Protein AF-A0A5B8VPX1-F1 (afdb_monomer_lite)

Foldseek 3Di:
DDDDDDDDDPVVVVVVVVVVVVVVVVVVVVVVVPPPPPPVPDLLQQDLLDQAPVSLLVLLVVLLCCLFFPCQQHCLVVLLPPACDLWWDFPDPDPSNCCRNVVHPPDPVRPSVVVLVCSLVVSLQSLLSSLVSLVRHDPDDPLSSLLSNLQSLLSNLVSLLVCCVRPNFAFDDSHHPPPDDDPPTDTDHNQVSLVSSLVSLVSSLVRFALAAVVNQLQTAGNLSSLVSNLVSLVVVLVVVDDDPNHRSPVVSVVSVCCCVVCVVVSLADDDPACLLQLDPVCLSPRSNDNHHSFQFDPPDPVRVVPTPGGRCVCLQADAQLVVCCQFRVDHQCGDPPSHRSPNPTIYTHPVNLVVADPVPGSVNVNVDDDTDGPPPPDDPPVDDPPDDDDDDPDDDDDDDD

Secondary structure (DSSP, 8-state):
------PPPHHHHHHHHHHHHHHHHHHHHHHTTS--------TTS--TT---HHHHHHHHHHHHHHIIIIITTSHHHHHHHHTTSSSEE-----HHHHHHHS-SS--TT-HHHHHHHHHHHHHHHHHHHHHHHGGG--SS-HHHHHHHHHHHHHHHHHHHHHHHHHHSS-----PPTTSPP-SS--PPPHHHHHHHHHHHHHHHHHHS-SS-GGG-TTS--HHHHHHHHHHHHHHHHHTT-EETTEEHHHHHHHHHHHHHHTTGGGT----SSHHHHS-GGGTTT-SS-S-----PPTT-HHHHTT------HHHHHSPPGGG-TTT--S-GGG-TTT--------EE-HHHHHTS-TTT-HHHHHH----PPP---S--TTS-S-S--------------

InterPro domains:
  IPR011990 Tetratricopeptide-like helical domain superfamily [SSF48452] (35-372)
  IPR033985 SusD-like, N-terminal [PF14322] (93-233)

Sequence (401 aa):
MSKFNHKKPKQFQIKRLFSRALFALCFLLVLFCYSCNLDEYNPSAGDATKSSFHTWSGLLVQCYTPLYDQLFSASDFLYVSEAGTDLWLSHNDNDNTKELYYYESLTTSTNATNKLFKQAYSVITTCNSVISGAANVTDGYTATVNEMVGEAKCLRGYYYLLLATYYGPVTLNLNPVGQTPDLTPKRNTIAEIYTQIIKDLSEASKALGVTPYDGNPSRVTKKSALGLLARAYAQGAGEGLTENGVSYWQRAKEVSEDLITNASSYNAMLYPDVADVWSDNNNRNNKEALFIASGPVSGESDSWNYASKSNKLFSYTYCDPNALPELVITKNKQNYFYGRVNNNNFAPSKYLINCYDASWDKRWENIFTTAFANFSMVQPGWMAYLEHVASFQIYPYLSKR

Radius of gyration: 30.17 Å; chains: 1; bounding box: 65×63×119 Å

pLDDT: mean 80.07, std 19.8, range [26.34, 98.88]

Structure (mmCIF, N/CA/C/O backbone):
data_AF-A0A5B8VPX1-F1
#
_entry.id   AF-A0A5B8VPX1-F1
#
loop_
_atom_site.group_PDB
_atom_site.id
_atom_site.type_symbol
_atom_site.label_atom_id
_atom_site.label_alt_id
_atom_site.label_comp_id
_atom_site.label_asym_id
_atom_site.label_entity_id
_atom_site.label_seq_id
_atom_site.pdbx_PDB_ins_code
_atom_site.Cartn_x
_atom_site.Cartn_y
_atom_site.Cartn_z
_atom_site.occupancy
_atom_site.B_iso_or_equiv
_atom_site.auth_seq_id
_atom_site.auth_comp_id
_atom_site.auth_asym_id
_atom_site.auth_atom_id
_atom_site.pdbx_PDB_model_num
ATOM 1 N N . MET A 1 1 ? 41.418 27.627 89.413 1.00 41.69 1 MET A N 1
ATOM 2 C CA . MET A 1 1 ? 40.767 26.839 88.340 1.00 41.69 1 MET A CA 1
ATOM 3 C C . MET A 1 1 ? 40.062 27.808 87.390 1.00 41.69 1 MET A C 1
ATOM 5 O O . MET A 1 1 ? 38.930 28.199 87.635 1.00 41.69 1 MET A O 1
ATOM 9 N N . SER A 1 2 ? 40.780 28.299 86.376 1.00 36.28 2 SER A N 1
ATOM 10 C CA . SER A 1 2 ? 40.292 29.297 85.410 1.00 36.28 2 SER A CA 1
ATOM 11 C C . SER A 1 2 ? 39.707 28.583 84.187 1.00 36.28 2 SER A C 1
ATOM 13 O O . SER A 1 2 ? 40.419 27.838 83.517 1.00 36.28 2 SER A O 1
ATOM 15 N N . LYS A 1 3 ? 38.407 28.765 83.918 1.00 41.09 3 LYS A N 1
ATOM 16 C CA . LYS A 1 3 ? 37.739 28.263 82.706 1.00 41.09 3 LYS A CA 1
ATOM 17 C C . LYS A 1 3 ? 37.917 29.285 81.580 1.00 41.09 3 LYS A C 1
ATOM 19 O O . LYS A 1 3 ? 37.253 30.318 81.565 1.00 41.09 3 LYS A O 1
ATOM 24 N N . PHE A 1 4 ? 38.796 28.979 80.627 1.00 40.44 4 PHE A N 1
ATOM 25 C CA . PHE A 1 4 ? 38.920 29.722 79.374 1.00 40.44 4 PHE A CA 1
ATOM 26 C C . PHE A 1 4 ? 37.692 29.477 78.487 1.00 40.44 4 PHE A C 1
ATOM 28 O O . PHE A 1 4 ? 37.405 28.355 78.074 1.00 40.44 4 PHE A O 1
ATOM 35 N N . ASN A 1 5 ? 36.964 30.552 78.194 1.00 41.34 5 ASN A N 1
ATOM 36 C CA . ASN A 1 5 ? 35.776 30.559 77.351 1.00 41.34 5 ASN A CA 1
ATOM 37 C C . ASN A 1 5 ? 36.210 30.798 75.889 1.00 41.34 5 ASN A C 1
ATOM 39 O O . ASN A 1 5 ? 36.502 31.928 75.493 1.00 41.34 5 ASN A O 1
ATOM 43 N N . HIS A 1 6 ? 36.322 29.738 75.082 1.00 50.91 6 HIS A N 1
ATOM 44 C CA . HIS A 1 6 ? 36.695 29.845 73.667 1.00 50.91 6 HIS A CA 1
ATOM 45 C C . HIS A 1 6 ? 35.523 30.388 72.828 1.00 50.91 6 HIS A C 1
ATOM 47 O O . HIS A 1 6 ? 34.635 29.651 72.395 1.00 50.91 6 HIS A O 1
ATOM 53 N N . LYS A 1 7 ? 35.530 31.699 72.554 1.00 51.59 7 LYS A N 1
ATOM 54 C CA . LYS A 1 7 ? 34.704 32.300 71.495 1.00 51.59 7 LYS A CA 1
ATOM 55 C C . LYS A 1 7 ? 35.143 31.725 70.142 1.00 51.59 7 LYS A C 1
ATOM 57 O O . LYS A 1 7 ? 36.273 31.948 69.716 1.00 51.59 7 LYS A O 1
ATOM 62 N N . LYS A 1 8 ? 34.251 31.001 69.454 1.00 52.88 8 LYS A N 1
ATOM 63 C CA . LYS A 1 8 ? 34.491 30.520 68.080 1.00 52.88 8 LYS A CA 1
ATOM 64 C C . LYS A 1 8 ? 34.803 31.719 67.158 1.00 52.88 8 LYS A C 1
ATOM 66 O O . LYS A 1 8 ? 34.096 32.726 67.238 1.00 52.88 8 LYS A O 1
ATOM 71 N N . PRO A 1 9 ? 35.830 31.645 66.294 1.00 53.00 9 PRO A N 1
ATOM 72 C CA . PRO A 1 9 ? 36.292 32.789 65.509 1.00 53.00 9 PRO A CA 1
ATOM 73 C C . PRO A 1 9 ? 35.212 33.281 64.531 1.00 53.00 9 PRO A C 1
ATOM 75 O O . PRO A 1 9 ? 34.591 32.480 63.828 1.00 53.00 9 PRO A O 1
ATOM 78 N N . LYS A 1 10 ? 35.008 34.609 64.458 1.00 54.12 10 LYS A N 1
ATOM 79 C CA . LYS A 1 10 ? 33.994 35.285 63.611 1.00 54.12 10 LYS A CA 1
ATOM 80 C C . LYS A 1 10 ? 34.000 34.813 62.145 1.00 54.12 10 LYS A C 1
ATOM 82 O O . LYS A 1 10 ? 32.939 34.718 61.534 1.00 54.12 10 LYS A O 1
ATOM 87 N N . GLN A 1 11 ? 35.160 34.436 61.601 1.00 52.28 11 GLN A N 1
ATOM 88 C CA . GLN A 1 11 ? 35.285 33.920 60.230 1.00 52.28 11 GLN A CA 1
ATOM 89 C C . GLN A 1 11 ? 34.498 32.620 59.978 1.00 52.28 11 GLN A C 1
ATOM 91 O O . GLN A 1 11 ? 34.000 32.404 58.875 1.00 52.28 11 GLN A O 1
ATOM 96 N N . PHE A 1 12 ? 34.333 31.763 60.992 1.00 50.28 12 PHE A N 1
ATOM 97 C CA . PHE A 1 12 ? 33.622 30.488 60.849 1.00 50.28 12 PHE A CA 1
ATOM 98 C C . PHE A 1 12 ? 32.097 30.673 60.777 1.00 50.28 12 PHE A C 1
ATOM 100 O O . PHE A 1 12 ? 31.401 29.896 60.125 1.00 50.28 12 PHE A O 1
ATOM 107 N N . GLN A 1 13 ? 31.569 31.722 61.420 1.00 54.72 13 GLN A N 1
ATOM 108 C CA . GLN A 1 13 ? 30.144 32.059 61.350 1.00 54.72 13 GLN A CA 1
ATOM 109 C C . GLN A 1 13 ? 29.774 32.701 60.008 1.00 54.72 13 GLN A C 1
ATOM 111 O O . GLN A 1 13 ? 28.736 32.362 59.445 1.00 54.72 13 GLN A O 1
ATOM 116 N N . ILE A 1 14 ? 30.657 33.537 59.448 1.00 62.75 14 ILE A N 1
ATOM 117 C CA . ILE A 1 14 ? 30.455 34.183 58.141 1.00 62.75 14 ILE A CA 1
ATOM 118 C C . ILE A 1 14 ? 30.411 33.140 57.013 1.00 62.75 14 ILE A C 1
ATOM 120 O O . ILE A 1 14 ? 29.496 33.171 56.195 1.00 62.75 14 ILE A O 1
ATOM 124 N N . LYS A 1 15 ? 31.311 32.144 57.009 1.00 55.28 15 LYS A N 1
ATOM 125 C CA . LYS A 1 15 ? 31.293 31.058 56.004 1.00 55.28 15 LYS A CA 1
ATOM 126 C C . LYS A 1 15 ? 30.013 30.209 56.056 1.00 55.28 15 LYS A C 1
ATOM 128 O O . LYS A 1 15 ? 29.490 29.824 55.013 1.00 55.28 15 LYS A O 1
ATOM 133 N N . ARG A 1 16 ? 29.468 29.950 57.253 1.00 59.28 16 ARG A N 1
ATOM 134 C CA . ARG A 1 16 ? 28.183 29.240 57.417 1.00 59.28 16 ARG A CA 1
ATOM 135 C C . ARG A 1 16 ? 26.982 30.070 56.961 1.00 59.28 16 ARG A C 1
ATOM 137 O O . ARG A 1 16 ? 26.050 29.499 56.405 1.00 59.28 16 ARG A O 1
ATOM 144 N N . LEU A 1 17 ? 27.003 31.385 57.179 1.00 65.19 17 LEU A N 1
ATOM 145 C CA . LEU A 1 17 ? 25.972 32.305 56.686 1.00 65.19 17 LEU A CA 1
ATOM 146 C C . LEU A 1 17 ? 25.983 32.391 55.155 1.00 65.19 17 LEU A C 1
ATOM 148 O O . LEU A 1 17 ? 24.929 32.250 54.546 1.00 65.19 17 LEU A O 1
ATOM 152 N N . PHE A 1 18 ? 27.162 32.497 54.535 1.00 68.75 18 PHE A N 1
ATOM 153 C CA . PHE A 1 18 ? 27.301 32.465 53.075 1.00 68.75 18 PHE A CA 1
ATOM 154 C C . PHE A 1 18 ? 26.849 31.133 52.466 1.00 68.75 18 PHE A C 1
ATOM 156 O O . PHE A 1 18 ? 26.113 31.132 51.488 1.00 68.75 18 PHE A O 1
ATOM 163 N N . SER A 1 19 ? 27.219 29.996 53.063 1.00 63.56 19 SER A N 1
ATOM 164 C CA . SER A 1 19 ? 26.789 28.675 52.578 1.00 63.56 19 SER A CA 1
ATOM 165 C C . SER A 1 19 ? 25.272 28.467 52.694 1.00 63.56 19 SER A C 1
ATOM 167 O O . SER A 1 19 ? 24.667 27.907 51.785 1.00 63.56 19 SER A O 1
ATOM 169 N N . ARG A 1 20 ? 24.639 28.970 53.765 1.00 72.62 20 ARG A N 1
ATOM 170 C CA . ARG A 1 20 ? 23.175 28.935 53.929 1.00 72.62 20 ARG A CA 1
ATOM 171 C C . ARG A 1 20 ? 22.453 29.867 52.955 1.00 72.62 20 ARG A C 1
ATOM 173 O O . ARG A 1 20 ? 21.418 29.479 52.425 1.00 72.62 20 ARG A O 1
ATOM 180 N N . ALA A 1 21 ? 23.007 31.050 52.693 1.00 71.00 21 ALA A N 1
ATOM 181 C CA . ALA A 1 21 ? 22.473 31.979 51.699 1.00 71.00 21 ALA A CA 1
ATOM 182 C C . ALA A 1 21 ? 22.588 31.414 50.272 1.00 71.00 21 ALA A C 1
ATOM 184 O O . ALA A 1 21 ? 21.643 31.524 49.499 1.00 71.00 21 ALA A O 1
ATOM 185 N N . LEU A 1 22 ? 23.697 30.737 49.953 1.00 70.94 22 LEU A N 1
ATOM 186 C CA . LEU A 1 22 ? 23.895 30.071 48.665 1.00 70.94 22 LEU A CA 1
ATOM 187 C C . LEU A 1 22 ? 22.908 28.908 48.472 1.00 70.94 22 LEU A C 1
ATOM 189 O O . LEU A 1 22 ? 22.302 28.791 47.414 1.00 70.94 22 LEU A O 1
ATOM 193 N N . PHE A 1 23 ? 22.678 28.098 49.512 1.00 70.75 23 PHE A N 1
ATOM 194 C CA . PHE A 1 23 ? 21.683 27.020 49.465 1.00 70.75 23 PHE A CA 1
ATOM 195 C C . PHE A 1 23 ? 20.253 27.551 49.308 1.00 70.75 23 PHE A C 1
ATOM 197 O O . PHE A 1 23 ? 19.480 26.988 48.539 1.00 70.75 23 PHE A O 1
ATOM 204 N N . ALA A 1 24 ? 19.906 28.648 49.989 1.00 73.75 24 ALA A N 1
ATOM 205 C CA . ALA A 1 24 ? 18.599 29.288 49.850 1.00 73.75 24 ALA A CA 1
ATOM 206 C C . ALA A 1 24 ? 18.395 29.896 48.451 1.00 73.75 24 ALA A C 1
ATOM 208 O O . ALA A 1 24 ? 17.308 29.780 47.893 1.00 73.75 24 ALA A O 1
ATOM 209 N N . LEU A 1 25 ? 19.445 30.477 47.857 1.00 72.38 25 LEU A N 1
ATOM 210 C CA . LEU A 1 25 ? 19.417 31.007 46.491 1.00 72.38 25 LEU A CA 1
ATOM 211 C C . LEU A 1 25 ? 19.265 29.886 45.449 1.00 72.38 25 LEU A C 1
ATOM 213 O O . LEU A 1 25 ? 18.463 30.016 44.529 1.00 72.38 25 LEU A O 1
ATOM 217 N N . CYS A 1 26 ? 19.968 28.760 45.621 1.00 68.00 26 CYS A N 1
ATOM 218 C CA . CYS A 1 26 ? 19.800 27.578 44.771 1.00 68.00 26 CYS A CA 1
ATOM 219 C C . CYS A 1 26 ? 18.397 26.964 44.903 1.00 68.00 26 CYS A C 1
ATOM 221 O O . CYS A 1 26 ? 17.825 26.552 43.901 1.00 68.00 26 CYS A O 1
ATOM 223 N N . PHE A 1 27 ? 17.813 26.947 46.106 1.00 68.12 27 PHE A N 1
ATOM 224 C CA . PHE A 1 27 ? 16.450 26.446 46.316 1.00 68.12 27 PHE A CA 1
ATOM 225 C C . PHE A 1 27 ? 15.387 27.373 45.696 1.00 68.12 27 PHE A C 1
ATOM 227 O O . PHE A 1 27 ? 14.405 26.891 45.137 1.00 68.12 27 PHE A O 1
ATOM 234 N N . LEU A 1 28 ? 15.611 28.695 45.715 1.00 67.31 28 LEU A N 1
ATOM 235 C CA . LEU A 1 28 ? 14.757 29.669 45.022 1.00 67.31 28 LEU A CA 1
ATOM 236 C C . LEU A 1 28 ? 14.865 29.567 43.492 1.00 67.31 28 LEU A C 1
ATOM 238 O O . LEU A 1 28 ? 13.857 29.696 42.806 1.00 67.31 28 LEU A O 1
ATOM 242 N N . LEU A 1 29 ? 16.060 29.301 42.954 1.00 62.47 29 LEU A N 1
ATOM 243 C CA . LEU A 1 29 ? 16.277 29.098 41.514 1.00 62.47 29 LEU A CA 1
ATOM 244 C C . LEU A 1 29 ? 15.582 27.832 40.989 1.00 62.47 29 LEU A C 1
ATOM 246 O O . LEU A 1 29 ? 15.041 27.858 39.889 1.00 62.47 29 LEU A O 1
ATOM 250 N N . VAL A 1 30 ? 15.521 26.759 41.786 1.00 63.09 30 VAL A N 1
ATOM 251 C CA . VAL A 1 30 ? 14.795 25.524 41.424 1.00 63.09 30 VAL A CA 1
ATOM 252 C C . VAL A 1 30 ? 13.273 25.737 41.410 1.00 63.09 30 VAL A C 1
ATOM 254 O O . VAL A 1 30 ? 12.582 25.141 40.586 1.00 63.09 30 VAL A O 1
ATOM 257 N N . LEU A 1 31 ? 12.743 26.634 42.251 1.00 58.06 31 LEU A N 1
ATOM 258 C CA . LEU A 1 31 ? 11.316 26.994 42.258 1.00 58.06 31 LEU A CA 1
ATOM 259 C C . LEU A 1 31 ? 10.896 27.837 41.037 1.00 58.06 31 LEU A C 1
ATOM 261 O O . LEU A 1 31 ? 9.736 27.777 40.637 1.00 58.06 31 LEU A O 1
ATOM 265 N N . PHE A 1 32 ? 11.824 28.561 40.400 1.00 53.47 32 PHE A N 1
ATOM 266 C CA . PHE A 1 32 ? 11.565 29.308 39.158 1.00 53.47 32 PHE A CA 1
ATOM 267 C C . PHE A 1 32 ? 11.587 28.439 37.887 1.00 53.47 32 PHE A C 1
ATOM 269 O O . PHE A 1 32 ? 11.167 28.902 36.830 1.00 53.47 32 PHE A O 1
ATOM 276 N N . CYS A 1 33 ? 12.019 27.176 37.966 1.00 46.25 33 CYS A N 1
ATOM 277 C CA . CYS A 1 33 ? 12.009 26.251 36.826 1.00 46.25 33 CYS A CA 1
ATOM 278 C C . CYS A 1 33 ? 10.684 25.478 36.657 1.00 46.25 33 CYS A C 1
ATOM 280 O O . CYS A 1 33 ? 10.595 24.630 35.774 1.00 46.25 33 CYS A O 1
ATOM 282 N N . TYR A 1 34 ? 9.655 25.759 37.467 1.00 50.88 34 TYR A N 1
ATOM 283 C CA . TYR A 1 34 ? 8.394 24.999 37.491 1.00 50.88 34 TYR A CA 1
ATOM 284 C C . TYR A 1 34 ? 7.204 25.668 36.774 1.00 50.88 34 TYR A C 1
ATOM 286 O O . TYR A 1 34 ? 6.059 25.317 37.044 1.00 50.88 34 TYR A O 1
ATOM 294 N N . SER A 1 35 ? 7.430 26.616 35.853 1.00 44.66 35 SER A N 1
ATOM 295 C CA . SER A 1 35 ? 6.330 27.306 35.147 1.00 44.66 35 SER A CA 1
ATOM 296 C C . SER A 1 35 ? 6.437 27.336 33.620 1.00 44.66 35 SER A C 1
ATOM 298 O O . SER A 1 35 ? 6.020 28.305 32.989 1.00 44.66 35 SER A O 1
ATOM 300 N N . CYS A 1 36 ? 6.941 26.269 33.003 1.00 39.09 36 CYS A N 1
ATOM 301 C CA . CYS A 1 36 ? 6.625 25.993 31.602 1.00 39.09 36 CYS A CA 1
ATOM 302 C C . CYS A 1 36 ? 5.562 24.893 31.553 1.00 39.09 36 CYS A C 1
ATOM 304 O O . CYS A 1 36 ? 5.873 23.738 31.284 1.00 39.09 36 CYS A O 1
ATOM 306 N N . ASN A 1 37 ? 4.299 25.256 31.801 1.00 40.78 37 ASN A N 1
ATOM 307 C CA . ASN A 1 37 ? 3.232 24.591 31.060 1.00 40.78 37 ASN A CA 1
ATOM 308 C C . ASN A 1 37 ? 3.365 25.125 29.636 1.00 40.78 37 ASN A C 1
ATOM 310 O O . ASN A 1 37 ? 2.920 26.231 29.336 1.00 40.78 37 ASN A O 1
ATOM 314 N N . LEU A 1 38 ? 4.086 24.386 28.794 1.00 34.44 38 LEU A N 1
ATOM 315 C CA . LEU A 1 38 ? 3.935 24.535 27.358 1.00 34.44 38 LEU A CA 1
ATOM 316 C C . LEU A 1 38 ? 2.501 24.102 27.053 1.00 34.44 38 LEU A C 1
ATOM 318 O O . LEU A 1 38 ? 2.229 22.911 26.941 1.00 34.44 38 LEU A O 1
ATOM 322 N N . ASP A 1 39 ? 1.588 25.066 26.945 1.00 42.66 39 ASP A N 1
ATOM 323 C CA . ASP A 1 39 ? 0.454 24.883 26.050 1.00 42.66 39 ASP A CA 1
ATOM 324 C C . ASP A 1 39 ? 1.069 24.735 24.661 1.00 42.66 39 ASP A C 1
ATOM 326 O O . ASP A 1 39 ? 1.462 25.706 24.008 1.00 42.66 39 ASP A O 1
ATOM 330 N N . GLU A 1 40 ? 1.267 23.483 24.260 1.00 43.12 40 GLU A N 1
ATOM 331 C CA . GLU A 1 40 ? 1.737 23.107 22.940 1.00 43.12 40 GLU A CA 1
ATOM 332 C C . GLU A 1 40 ? 0.605 23.410 21.952 1.00 43.12 40 GLU A C 1
ATOM 334 O O . GLU A 1 40 ? -0.147 22.538 21.519 1.00 43.12 40 GLU A O 1
ATOM 339 N N . TYR A 1 41 ? 0.433 24.696 21.633 1.00 42.25 41 TYR A N 1
ATOM 340 C CA . TYR A 1 41 ? -0.432 25.135 20.553 1.00 42.25 41 TYR A CA 1
ATOM 341 C C . TYR A 1 41 ? 0.190 24.652 19.247 1.00 42.25 41 TYR A C 1
ATOM 343 O O . TYR A 1 41 ? 1.045 25.308 18.650 1.00 42.25 41 TYR A O 1
ATOM 351 N N . ASN A 1 42 ? -0.220 23.460 18.826 1.00 47.47 42 ASN A N 1
ATOM 352 C CA . ASN A 1 42 ? 0.131 22.903 17.540 1.00 47.47 42 ASN A CA 1
ATOM 353 C C . ASN A 1 42 ? -0.995 23.237 16.543 1.00 47.47 42 ASN A C 1
ATOM 355 O O . ASN A 1 42 ? -2.002 22.530 16.500 1.00 47.47 42 ASN A O 1
ATOM 359 N N . PRO A 1 43 ? -0.863 24.281 15.704 1.00 45.69 43 PRO A N 1
ATOM 360 C CA . PRO A 1 43 ? -1.896 24.652 14.736 1.00 45.69 43 PRO A CA 1
ATOM 361 C C . PRO A 1 43 ? -2.174 23.558 13.688 1.00 45.69 43 PRO A C 1
ATOM 363 O O . PRO A 1 43 ? -3.198 23.636 13.006 1.00 45.69 43 PRO A O 1
ATOM 366 N N . SER A 1 44 ? -1.309 22.536 13.589 1.00 49.22 44 SER A N 1
ATOM 367 C CA . SER A 1 44 ? -1.509 21.340 12.761 1.00 49.22 44 SER A CA 1
ATOM 368 C C . SER A 1 44 ? -2.260 20.199 13.463 1.00 49.22 44 SER A C 1
ATOM 370 O O . SER A 1 44 ? -2.578 19.211 12.820 1.00 49.22 44 SER A O 1
ATOM 372 N N . ALA A 1 45 ? -2.588 20.305 14.755 1.00 53.41 45 ALA A N 1
ATOM 373 C CA . ALA A 1 45 ? -3.234 19.225 15.510 1.00 53.41 45 ALA A CA 1
ATOM 374 C C . ALA A 1 45 ? -4.714 18.979 15.150 1.00 53.41 45 ALA A C 1
ATOM 376 O O . ALA A 1 45 ? -5.259 17.930 15.493 1.00 53.41 45 ALA A O 1
ATOM 377 N N . GLY A 1 46 ? -5.367 19.904 14.441 1.00 55.69 46 GLY A N 1
ATOM 378 C CA . GLY A 1 46 ? -6.823 19.895 14.302 1.00 55.69 46 GLY A CA 1
ATOM 379 C C . GLY A 1 46 ? -7.466 20.233 15.643 1.00 55.69 46 GLY A C 1
ATOM 380 O O . GLY A 1 46 ? -7.526 19.413 16.549 1.00 55.69 46 GLY A O 1
ATOM 381 N N . ASP A 1 47 ? -7.919 21.470 15.790 1.00 63.34 47 ASP A N 1
ATOM 382 C CA . ASP A 1 47 ? -8.639 21.895 16.986 1.00 63.34 47 ASP A CA 1
ATOM 383 C C . ASP A 1 47 ? -10.136 21.660 16.754 1.00 63.34 47 ASP A C 1
ATOM 385 O O . ASP A 1 47 ? -10.696 22.146 15.771 1.00 63.34 47 ASP A O 1
ATOM 389 N N . ALA A 1 48 ? -10.780 20.908 17.649 1.00 59.75 48 ALA A N 1
ATOM 390 C CA . ALA A 1 48 ? -12.204 20.593 17.578 1.00 59.75 48 ALA A CA 1
ATOM 391 C C . ALA A 1 48 ? -13.106 21.843 17.607 1.00 59.75 48 ALA A C 1
ATOM 393 O O . ALA A 1 48 ? -14.253 21.760 17.178 1.00 59.75 48 ALA A O 1
ATOM 394 N N . THR A 1 49 ? -12.611 23.003 18.054 1.00 65.19 49 THR A N 1
ATOM 395 C CA . THR A 1 49 ? -13.349 24.277 17.978 1.00 65.19 49 THR A CA 1
ATOM 396 C C . THR A 1 49 ? -13.454 24.834 16.555 1.00 65.19 49 THR A C 1
ATOM 398 O O . THR A 1 49 ? -14.261 25.729 16.297 1.00 65.19 49 THR A O 1
ATOM 401 N N . LYS A 1 50 ? -12.665 24.312 15.607 1.00 76.12 50 LYS A N 1
ATOM 402 C CA . LYS A 1 50 ? -12.667 24.771 14.217 1.00 76.12 50 LYS A CA 1
ATOM 403 C C . LYS A 1 50 ? -13.836 24.157 13.455 1.00 76.12 50 LYS A C 1
ATOM 405 O O . LYS A 1 50 ? -13.917 22.942 13.289 1.00 76.12 50 LYS A O 1
ATOM 410 N N . SER A 1 51 ? -14.700 25.018 12.925 1.00 82.94 51 SER A N 1
ATOM 411 C CA . SER A 1 51 ? -15.883 24.620 12.157 1.00 82.94 51 SER A CA 1
ATOM 412 C C . SER A 1 51 ? -15.738 24.765 10.643 1.00 82.94 51 SER A C 1
ATOM 414 O O . SER A 1 51 ? -16.675 24.462 9.908 1.00 82.94 51 SER A O 1
ATOM 416 N N . SER A 1 52 ? -14.582 25.225 10.156 1.00 89.06 52 SER A N 1
ATOM 417 C CA . SER A 1 52 ? -14.383 25.428 8.722 1.00 89.06 52 SER A CA 1
ATOM 418 C C . SER A 1 52 ? -13.880 24.171 8.018 1.00 89.06 52 SER A C 1
ATOM 420 O O . SER A 1 52 ? -12.848 23.603 8.390 1.00 89.06 52 SER A O 1
ATOM 422 N N . PHE A 1 53 ? -14.558 23.796 6.937 1.00 88.31 53 PHE A N 1
ATOM 423 C CA . PHE A 1 53 ? -14.193 22.730 6.015 1.00 88.31 53 PHE A CA 1
ATOM 424 C C . PHE A 1 53 ? -12.759 22.892 5.513 1.00 88.31 53 PHE A C 1
ATOM 426 O O . PHE A 1 53 ? -11.995 21.932 5.525 1.00 88.31 53 PHE A O 1
ATOM 433 N N . HIS A 1 54 ? -12.360 24.111 5.136 1.00 86.31 54 HIS A N 1
ATOM 434 C CA . HIS A 1 54 ? -11.020 24.368 4.606 1.00 86.31 54 HIS A CA 1
ATOM 435 C C . HIS A 1 54 ? -9.920 23.975 5.602 1.00 86.31 54 HIS A C 1
ATOM 437 O O . HIS A 1 54 ? -8.898 23.417 5.211 1.00 86.31 54 HIS A O 1
ATOM 443 N N . THR A 1 55 ? -10.148 24.192 6.902 1.00 86.69 55 THR A N 1
ATOM 444 C CA . THR A 1 55 ? -9.180 23.797 7.934 1.00 86.69 55 THR A CA 1
ATOM 445 C C . THR A 1 55 ? -9.017 22.279 7.977 1.00 86.69 55 THR A C 1
ATOM 447 O O . THR A 1 55 ? -7.894 21.775 7.948 1.00 86.69 55 THR A O 1
ATOM 450 N N . TRP A 1 56 ? -10.126 21.541 8.035 1.00 88.12 56 TRP A N 1
ATOM 451 C CA . TRP A 1 56 ? -10.085 20.081 8.104 1.00 88.12 56 TRP A CA 1
ATOM 452 C C . TRP A 1 56 ? -9.573 19.456 6.805 1.00 88.12 56 TRP A C 1
ATOM 454 O O . TRP A 1 56 ? -8.803 18.499 6.856 1.00 88.12 56 TRP A O 1
ATOM 464 N N . SER A 1 57 ? -9.898 20.048 5.654 1.00 86.12 57 SER A N 1
ATOM 465 C CA . SER A 1 57 ? -9.345 19.648 4.359 1.00 86.12 57 SER A CA 1
ATOM 466 C C . SER A 1 57 ? -7.837 19.904 4.285 1.00 86.12 57 SER A C 1
ATOM 468 O O . SER A 1 57 ? -7.106 19.074 3.753 1.00 86.12 57 SER A O 1
ATOM 470 N N . GLY A 1 58 ? -7.341 21.010 4.846 1.00 84.75 58 GLY A N 1
ATOM 471 C CA . GLY A 1 58 ? -5.903 21.269 4.955 1.00 84.75 58 GLY A CA 1
ATOM 472 C C . GLY A 1 58 ? -5.190 20.249 5.849 1.00 84.75 58 GLY A C 1
ATOM 473 O O . GLY A 1 58 ? -4.079 19.820 5.541 1.00 84.75 58 GLY A O 1
ATOM 474 N N . LEU A 1 59 ? -5.848 19.800 6.923 1.00 86.44 59 LEU A N 1
ATOM 475 C CA . LEU A 1 59 ? -5.323 18.734 7.775 1.00 86.44 59 LEU A CA 1
ATOM 476 C C . LEU A 1 59 ? -5.330 17.368 7.075 1.00 86.44 59 LEU A C 1
ATOM 478 O O . LEU A 1 59 ? -4.371 16.615 7.216 1.00 86.44 59 LEU A O 1
ATOM 482 N N . LEU A 1 60 ? -6.360 17.065 6.277 1.00 90.06 60 LEU A N 1
ATOM 483 C CA . LEU A 1 60 ? -6.420 15.843 5.470 1.00 90.06 60 LEU A CA 1
ATOM 484 C C . LEU A 1 60 ? -5.211 15.711 4.533 1.00 90.06 60 LEU A C 1
ATOM 486 O O . LEU A 1 60 ? -4.697 14.608 4.366 1.00 90.06 60 LEU A O 1
ATOM 490 N N . VAL A 1 61 ? -4.715 16.812 3.958 1.00 86.31 61 VAL A N 1
ATOM 491 C CA . VAL A 1 61 ? -3.510 16.783 3.106 1.00 86.31 61 VAL A CA 1
ATOM 492 C C . VAL A 1 61 ? -2.311 16.198 3.859 1.00 86.31 61 VAL A C 1
ATOM 494 O O . VAL A 1 61 ? -1.555 15.415 3.288 1.00 86.31 61 VAL A O 1
ATOM 497 N N . GLN A 1 62 ? -2.178 16.475 5.161 1.00 86.25 62 GLN A N 1
ATOM 498 C CA . GLN A 1 62 ? -1.092 15.923 5.980 1.00 86.25 62 GLN A CA 1
ATOM 499 C C . GLN A 1 62 ? -1.167 14.398 6.128 1.00 86.25 62 GLN A C 1
ATOM 501 O O . GLN A 1 62 ? -0.148 13.745 6.356 1.00 86.25 62 GLN A O 1
ATOM 506 N N . CYS A 1 63 ? -2.347 13.802 5.940 1.00 90.62 63 CYS A N 1
ATOM 507 C CA . CYS A 1 63 ? -2.499 12.352 5.961 1.00 90.62 63 CYS A CA 1
ATOM 508 C C . CYS A 1 63 ? -1.835 11.662 4.755 1.00 90.62 63 CYS A C 1
ATOM 510 O O . CYS A 1 63 ? -1.506 10.474 4.813 1.00 90.62 63 CYS A O 1
ATOM 512 N N . TYR A 1 64 ? -1.607 12.395 3.664 1.00 89.56 64 TYR A N 1
ATOM 513 C CA . TYR A 1 64 ? -0.912 11.890 2.481 1.00 89.56 64 TYR A CA 1
ATOM 514 C C . TYR A 1 64 ? 0.612 12.019 2.580 1.00 89.56 64 TYR A C 1
ATOM 516 O O . TYR A 1 64 ? 1.325 11.310 1.869 1.00 89.56 64 TYR A O 1
ATOM 524 N N . THR A 1 65 ? 1.123 12.872 3.475 1.00 84.06 65 THR A N 1
ATOM 525 C CA . THR A 1 65 ? 2.541 13.254 3.544 1.00 84.06 65 THR A CA 1
ATOM 526 C C . THR A 1 65 ? 3.523 12.075 3.560 1.00 84.06 65 THR A C 1
ATOM 528 O O . THR A 1 65 ? 4.446 12.069 2.741 1.00 84.06 65 THR A O 1
ATOM 531 N N . PRO A 1 66 ? 3.353 11.024 4.393 1.00 86.94 66 PRO A N 1
ATOM 532 C CA . PRO A 1 66 ? 4.307 9.916 4.435 1.00 86.94 66 PRO A CA 1
ATOM 533 C C . PRO A 1 66 ? 4.484 9.188 3.106 1.00 86.94 66 PRO A C 1
ATOM 535 O O . PRO A 1 66 ? 5.570 8.665 2.859 1.00 86.94 66 PRO A O 1
ATOM 538 N N . LEU A 1 67 ? 3.447 9.156 2.259 1.00 87.25 67 LEU A N 1
ATOM 539 C CA . LEU A 1 67 ? 3.479 8.456 0.978 1.00 87.25 67 LEU A CA 1
ATOM 540 C C . LEU A 1 67 ? 4.604 9.010 0.100 1.00 87.25 67 LEU A C 1
ATOM 542 O O . LEU A 1 67 ? 5.464 8.254 -0.351 1.00 87.25 67 LEU A O 1
ATOM 546 N N . TYR A 1 68 ? 4.648 10.327 -0.091 1.00 79.69 68 TYR A N 1
ATOM 547 C CA . TYR A 1 68 ? 5.641 10.959 -0.956 1.00 79.69 68 TYR A CA 1
ATOM 548 C C . TYR A 1 68 ? 6.901 11.417 -0.213 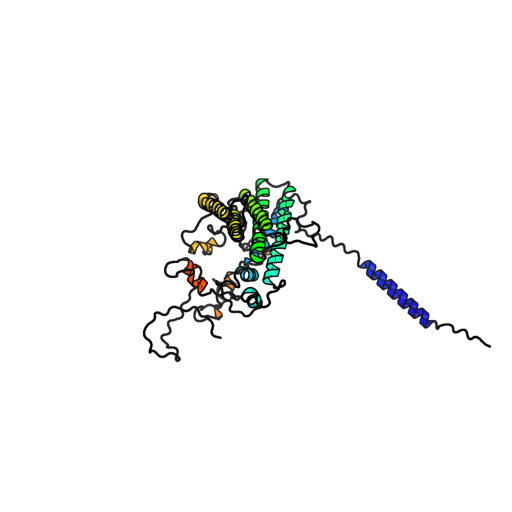1.00 79.69 68 TYR A C 1
ATOM 550 O O . TYR A 1 68 ? 7.963 11.470 -0.827 1.00 79.69 68 TYR A O 1
ATOM 558 N N . ASP A 1 69 ? 6.861 11.701 1.091 1.00 78.81 69 ASP A N 1
ATOM 559 C CA . ASP A 1 69 ? 8.048 12.200 1.802 1.00 78.81 69 ASP A CA 1
ATOM 560 C C . ASP A 1 69 ? 9.030 11.111 2.221 1.00 78.81 69 ASP A C 1
ATOM 562 O O . ASP A 1 69 ? 10.214 11.411 2.458 1.00 78.81 69 ASP A O 1
ATOM 566 N N . GLN A 1 70 ? 8.542 9.878 2.388 1.00 83.44 70 GLN A N 1
ATOM 567 C CA . GLN A 1 70 ? 9.334 8.791 2.955 1.00 83.44 70 GLN A CA 1
ATOM 568 C C . GLN A 1 70 ? 9.028 7.429 2.331 1.00 83.44 70 GLN A C 1
ATOM 570 O O . GLN A 1 70 ? 9.949 6.832 1.782 1.00 83.44 70 GLN A O 1
ATOM 575 N N . LEU A 1 71 ? 7.778 6.951 2.355 1.00 88.75 71 LEU A N 1
ATOM 576 C CA . LEU A 1 71 ? 7.438 5.589 1.915 1.00 88.75 71 LEU A CA 1
ATOM 577 C C . LEU A 1 71 ? 7.886 5.314 0.473 1.00 88.75 71 LEU A C 1
ATOM 579 O O . LEU A 1 71 ? 8.484 4.278 0.210 1.00 88.75 71 LEU A O 1
ATOM 583 N N . PHE A 1 72 ? 7.660 6.254 -0.448 1.00 87.31 72 PHE A N 1
ATOM 584 C CA . PHE A 1 72 ? 8.009 6.074 -1.862 1.00 87.31 72 PHE A CA 1
ATOM 585 C C . PHE A 1 72 ? 9.153 6.979 -2.355 1.00 87.31 72 PHE A C 1
ATOM 587 O O . PHE A 1 72 ? 9.510 6.952 -3.533 1.00 87.31 72 PHE A O 1
ATOM 594 N N . SER A 1 73 ? 9.777 7.775 -1.481 1.00 84.12 73 SER A N 1
ATOM 595 C CA . SER A 1 73 ? 10.920 8.640 -1.840 1.00 84.12 73 SER A CA 1
ATOM 596 C C . SER A 1 73 ? 12.210 8.352 -1.076 1.00 84.12 73 SER A C 1
ATOM 598 O O . SER A 1 73 ? 13.246 8.947 -1.386 1.00 84.12 73 SER A O 1
ATOM 600 N N . ALA A 1 74 ? 12.174 7.428 -0.118 1.00 86.69 74 ALA A N 1
ATOM 601 C CA . ALA A 1 74 ? 13.339 6.893 0.567 1.00 86.69 74 ALA A CA 1
ATOM 602 C C . ALA A 1 74 ? 13.380 5.365 0.429 1.00 86.69 74 ALA A C 1
ATOM 604 O O . ALA A 1 74 ? 12.370 4.720 0.162 1.00 86.69 74 ALA A O 1
ATOM 605 N N . SER A 1 75 ? 14.556 4.778 0.637 1.00 87.81 75 SER A N 1
ATOM 606 C CA . SER A 1 75 ? 14.730 3.324 0.579 1.00 87.81 75 SER A CA 1
ATOM 607 C C . SER A 1 75 ? 14.187 2.590 1.799 1.00 87.81 75 SER A C 1
ATOM 609 O O . SER A 1 75 ? 14.053 1.379 1.738 1.00 87.81 75 SER A O 1
ATOM 611 N N . ASP A 1 76 ? 13.930 3.276 2.916 1.00 89.94 76 ASP A N 1
ATOM 612 C CA . ASP A 1 76 ? 13.609 2.624 4.194 1.00 89.94 76 ASP A CA 1
ATOM 613 C C . ASP A 1 76 ? 12.397 1.696 4.080 1.00 89.94 76 ASP A C 1
ATOM 615 O O . ASP A 1 76 ? 12.469 0.540 4.483 1.00 89.94 76 ASP A O 1
ATOM 619 N N . PHE A 1 77 ? 11.304 2.174 3.479 1.00 91.44 77 PHE A N 1
ATOM 620 C CA . PHE A 1 77 ? 10.126 1.335 3.280 1.00 91.44 77 PHE A CA 1
ATOM 621 C C . PHE A 1 77 ? 10.385 0.219 2.269 1.00 91.44 77 PHE A C 1
ATOM 623 O O . PHE A 1 77 ? 9.976 -0.901 2.534 1.00 91.44 77 PHE A O 1
ATOM 630 N N . LEU A 1 78 ? 11.126 0.493 1.187 1.00 91.00 78 LEU A N 1
ATOM 631 C CA . LEU A 1 78 ? 11.528 -0.532 0.218 1.00 91.00 78 LEU A CA 1
ATOM 632 C C . LEU A 1 78 ? 12.318 -1.667 0.890 1.00 91.00 78 LEU A C 1
ATOM 634 O O . LEU A 1 78 ? 12.079 -2.831 0.603 1.00 91.00 78 LEU A O 1
ATOM 638 N N . TYR A 1 79 ? 13.219 -1.352 1.826 1.00 92.12 79 TYR A N 1
ATOM 639 C CA . TYR A 1 79 ? 13.894 -2.371 2.630 1.00 92.12 79 TYR A CA 1
ATOM 640 C C . TYR A 1 79 ? 12.908 -3.142 3.512 1.00 92.12 79 TYR A C 1
ATOM 642 O O . TYR A 1 79 ? 12.968 -4.361 3.543 1.00 92.12 79 TYR A O 1
ATOM 650 N N . VAL A 1 80 ? 11.980 -2.474 4.201 1.00 93.38 80 VAL A N 1
ATOM 651 C CA . VAL A 1 80 ? 10.994 -3.180 5.038 1.00 93.38 80 VAL A CA 1
ATOM 652 C C . VAL A 1 80 ? 10.053 -4.064 4.208 1.00 93.38 80 VAL A C 1
ATOM 654 O O . VAL A 1 80 ? 9.651 -5.123 4.682 1.00 93.38 80 VAL A O 1
ATOM 657 N N . SER A 1 81 ? 9.689 -3.643 2.995 1.00 92.62 81 SER A N 1
ATOM 658 C CA . SER A 1 81 ? 8.707 -4.341 2.165 1.00 92.62 81 SER A CA 1
ATOM 659 C C . SER A 1 81 ? 9.297 -5.437 1.283 1.00 92.62 81 SER A C 1
ATOM 661 O O . SER A 1 81 ? 8.599 -6.409 1.016 1.00 92.62 81 SER A O 1
ATOM 663 N N . GLU A 1 82 ? 10.546 -5.287 0.835 1.00 91.75 82 GLU A N 1
ATOM 664 C CA . GLU A 1 82 ? 11.146 -6.158 -0.184 1.00 91.75 82 GLU A CA 1
ATOM 665 C C . GLU A 1 82 ? 12.403 -6.907 0.283 1.00 91.75 82 GLU A C 1
ATOM 667 O O . GLU A 1 82 ? 12.751 -7.933 -0.308 1.00 91.75 82 GLU A O 1
ATOM 672 N N . ALA A 1 83 ? 13.129 -6.413 1.294 1.00 91.00 83 ALA A N 1
ATOM 673 C CA . ALA A 1 83 ? 14.357 -7.071 1.739 1.00 91.00 83 ALA A CA 1
ATOM 674 C C . ALA A 1 83 ? 14.061 -8.414 2.420 1.00 91.00 83 ALA A C 1
ATOM 676 O O . ALA A 1 83 ? 13.020 -8.602 3.048 1.00 91.00 83 ALA A O 1
ATOM 677 N N . GLY A 1 84 ? 14.989 -9.360 2.267 1.00 88.25 84 GLY A N 1
ATOM 678 C CA . GLY A 1 84 ? 14.842 -10.717 2.802 1.00 88.25 84 GLY A CA 1
ATOM 679 C C . GLY A 1 84 ? 13.900 -11.610 1.986 1.00 88.25 84 GLY A C 1
ATOM 680 O O . GLY A 1 84 ? 13.736 -12.783 2.318 1.00 88.25 84 GLY A O 1
ATOM 681 N N . THR A 1 85 ? 13.312 -11.089 0.902 1.00 92.19 85 THR A N 1
ATOM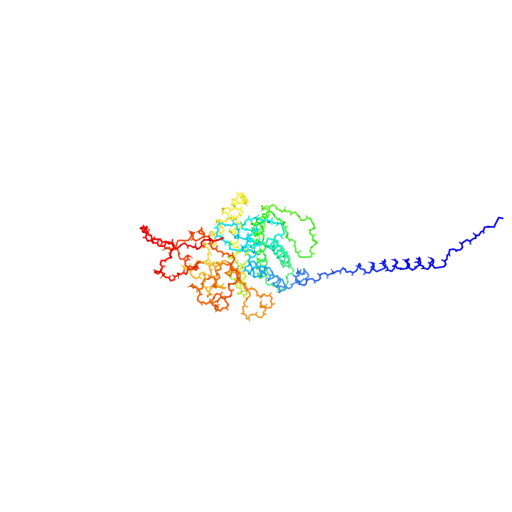 682 C CA . THR A 1 85 ? 12.586 -11.887 -0.096 1.00 92.19 85 THR A CA 1
ATOM 683 C C . THR A 1 85 ? 13.541 -12.489 -1.130 1.00 92.19 85 THR A C 1
ATOM 685 O O . THR A 1 85 ? 14.701 -12.094 -1.250 1.00 92.19 85 THR A O 1
ATOM 688 N N . ASP A 1 86 ? 13.042 -13.433 -1.923 1.00 91.94 86 ASP A N 1
ATOM 689 C CA . ASP A 1 86 ? 13.756 -14.024 -3.054 1.00 91.94 86 ASP A CA 1
ATOM 690 C C . ASP A 1 86 ? 13.760 -13.134 -4.307 1.00 91.94 86 ASP A C 1
ATOM 692 O O . ASP A 1 86 ? 14.360 -13.510 -5.315 1.00 91.94 86 ASP A O 1
ATOM 696 N N . LEU A 1 87 ? 13.128 -11.956 -4.275 1.00 91.69 87 LEU A N 1
ATOM 697 C CA . LEU A 1 87 ? 12.990 -11.079 -5.440 1.00 91.69 87 LEU A CA 1
ATOM 698 C C . LEU A 1 87 ? 14.230 -10.217 -5.692 1.00 91.69 87 LEU A C 1
ATOM 700 O O . LEU A 1 87 ? 14.574 -9.931 -6.841 1.00 91.69 87 LEU A O 1
ATOM 704 N 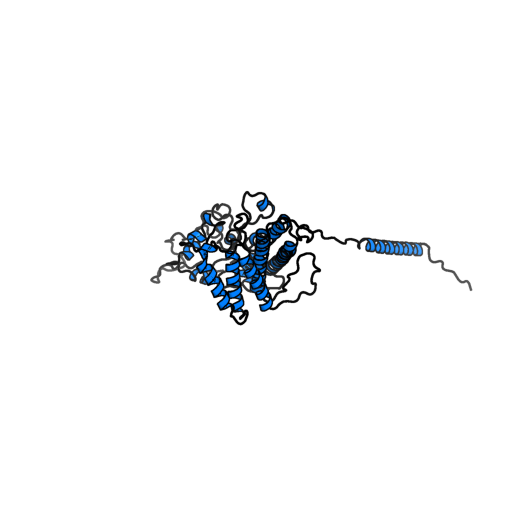N . TRP A 1 88 ? 14.924 -9.818 -4.631 1.00 90.94 88 TRP A N 1
ATOM 705 C CA . TRP A 1 88 ? 15.979 -8.815 -4.708 1.00 90.94 88 TRP A CA 1
ATOM 706 C C . TRP A 1 88 ? 17.291 -9.313 -4.117 1.00 90.94 88 TRP A C 1
ATOM 708 O O . TRP A 1 88 ? 17.338 -10.174 -3.245 1.00 90.94 88 TRP A O 1
ATOM 718 N N . LEU A 1 89 ? 18.377 -8.737 -4.608 1.00 86.75 89 LEU A N 1
ATOM 719 C CA . LEU A 1 89 ? 19.730 -8.876 -4.098 1.00 86.75 89 LEU A CA 1
ATOM 720 C C . LEU A 1 89 ? 20.232 -7.487 -3.702 1.00 86.75 89 LEU A C 1
ATOM 722 O O . LEU A 1 89 ? 19.895 -6.492 -4.346 1.00 86.75 89 LEU A O 1
ATOM 726 N N . SER A 1 90 ? 21.086 -7.423 -2.685 1.00 84.69 90 SER A N 1
ATOM 727 C CA . SER A 1 90 ? 21.796 -6.200 -2.307 1.00 84.69 90 SER A CA 1
ATOM 728 C C . SER A 1 90 ? 23.290 -6.369 -2.564 1.00 84.69 90 SER A C 1
ATOM 730 O O . SER A 1 90 ? 23.858 -7.424 -2.291 1.00 84.69 90 SER A O 1
ATOM 732 N N . HIS A 1 91 ? 23.928 -5.330 -3.103 1.00 71.12 91 HIS A N 1
ATOM 733 C CA . HIS A 1 91 ? 25.381 -5.289 -3.315 1.00 71.12 91 HIS A CA 1
ATOM 734 C C . HIS A 1 91 ? 26.129 -4.605 -2.157 1.00 71.12 91 HIS A C 1
ATOM 736 O O . HIS A 1 91 ? 27.339 -4.765 -2.023 1.00 71.12 91 HIS A O 1
ATOM 742 N N . ASN A 1 92 ? 25.423 -3.833 -1.325 1.00 70.38 92 ASN A N 1
ATOM 743 C CA . ASN A 1 92 ? 26.038 -2.977 -0.316 1.00 70.38 92 ASN A CA 1
ATOM 744 C C . ASN A 1 92 ? 25.970 -3.622 1.072 1.00 70.38 92 ASN A C 1
ATOM 746 O O . ASN A 1 92 ? 24.872 -3.828 1.591 1.00 70.38 92 ASN A O 1
ATOM 750 N N . ASP A 1 93 ? 27.119 -3.799 1.730 1.00 70.75 93 ASP A N 1
ATOM 751 C CA . ASP A 1 93 ? 27.233 -4.250 3.132 1.00 70.75 93 ASP A CA 1
ATOM 752 C C . ASP A 1 93 ? 26.897 -3.136 4.148 1.00 70.75 93 ASP A C 1
ATOM 754 O O . ASP A 1 93 ? 27.618 -2.906 5.126 1.00 70.75 93 ASP A O 1
ATOM 758 N N . ASN A 1 94 ? 25.809 -2.402 3.905 1.00 80.75 94 ASN A N 1
ATOM 759 C CA . ASN A 1 94 ? 25.299 -1.376 4.814 1.00 80.75 94 ASN A CA 1
ATOM 760 C C . ASN A 1 94 ? 24.401 -1.978 5.914 1.00 80.75 94 ASN A C 1
ATOM 762 O O . ASN A 1 94 ? 24.028 -3.152 5.854 1.00 80.75 94 ASN A O 1
ATOM 766 N N . ASP A 1 95 ? 24.056 -1.162 6.914 1.00 83.69 95 ASP A N 1
ATOM 767 C CA . ASP A 1 95 ? 23.266 -1.602 8.072 1.00 83.69 95 ASP A CA 1
ATOM 768 C C . ASP A 1 95 ? 21.896 -2.156 7.657 1.00 83.69 95 ASP A C 1
ATOM 770 O O . ASP A 1 95 ? 21.570 -3.283 8.012 1.00 83.69 95 ASP A O 1
ATOM 774 N N . ASN A 1 96 ? 21.150 -1.441 6.803 1.00 84.19 96 ASN A N 1
ATOM 775 C CA . ASN A 1 96 ? 19.843 -1.902 6.321 1.00 84.19 96 ASN A CA 1
ATOM 776 C C . ASN A 1 96 ? 19.931 -3.262 5.605 1.00 84.19 96 ASN A C 1
ATOM 778 O O . ASN A 1 96 ? 19.037 -4.088 5.759 1.00 84.19 96 ASN A O 1
ATOM 782 N N . THR A 1 97 ? 20.989 -3.517 4.827 1.00 84.94 97 THR A N 1
ATOM 783 C CA . THR A 1 97 ? 21.202 -4.824 4.194 1.00 84.94 97 THR A CA 1
ATOM 784 C C . THR A 1 97 ? 21.395 -5.908 5.252 1.00 84.94 97 THR A C 1
ATOM 786 O O . THR A 1 97 ? 20.684 -6.907 5.236 1.00 84.94 97 THR A O 1
ATOM 789 N N . LYS A 1 98 ? 22.306 -5.714 6.207 1.00 87.81 98 LYS A N 1
ATOM 790 C CA . LYS A 1 98 ? 22.551 -6.700 7.271 1.00 87.81 98 LYS A CA 1
ATOM 791 C C . LYS A 1 98 ? 21.287 -6.974 8.082 1.00 87.81 98 LYS A C 1
ATOM 793 O O . LYS A 1 98 ? 20.894 -8.126 8.236 1.00 87.81 98 LYS A O 1
ATOM 798 N N . GLU A 1 99 ? 20.609 -5.916 8.509 1.00 91.31 99 GLU A N 1
ATOM 799 C CA . GLU A 1 99 ? 19.443 -5.995 9.386 1.00 91.31 99 GLU A CA 1
ATOM 800 C C . GLU A 1 99 ? 18.190 -6.547 8.690 1.00 91.31 99 GLU A C 1
ATOM 802 O O . GLU A 1 99 ? 17.413 -7.245 9.335 1.00 91.31 99 GLU A O 1
ATOM 807 N N . LEU A 1 100 ? 17.960 -6.248 7.403 1.00 91.25 100 LEU A N 1
ATOM 808 C CA . LEU A 1 100 ? 16.685 -6.559 6.731 1.00 91.25 100 LEU A CA 1
ATOM 809 C C . LEU A 1 100 ? 16.786 -7.573 5.584 1.00 91.25 100 LEU A C 1
ATOM 811 O O . LEU A 1 100 ? 15.776 -8.193 5.271 1.00 91.25 100 LEU A O 1
ATOM 815 N N . TYR A 1 101 ? 17.962 -7.792 4.982 1.00 90.56 101 TYR A N 1
ATOM 816 C CA . TYR A 1 101 ? 18.168 -8.932 4.072 1.00 90.56 101 TYR A CA 1
ATOM 817 C C . TYR A 1 101 ? 18.611 -10.186 4.814 1.00 90.56 101 TYR A C 1
ATOM 819 O O . TYR A 1 101 ? 18.118 -11.275 4.531 1.00 90.56 101 TYR A O 1
ATOM 827 N N . TYR A 1 102 ? 19.562 -10.033 5.735 1.00 89.12 102 TYR A N 1
ATOM 828 C CA . TYR A 1 102 ? 20.201 -11.163 6.412 1.00 89.12 102 TYR A CA 1
ATOM 829 C C . TYR A 1 102 ? 19.722 -11.352 7.854 1.00 89.12 102 TYR A C 1
ATOM 831 O O . TYR A 1 102 ? 20.090 -12.333 8.497 1.00 89.12 102 TYR A O 1
ATOM 839 N N . TYR A 1 103 ? 18.881 -10.440 8.354 1.00 89.81 103 TYR A N 1
ATOM 840 C CA . TYR A 1 103 ? 18.377 -10.434 9.731 1.00 89.81 103 TYR A CA 1
ATOM 841 C C . TYR A 1 103 ? 19.490 -10.449 10.791 1.00 89.81 103 TYR A C 1
ATOM 843 O O . TYR A 1 103 ? 19.305 -10.898 11.924 1.00 89.81 103 TYR A O 1
ATOM 851 N N . GLU A 1 104 ? 20.655 -9.912 10.436 1.00 90.81 104 GLU A N 1
ATOM 852 C CA . GLU A 1 104 ? 21.801 -9.759 11.316 1.00 90.81 104 GLU A CA 1
ATOM 853 C C . GLU A 1 104 ? 21.660 -8.472 12.124 1.00 90.81 104 GLU A C 1
ATOM 855 O O . GLU A 1 104 ? 21.542 -7.383 11.571 1.00 90.81 104 GLU A O 1
ATOM 860 N N . SER A 1 105 ? 21.723 -8.576 13.451 1.00 88.94 105 SER A N 1
ATOM 861 C CA . SER A 1 105 ? 21.611 -7.419 14.355 1.00 88.94 105 SER A CA 1
ATOM 862 C C . SER A 1 105 ? 20.301 -6.627 14.227 1.00 88.94 105 SER A C 1
ATOM 864 O O . SER A 1 105 ? 20.241 -5.484 14.675 1.00 88.94 105 SER A O 1
ATOM 866 N N . LEU A 1 106 ? 19.236 -7.225 13.678 1.00 90.50 106 LEU A N 1
ATOM 867 C CA . LEU A 1 106 ? 17.913 -6.606 13.654 1.00 90.50 106 LEU A CA 1
ATOM 868 C C . LEU A 1 106 ? 17.413 -6.394 15.090 1.00 90.50 106 LEU A C 1
ATOM 870 O O . LEU A 1 106 ? 17.302 -7.335 15.878 1.00 90.50 106 LEU A O 1
ATOM 874 N N . THR A 1 107 ? 17.083 -5.149 15.430 1.00 90.75 107 THR A N 1
ATOM 875 C CA . THR A 1 107 ? 16.573 -4.781 16.757 1.00 90.75 107 THR A CA 1
ATOM 876 C C . THR A 1 107 ? 15.272 -3.995 16.653 1.00 90.75 107 THR A C 1
ATOM 878 O O . THR A 1 107 ? 14.896 -3.485 15.600 1.00 90.75 107 THR A O 1
ATOM 881 N N . THR A 1 108 ? 14.596 -3.801 17.786 1.00 85.62 108 THR A N 1
ATOM 882 C CA . THR A 1 108 ? 13.410 -2.933 17.876 1.00 85.62 108 THR A CA 1
ATOM 883 C C . THR A 1 108 ? 13.705 -1.462 17.558 1.00 85.62 108 THR A C 1
ATOM 885 O O . THR A 1 108 ? 12.781 -0.672 17.382 1.00 85.62 108 THR A O 1
ATOM 888 N N . SER A 1 109 ? 14.981 -1.069 17.529 1.00 85.69 109 SER A N 1
ATOM 889 C CA . SER A 1 109 ? 15.442 0.288 17.226 1.00 85.69 109 SER A CA 1
ATOM 890 C C . SER A 1 109 ? 16.001 0.457 15.814 1.00 85.69 109 SER A C 1
ATOM 892 O O . SER A 1 109 ? 16.375 1.582 15.479 1.00 85.69 109 SER A O 1
ATOM 894 N N . THR A 1 110 ? 16.037 -0.604 15.000 1.00 91.38 110 THR A N 1
ATOM 895 C CA . THR A 1 110 ? 16.499 -0.544 13.608 1.00 91.38 110 THR A CA 1
ATOM 896 C C . THR A 1 110 ? 15.780 0.576 12.855 1.00 91.38 110 THR A C 1
ATOM 898 O O . THR A 1 110 ? 14.565 0.754 12.965 1.00 91.38 110 THR A O 1
ATOM 901 N N . ASN A 1 111 ? 16.553 1.393 12.140 1.00 90.81 111 ASN A N 1
ATOM 902 C CA . ASN A 1 111 ? 16.099 2.700 11.670 1.00 90.81 111 ASN A CA 1
ATOM 903 C C . ASN A 1 111 ? 14.893 2.590 10.727 1.00 90.81 111 ASN A C 1
ATOM 905 O O . ASN A 1 111 ? 13.862 3.213 10.978 1.00 90.81 111 ASN A O 1
ATOM 909 N N . ALA A 1 112 ? 14.996 1.762 9.686 1.00 91.00 112 ALA A N 1
ATOM 910 C CA . ALA A 1 112 ? 13.960 1.648 8.663 1.00 91.00 112 ALA A CA 1
ATOM 911 C C . ALA A 1 112 ? 12.607 1.177 9.234 1.00 91.00 112 ALA A C 1
ATOM 913 O O . ALA A 1 112 ? 11.570 1.778 8.938 1.00 91.00 112 ALA A O 1
ATOM 914 N N . THR A 1 113 ? 12.613 0.175 10.123 1.00 92.56 113 THR A N 1
ATOM 915 C CA . THR A 1 113 ? 11.398 -0.324 10.792 1.00 92.56 113 THR A CA 1
ATOM 916 C C . THR A 1 113 ? 10.836 0.722 11.763 1.00 92.56 113 THR A C 1
ATOM 918 O O . THR A 1 113 ? 9.681 1.132 11.659 1.00 92.56 113 THR A O 1
ATOM 921 N N . ASN A 1 114 ? 11.659 1.276 12.656 1.00 92.62 114 ASN A N 1
ATOM 922 C CA . ASN A 1 114 ? 11.229 2.302 13.613 1.00 92.62 114 ASN A CA 1
ATOM 923 C C . ASN A 1 114 ? 10.618 3.529 12.909 1.00 92.62 114 ASN A C 1
ATOM 925 O O . ASN A 1 114 ? 9.610 4.091 13.342 1.00 92.62 114 ASN A O 1
ATOM 929 N N . LYS A 1 115 ? 11.201 3.922 11.777 1.00 91.56 115 LYS A N 1
ATOM 930 C CA . LYS A 1 115 ? 10.740 5.042 10.965 1.00 91.56 115 LYS A CA 1
ATOM 931 C C . LYS A 1 115 ? 9.381 4.777 10.316 1.00 91.56 115 LYS A C 1
ATOM 933 O O . LYS A 1 115 ? 8.510 5.639 10.435 1.00 91.56 115 LYS A O 1
ATOM 938 N N . LEU A 1 116 ? 9.170 3.605 9.708 1.00 93.06 116 LEU A N 1
ATOM 939 C CA . LEU A 1 116 ? 7.857 3.204 9.182 1.00 93.06 116 LEU A CA 1
ATOM 940 C C . LEU A 1 116 ? 6.797 3.208 10.292 1.00 93.06 116 LEU A C 1
ATOM 942 O O . LEU A 1 116 ? 5.731 3.803 10.130 1.00 93.06 116 LEU A O 1
ATOM 946 N N . PHE A 1 117 ? 7.112 2.597 11.437 1.00 94.31 117 PHE A N 1
ATOM 947 C CA . PHE A 1 117 ? 6.206 2.523 12.582 1.00 94.31 117 PHE A CA 1
ATOM 948 C C . PHE A 1 117 ? 5.781 3.919 13.061 1.00 94.31 117 PHE A C 1
ATOM 950 O O . PHE A 1 117 ? 4.589 4.211 13.175 1.00 94.31 117 PHE A O 1
ATOM 957 N N . LYS A 1 118 ? 6.748 4.820 13.281 1.00 92.12 118 LYS A N 1
ATOM 958 C CA . LYS A 1 118 ? 6.484 6.203 13.711 1.00 92.12 118 LYS A CA 1
ATOM 959 C C . LYS A 1 118 ? 5.655 6.985 12.699 1.00 92.12 118 LYS A C 1
ATOM 961 O O . LYS A 1 118 ? 4.749 7.709 13.097 1.00 92.12 118 LYS A O 1
ATOM 966 N N . GLN A 1 119 ? 5.946 6.844 11.408 1.00 90.94 119 GLN A N 1
ATOM 967 C CA . GLN A 1 119 ? 5.215 7.547 10.351 1.00 90.94 119 GLN A CA 1
ATOM 968 C C . GLN A 1 119 ? 3.753 7.115 10.280 1.00 90.94 119 GLN A C 1
ATOM 970 O O . GLN A 1 119 ? 2.873 7.973 10.230 1.00 90.94 119 GLN A O 1
ATOM 975 N N . ALA A 1 120 ? 3.495 5.806 10.338 1.00 94.12 120 ALA A N 1
ATOM 976 C CA . ALA A 1 120 ? 2.139 5.276 10.337 1.00 94.12 120 ALA A CA 1
ATOM 977 C C . ALA A 1 120 ? 1.336 5.808 11.535 1.00 94.12 120 ALA A C 1
ATOM 979 O O . ALA A 1 120 ? 0.271 6.389 11.344 1.00 94.12 120 ALA A O 1
ATOM 980 N N . TYR A 1 121 ? 1.860 5.703 12.764 1.00 92.44 121 TYR A N 1
ATOM 981 C CA . TYR A 1 121 ? 1.151 6.191 13.958 1.00 92.44 121 TYR A CA 1
ATOM 982 C C . TYR A 1 121 ? 0.979 7.709 14.006 1.00 92.44 121 TYR A C 1
ATOM 984 O O . TYR A 1 121 ? -0.063 8.193 14.459 1.00 92.44 121 TYR A O 1
ATOM 992 N N . SER A 1 122 ? 1.975 8.457 13.523 1.00 87.62 122 SER A N 1
ATOM 993 C CA . SER A 1 122 ? 1.881 9.914 13.429 1.00 87.62 122 SER A CA 1
ATOM 994 C C . SER A 1 122 ? 0.674 10.318 12.587 1.00 87.62 122 SER A C 1
ATOM 996 O O . SER A 1 122 ? -0.108 11.164 13.009 1.00 87.62 122 SER A O 1
ATOM 998 N N . VAL A 1 123 ? 0.484 9.681 11.430 1.00 91.00 123 VAL A N 1
ATOM 999 C CA . VAL A 1 123 ? -0.609 10.033 10.519 1.00 91.00 123 VAL A CA 1
ATOM 1000 C C . VAL A 1 123 ? -1.941 9.399 10.888 1.00 91.00 123 VAL A C 1
ATOM 1002 O O . VAL A 1 123 ? -2.975 10.026 10.680 1.00 91.00 123 VAL A O 1
ATOM 1005 N N . ILE A 1 124 ? -1.959 8.215 11.499 1.00 95.75 124 ILE A N 1
ATOM 1006 C CA . ILE A 1 124 ? -3.199 7.634 12.035 1.00 95.75 124 ILE A CA 1
ATOM 1007 C C . ILE A 1 124 ? -3.889 8.624 12.980 1.00 95.75 124 ILE A C 1
ATOM 1009 O O . ILE A 1 124 ? -5.098 8.828 12.878 1.00 95.75 124 ILE A O 1
ATOM 1013 N N . THR A 1 125 ? -3.123 9.291 13.846 1.00 91.81 125 THR A N 1
ATOM 1014 C CA . THR A 1 125 ? -3.671 10.284 14.781 1.00 91.81 125 THR A CA 1
ATOM 1015 C C . THR A 1 125 ? -4.231 11.505 14.039 1.00 91.81 125 THR A C 1
ATOM 1017 O O . THR A 1 125 ? -5.308 11.994 14.378 1.00 91.81 125 THR A O 1
ATOM 1020 N N . THR A 1 126 ? -3.567 11.955 12.972 1.00 92.12 126 THR A N 1
ATOM 1021 C CA . THR A 1 126 ? -4.075 13.015 12.086 1.00 92.12 126 THR A CA 1
ATOM 1022 C C . THR A 1 126 ? -5.373 12.604 11.384 1.00 92.12 126 THR A C 1
ATOM 1024 O O . THR A 1 126 ? -6.338 13.370 11.387 1.00 92.12 126 THR A O 1
ATOM 1027 N N . CYS A 1 127 ? -5.450 11.379 10.851 1.00 96.69 127 CYS A N 1
ATOM 1028 C CA . CYS A 1 127 ? -6.681 10.835 10.277 1.00 96.69 127 CYS A CA 1
ATOM 1029 C C . CYS A 1 127 ? -7.806 10.805 11.317 1.00 96.69 127 CYS A C 1
ATOM 1031 O O . CYS A 1 127 ? -8.931 11.188 11.003 1.00 96.69 127 CYS A O 1
ATOM 1033 N N . ASN A 1 128 ? -7.513 10.390 12.555 1.00 95.75 128 ASN A N 1
ATOM 1034 C CA . ASN A 1 128 ? -8.489 10.382 13.644 1.00 95.75 128 ASN A CA 1
ATOM 1035 C C . ASN A 1 128 ? -9.044 11.787 13.901 1.00 95.75 128 ASN A C 1
ATOM 1037 O O . ASN A 1 128 ? -10.263 11.934 13.970 1.00 95.75 128 ASN A O 1
ATOM 1041 N N . SER A 1 129 ? -8.180 12.809 13.961 1.00 93.19 129 SER A N 1
ATOM 1042 C CA . SER A 1 129 ? -8.598 14.210 14.107 1.00 93.19 129 SER A CA 1
ATOM 1043 C C . SER A 1 129 ? -9.528 14.660 12.982 1.00 93.19 129 SER A C 1
ATOM 1045 O O . SER A 1 129 ? -10.574 15.236 13.269 1.00 93.19 129 SER A O 1
ATOM 1047 N N . VAL A 1 130 ? -9.204 14.367 11.717 1.00 94.31 130 VAL A N 1
ATOM 1048 C CA . VAL A 1 130 ? -10.062 14.716 10.564 1.00 94.31 130 VAL A CA 1
ATOM 1049 C C . VAL A 1 130 ? -11.421 14.018 10.656 1.00 94.31 130 VAL A C 1
ATOM 1051 O O . VAL A 1 130 ? -12.458 14.654 10.474 1.00 94.31 130 VAL A O 1
ATOM 1054 N N . ILE A 1 131 ? -11.432 12.722 10.986 1.00 96.50 131 ILE A N 1
ATOM 1055 C CA . ILE A 1 131 ? -12.659 11.923 11.102 1.00 96.50 131 ILE A CA 1
ATOM 1056 C C . ILE A 1 131 ? -13.551 12.444 12.235 1.00 96.50 131 ILE A C 1
ATOM 1058 O O . ILE A 1 131 ? -14.757 12.571 12.039 1.00 96.50 131 ILE A O 1
ATOM 1062 N N . SER A 1 132 ? -12.985 12.753 13.406 1.00 93.62 132 SER A N 1
ATOM 1063 C CA . SER A 1 132 ? -13.759 13.286 14.533 1.00 93.62 132 SER A CA 1
ATOM 1064 C C . SER A 1 132 ? -14.195 14.734 14.310 1.00 93.62 132 SER A C 1
ATOM 1066 O O . SER A 1 132 ? -15.314 15.104 14.652 1.00 93.62 132 SER A O 1
ATOM 1068 N N . GLY A 1 133 ? -13.315 15.551 13.727 1.00 90.88 133 GLY A N 1
ATOM 1069 C CA . GLY A 1 133 ? -13.523 16.981 13.516 1.00 90.88 133 GLY A CA 1
ATOM 1070 C C . GLY A 1 133 ? -14.574 17.298 12.458 1.00 90.88 133 GLY A C 1
ATOM 1071 O O . GLY A 1 133 ? -15.218 18.341 12.528 1.00 90.88 133 GLY A O 1
ATOM 1072 N N . ALA A 1 134 ? -14.818 16.373 11.525 1.00 89.62 134 ALA A N 1
ATOM 1073 C CA . ALA A 1 134 ? -15.836 16.522 10.489 1.00 89.62 134 ALA A CA 1
ATOM 1074 C C . ALA A 1 134 ? -17.250 16.782 11.042 1.00 89.62 134 ALA A C 1
ATOM 1076 O O . ALA A 1 134 ? -18.039 17.456 10.385 1.00 89.62 134 ALA A O 1
ATOM 1077 N N . ALA A 1 135 ? -17.563 16.311 12.257 1.00 89.75 135 ALA A N 1
ATOM 1078 C CA . ALA A 1 135 ? -18.844 16.580 12.915 1.00 89.75 135 ALA A CA 1
ATOM 1079 C C . ALA A 1 135 ? -19.055 18.066 13.264 1.00 89.75 135 ALA A C 1
ATOM 1081 O O . ALA A 1 135 ? -20.194 18.498 13.431 1.00 89.75 135 ALA A O 1
ATOM 1082 N N . ASN A 1 136 ? -17.973 18.843 13.354 1.00 88.00 136 ASN A N 1
ATOM 1083 C CA . ASN A 1 136 ? -18.006 20.257 13.722 1.00 88.00 136 ASN A CA 1
ATOM 1084 C C . ASN A 1 136 ? -18.024 21.186 12.500 1.00 88.00 136 ASN A C 1
ATOM 1086 O O . ASN A 1 136 ? -18.101 22.401 12.669 1.00 88.00 136 ASN A O 1
ATOM 1090 N N . VAL A 1 137 ? -17.943 20.646 11.278 1.00 90.81 137 VAL A N 1
ATOM 1091 C CA . VAL A 1 137 ? -17.928 21.443 10.044 1.00 90.81 137 VAL A CA 1
ATOM 1092 C C . VAL A 1 137 ? -19.305 22.054 9.775 1.00 90.81 137 VAL A C 1
ATOM 1094 O O . VAL A 1 137 ? -20.296 21.329 9.705 1.00 90.81 137 VAL A O 1
ATOM 1097 N N . THR A 1 138 ? -19.373 23.375 9.573 1.00 89.31 138 THR A N 1
ATOM 1098 C CA . THR A 1 138 ? -20.643 24.101 9.354 1.00 89.31 138 THR A CA 1
ATOM 1099 C C . THR A 1 138 ? -20.757 24.801 7.997 1.00 89.31 138 THR A C 1
ATOM 1101 O O . THR A 1 138 ? -21.843 25.257 7.650 1.00 89.31 138 THR A O 1
ATOM 1104 N N . ASP A 1 139 ? -19.671 24.909 7.229 1.00 86.50 139 ASP A N 1
ATOM 1105 C CA . ASP A 1 139 ? -19.566 25.708 5.993 1.00 86.50 139 ASP A CA 1
ATOM 1106 C C . ASP A 1 139 ? -19.343 24.873 4.709 1.00 86.50 139 ASP A C 1
ATOM 1108 O O . ASP A 1 139 ? -19.145 25.442 3.636 1.00 86.50 139 ASP A O 1
ATOM 1112 N N . GLY A 1 140 ? -19.395 23.536 4.787 1.00 80.69 140 GLY A N 1
ATOM 1113 C CA . GLY A 1 140 ? -19.174 22.618 3.660 1.00 80.69 140 GLY A CA 1
ATOM 1114 C C . GLY A 1 140 ? -20.417 21.824 3.240 1.00 80.69 140 GLY A C 1
ATOM 1115 O O . GLY A 1 140 ? -21.269 21.490 4.063 1.00 80.69 140 GLY A O 1
ATOM 1116 N N . TYR A 1 141 ? -20.510 21.461 1.955 1.00 89.50 141 TYR A N 1
ATOM 1117 C CA . TYR A 1 141 ? -21.545 20.537 1.478 1.00 89.50 141 TYR A CA 1
ATOM 1118 C C . TYR A 1 141 ? -21.358 19.151 2.101 1.00 89.50 141 TYR A C 1
ATOM 1120 O O . TYR A 1 141 ? -20.250 18.617 2.125 1.00 89.50 141 TYR A O 1
ATOM 1128 N N . THR A 1 142 ? -22.452 18.518 2.529 1.00 92.25 142 THR A N 1
ATOM 1129 C CA . THR A 1 142 ? -22.415 17.205 3.193 1.00 92.25 142 THR A CA 1
ATOM 1130 C C . THR A 1 142 ? -21.671 16.145 2.379 1.00 92.25 142 THR A C 1
ATOM 1132 O O . THR A 1 142 ? -20.905 15.373 2.944 1.00 92.25 142 THR A O 1
ATOM 1135 N N . ALA A 1 143 ? -21.848 16.121 1.053 1.00 92.88 143 ALA A N 1
ATOM 1136 C CA . ALA A 1 143 ? -21.143 15.182 0.178 1.00 92.88 143 ALA A CA 1
ATOM 1137 C C . ALA A 1 143 ? -19.618 15.377 0.230 1.00 92.88 143 ALA A C 1
ATOM 1139 O O . ALA A 1 143 ? -18.879 14.413 0.393 1.00 92.88 143 ALA A O 1
ATOM 1140 N N . THR A 1 144 ? -19.160 16.625 0.182 1.00 93.00 144 THR A N 1
ATOM 1141 C CA . THR A 1 144 ? -17.744 17.004 0.232 1.00 93.00 144 THR A CA 1
ATOM 1142 C C . THR A 1 144 ? -17.113 16.712 1.598 1.00 93.00 144 THR A C 1
ATOM 1144 O O . THR A 1 144 ? -15.990 16.217 1.676 1.00 93.00 144 THR A O 1
ATOM 1147 N N . VAL A 1 145 ? -17.850 16.941 2.690 1.00 95.25 145 VAL A N 1
ATOM 1148 C CA . VAL A 1 145 ? -17.415 16.555 4.044 1.00 95.25 145 VAL A CA 1
ATOM 1149 C C . VAL A 1 145 ? -17.313 15.031 4.168 1.00 95.25 145 VAL A C 1
ATOM 1151 O O . VAL A 1 145 ? -16.332 14.521 4.708 1.00 95.25 145 VAL A O 1
ATOM 1154 N N . ASN A 1 146 ? -18.288 14.292 3.632 1.00 96.50 146 ASN A N 1
ATOM 1155 C CA . ASN A 1 146 ? -18.262 12.829 3.628 1.00 96.50 146 ASN A CA 1
ATOM 1156 C C . ASN A 1 146 ? -17.088 12.279 2.813 1.00 96.50 146 ASN A C 1
ATOM 1158 O O . ASN A 1 146 ? -16.450 11.328 3.254 1.00 96.50 146 ASN A O 1
ATOM 1162 N N . GLU A 1 147 ? -16.778 12.882 1.666 1.00 96.12 147 GLU A N 1
ATOM 1163 C CA . GLU A 1 147 ? -15.626 12.510 0.845 1.00 96.12 147 GLU A CA 1
ATOM 1164 C C . GLU A 1 147 ? -14.306 12.752 1.595 1.00 96.12 147 GLU A C 1
ATOM 1166 O O . GLU A 1 147 ? -13.495 11.835 1.698 1.00 96.12 147 GLU A O 1
ATOM 1171 N N . MET A 1 148 ? -14.146 13.908 2.253 1.00 95.81 148 MET A N 1
ATOM 1172 C CA . MET A 1 148 ? -12.994 14.201 3.123 1.00 95.81 148 MET A CA 1
ATOM 1173 C C . MET A 1 148 ? -12.819 13.150 4.237 1.00 95.81 148 MET A C 1
ATOM 1175 O O . MET A 1 148 ? -11.709 12.672 4.485 1.00 95.81 148 MET A O 1
ATOM 1179 N N . VAL A 1 149 ? -13.911 12.748 4.897 1.00 98.00 149 VAL A N 1
ATOM 1180 C CA . VAL A 1 149 ? -13.895 11.668 5.902 1.00 98.00 149 VAL A CA 1
ATOM 1181 C C . VAL A 1 149 ? -13.555 10.319 5.264 1.00 98.00 149 VAL A C 1
ATOM 1183 O O . VAL A 1 149 ? -12.816 9.529 5.854 1.00 98.00 149 VAL A O 1
ATOM 1186 N N . GLY A 1 150 ? -14.079 10.046 4.068 1.00 98.56 150 GLY A N 1
ATOM 1187 C CA . GLY A 1 150 ? -13.786 8.846 3.291 1.00 98.56 150 GLY A CA 1
ATOM 1188 C C . GLY A 1 150 ? -12.299 8.715 2.976 1.00 98.56 150 GLY A C 1
ATOM 1189 O O . GLY A 1 150 ? -11.727 7.643 3.164 1.00 98.56 150 GLY A O 1
ATOM 1190 N N . GLU A 1 151 ? -11.641 9.806 2.589 1.00 98.06 151 GLU A N 1
ATOM 1191 C CA . GLU A 1 151 ? -10.198 9.814 2.333 1.00 98.06 151 GLU A CA 1
ATOM 1192 C C . GLU A 1 151 ? -9.390 9.547 3.602 1.00 98.06 151 GLU A C 1
ATOM 1194 O O . GLU A 1 151 ? -8.508 8.684 3.600 1.00 98.06 151 GLU A O 1
ATOM 1199 N N . ALA A 1 152 ? -9.730 10.213 4.711 1.00 98.19 152 ALA A N 1
ATOM 1200 C CA . ALA A 1 152 ? -9.069 9.988 5.996 1.00 98.19 152 ALA A CA 1
ATOM 1201 C C . ALA A 1 152 ? -9.197 8.526 6.460 1.00 98.19 152 ALA A C 1
ATOM 1203 O O . ALA A 1 152 ? -8.222 7.937 6.930 1.00 98.19 152 ALA A O 1
ATOM 1204 N N . LYS A 1 153 ? -10.377 7.914 6.285 1.00 98.81 153 LYS A N 1
ATOM 1205 C CA . LYS A 1 153 ? -10.602 6.490 6.575 1.00 98.81 153 LYS A CA 1
ATOM 1206 C C . LYS A 1 153 ? -9.805 5.587 5.643 1.00 98.81 153 LYS A C 1
ATOM 1208 O O . LYS A 1 153 ? -9.146 4.672 6.123 1.00 98.81 153 LYS A O 1
ATOM 1213 N N . CYS A 1 154 ? -9.798 5.864 4.340 1.00 98.75 154 CYS A N 1
ATOM 1214 C CA . CYS A 1 154 ? -9.027 5.083 3.375 1.00 98.75 154 CYS A CA 1
ATOM 1215 C C . CYS A 1 154 ? -7.537 5.047 3.743 1.00 98.75 154 CYS A C 1
ATOM 1217 O O . CYS A 1 154 ? -6.922 3.981 3.773 1.00 98.75 154 CYS A O 1
ATOM 1219 N N . LEU A 1 155 ? -6.973 6.209 4.080 1.00 98.00 155 LEU A N 1
ATOM 1220 C CA . LEU A 1 155 ? -5.582 6.335 4.505 1.00 98.00 155 LEU A CA 1
ATOM 1221 C C . LEU A 1 155 ? -5.334 5.663 5.857 1.00 98.00 155 LEU A C 1
ATOM 1223 O O . LEU A 1 155 ? -4.365 4.921 5.991 1.00 98.00 155 LEU A O 1
ATOM 1227 N N . ARG A 1 156 ? -6.214 5.853 6.851 1.00 98.62 156 ARG A N 1
ATOM 1228 C CA . ARG A 1 156 ? -6.090 5.178 8.154 1.00 98.62 156 ARG A CA 1
ATOM 1229 C C . ARG A 1 156 ? -6.114 3.655 8.005 1.00 98.62 156 ARG A C 1
ATOM 1231 O O . ARG A 1 156 ? -5.272 2.980 8.593 1.00 98.62 156 ARG A O 1
ATOM 1238 N N . GLY A 1 157 ? -7.017 3.131 7.177 1.00 98.62 157 GLY A N 1
ATOM 1239 C CA . GLY A 1 157 ? -7.082 1.713 6.827 1.00 98.62 157 GLY A CA 1
ATOM 1240 C C . GLY A 1 157 ? -5.796 1.223 6.159 1.00 98.62 157 GLY A C 1
ATOM 1241 O O . GLY A 1 157 ? -5.268 0.187 6.550 1.00 98.62 157 GLY A O 1
ATOM 1242 N N . TYR A 1 158 ? -5.235 1.992 5.220 1.00 98.06 158 TYR A N 1
ATOM 1243 C CA . TYR A 1 158 ? -3.951 1.674 4.587 1.00 98.06 158 TYR A CA 1
ATOM 1244 C C . TYR A 1 158 ? -2.785 1.633 5.587 1.00 98.06 158 TYR A C 1
ATOM 1246 O O . TYR A 1 158 ? -2.025 0.666 5.599 1.00 98.06 158 TYR A O 1
ATOM 1254 N N . TYR A 1 159 ? -2.647 2.633 6.462 1.00 98.12 159 TYR A N 1
ATOM 1255 C CA . TYR A 1 159 ? -1.560 2.658 7.447 1.00 98.12 159 TYR A CA 1
ATOM 1256 C C . TYR A 1 159 ? -1.689 1.541 8.486 1.00 98.12 159 TYR A C 1
ATOM 1258 O O . TYR A 1 159 ? -0.679 0.938 8.853 1.00 98.12 159 TYR A O 1
ATOM 1266 N N . TYR A 1 160 ? -2.908 1.201 8.918 1.00 98.62 160 TYR A N 1
ATOM 1267 C CA . TYR A 1 160 ? -3.109 0.018 9.754 1.00 98.62 160 TYR A CA 1
ATOM 1268 C C . TYR A 1 160 ? -2.813 -1.284 9.014 1.00 98.62 160 TYR A C 1
ATOM 1270 O O . TYR A 1 160 ? -2.252 -2.191 9.622 1.00 98.62 160 TYR A O 1
ATOM 1278 N N . LEU A 1 161 ? -3.115 -1.373 7.716 1.00 98.25 161 LEU A N 1
ATOM 1279 C CA . LEU A 1 161 ? -2.765 -2.536 6.902 1.00 98.25 161 LEU A CA 1
ATOM 1280 C C . LEU A 1 161 ? -1.246 -2.719 6.796 1.00 98.25 161 LEU A C 1
ATOM 1282 O O . LEU A 1 161 ? -0.759 -3.837 6.953 1.00 98.25 161 LEU A O 1
ATOM 1286 N N . LEU A 1 162 ? -0.488 -1.631 6.611 1.00 97.19 162 LEU A N 1
ATOM 1287 C CA . LEU A 1 162 ? 0.979 -1.666 6.664 1.00 97.19 162 LEU A CA 1
ATOM 1288 C C . LEU A 1 162 ? 1.475 -2.146 8.034 1.00 97.19 162 LEU A C 1
ATOM 1290 O O . LEU A 1 162 ? 2.328 -3.028 8.109 1.00 97.19 162 LEU A O 1
ATOM 1294 N N . LEU A 1 163 ? 0.929 -1.600 9.125 1.00 97.75 163 LEU A N 1
ATOM 1295 C CA . LEU A 1 163 ? 1.320 -2.006 10.475 1.00 97.75 163 LEU A CA 1
ATOM 1296 C C . LEU A 1 163 ? 1.016 -3.487 10.739 1.00 97.75 163 LEU A C 1
ATOM 1298 O O . LEU A 1 163 ? 1.882 -4.201 11.236 1.00 97.75 163 LEU A O 1
ATOM 1302 N N . ALA A 1 164 ? -0.171 -3.963 10.364 1.00 97.56 164 ALA A N 1
ATOM 1303 C CA . ALA A 1 164 ? -0.546 -5.365 10.507 1.00 97.56 164 ALA A CA 1
ATOM 1304 C C . ALA A 1 164 ? 0.363 -6.286 9.678 1.00 97.56 164 ALA A C 1
ATOM 1306 O O . ALA A 1 164 ? 0.818 -7.303 10.190 1.00 97.56 164 ALA A O 1
ATOM 1307 N N . THR A 1 165 ? 0.675 -5.900 8.434 1.00 96.12 165 THR A N 1
ATOM 1308 C CA . THR A 1 165 ? 1.512 -6.692 7.514 1.00 96.12 165 THR A CA 1
ATOM 1309 C C . THR A 1 165 ? 2.938 -6.868 8.041 1.00 96.12 165 THR A C 1
ATOM 1311 O O . THR A 1 165 ? 3.471 -7.971 7.994 1.00 96.12 165 THR A O 1
ATOM 1314 N N . TYR A 1 166 ? 3.563 -5.801 8.549 1.00 94.19 166 TYR A N 1
ATOM 1315 C CA . TYR A 1 166 ? 4.996 -5.821 8.882 1.00 94.19 166 TYR A CA 1
ATOM 1316 C C . TYR A 1 166 ? 5.305 -5.985 10.378 1.00 94.19 166 TYR A C 1
ATOM 1318 O O . TYR A 1 166 ? 6.429 -6.331 10.731 1.00 94.19 166 TYR A O 1
ATOM 1326 N N . TYR A 1 167 ? 4.339 -5.744 11.269 1.00 95.19 167 TYR A N 1
ATOM 1327 C CA . TYR A 1 167 ? 4.538 -5.802 12.729 1.00 95.19 167 TYR A CA 1
ATOM 1328 C C . TYR A 1 167 ? 3.582 -6.774 13.428 1.00 95.19 167 TYR A C 1
ATOM 1330 O O . TYR A 1 167 ? 3.720 -7.034 14.631 1.00 95.19 167 TYR A O 1
ATOM 1338 N N . GLY A 1 168 ? 2.602 -7.307 12.698 1.00 95.38 168 GLY A N 1
ATOM 1339 C CA . GLY A 1 168 ? 1.555 -8.142 13.254 1.00 95.38 168 GLY A CA 1
ATOM 1340 C C . GLY A 1 168 ? 0.678 -7.364 14.251 1.00 95.38 168 GLY A C 1
ATOM 1341 O O . GLY A 1 168 ? 0.235 -6.254 13.949 1.00 95.38 168 GLY A O 1
ATOM 1342 N N . PRO A 1 169 ? 0.394 -7.917 15.448 1.00 96.69 169 PRO A N 1
ATOM 1343 C CA . PRO A 1 169 ? -0.395 -7.227 16.468 1.00 96.69 169 PRO A CA 1
ATOM 1344 C C . PRO A 1 169 ? 0.218 -5.868 16.846 1.00 96.69 169 PRO A C 1
ATOM 1346 O O . PRO A 1 169 ? 1.390 -5.788 17.215 1.00 96.69 169 PRO A O 1
ATOM 1349 N N . VAL A 1 170 ? -0.564 -4.796 16.835 1.00 96.62 170 VAL A N 1
ATOM 1350 C CA . VAL A 1 170 ? -0.148 -3.445 17.243 1.00 96.62 170 VAL A CA 1
ATOM 1351 C C . VAL A 1 170 ? -1.272 -2.759 18.026 1.00 96.62 170 VAL A C 1
ATOM 1353 O O . VAL A 1 170 ? -2.369 -3.298 18.131 1.00 96.62 170 VAL A O 1
ATOM 1356 N N . THR A 1 171 ? -1.021 -1.594 18.618 1.00 96.12 171 THR A N 1
ATOM 1357 C CA . THR A 1 171 ? -2.047 -0.838 19.351 1.00 96.12 171 THR A CA 1
ATOM 1358 C C . THR A 1 171 ? -3.031 -0.165 18.394 1.00 96.12 171 THR A C 1
ATOM 1360 O O . THR A 1 171 ? -2.657 0.651 17.551 1.00 96.12 171 THR A O 1
ATOM 1363 N N . LEU A 1 172 ? -4.319 -0.446 18.554 1.00 96.31 172 LEU A N 1
ATOM 1364 C CA . LEU A 1 172 ? -5.368 0.268 17.843 1.00 96.31 172 LEU A CA 1
ATOM 1365 C C . LEU A 1 172 ? -5.679 1.577 18.581 1.00 96.31 172 LEU A C 1
ATOM 1367 O O . LEU A 1 172 ? -6.222 1.579 19.681 1.00 96.31 172 LEU A O 1
ATOM 1371 N N . ASN A 1 173 ? -5.329 2.701 17.965 1.00 94.00 173 ASN A N 1
ATOM 1372 C CA . ASN A 1 173 ? -5.567 4.045 18.465 1.00 94.00 173 ASN A CA 1
ATOM 1373 C C . ASN A 1 173 ? -6.517 4.782 17.516 1.00 94.00 173 ASN A C 1
ATOM 1375 O O . ASN A 1 173 ? -6.143 5.168 16.409 1.00 94.00 173 ASN A O 1
ATOM 1379 N N . LEU A 1 174 ? -7.740 5.011 17.983 1.00 94.19 174 LEU A N 1
ATOM 1380 C CA . LEU A 1 174 ? -8.774 5.750 17.255 1.00 94.19 174 LEU A CA 1
ATOM 1381 C C . LEU A 1 174 ? -9.010 7.150 17.831 1.00 94.19 174 LEU A C 1
ATOM 1383 O O . LEU A 1 174 ? -9.915 7.854 17.382 1.00 94.19 174 LEU A O 1
ATOM 1387 N N . ASN A 1 175 ? -8.195 7.560 18.805 1.00 90.44 175 ASN A N 1
ATOM 1388 C CA . ASN A 1 175 ? -8.317 8.856 19.448 1.00 90.44 175 ASN A CA 1
ATOM 1389 C C . ASN A 1 175 ? -7.705 9.956 18.565 1.00 90.44 175 ASN A C 1
ATOM 1391 O O . ASN A 1 175 ? -6.631 9.747 17.985 1.00 90.44 175 ASN A O 1
ATOM 1395 N N . PRO A 1 176 ? -8.364 11.122 18.451 1.00 87.00 176 PRO A N 1
ATOM 1396 C CA . PRO A 1 176 ? -7.793 12.289 17.789 1.00 87.00 176 PRO A CA 1
ATOM 1397 C C . PRO A 1 176 ? -6.664 12.915 18.620 1.00 87.00 176 PRO A C 1
ATOM 1399 O O . PRO A 1 176 ? -6.462 12.576 19.790 1.00 87.00 176 PRO A O 1
ATOM 1402 N N . VAL A 1 177 ? -5.938 13.858 18.016 1.00 80.12 177 VAL A N 1
ATOM 1403 C CA . VAL A 1 177 ? -4.925 14.662 18.718 1.00 80.12 177 VAL A CA 1
ATOM 1404 C C . VAL A 1 177 ? -5.571 15.441 19.875 1.00 80.12 177 VAL A C 1
ATOM 1406 O O . VAL A 1 177 ? -6.739 15.820 19.816 1.00 80.12 177 VAL A O 1
ATOM 1409 N N . GLY A 1 178 ? -4.807 15.676 20.945 1.00 72.81 178 GLY A N 1
ATOM 1410 C CA . GLY A 1 178 ? -5.247 16.454 22.109 1.00 72.81 178 GLY A CA 1
ATOM 1411 C C . GLY A 1 178 ? -5.982 15.638 23.175 1.00 72.81 178 GLY A C 1
ATOM 1412 O O . GLY A 1 178 ? -6.224 16.141 24.269 1.00 72.81 178 GLY A O 1
ATOM 1413 N N . GLN A 1 179 ? -6.288 14.367 22.902 1.00 76.12 179 GLN A N 1
ATOM 1414 C CA . GLN A 1 179 ? -6.678 13.418 23.945 1.00 76.12 179 GLN A CA 1
ATOM 1415 C C . GLN A 1 179 ? -5.468 13.050 24.808 1.00 76.12 179 GLN A C 1
ATOM 1417 O O . GLN A 1 179 ? -4.332 13.036 24.327 1.00 76.12 179 GLN A O 1
ATOM 1422 N N . THR A 1 180 ? -5.707 12.738 26.085 1.00 77.38 180 THR A N 1
ATOM 1423 C CA . THR A 1 180 ? -4.642 12.309 26.999 1.00 77.38 180 THR A CA 1
ATOM 1424 C C . THR A 1 180 ? -3.900 11.109 26.403 1.00 77.38 180 THR A C 1
ATOM 1426 O O . THR A 1 180 ? -4.545 10.098 26.109 1.00 77.38 180 THR A O 1
ATOM 1429 N N . PRO A 1 181 ? -2.570 11.195 26.211 1.00 75.06 181 PRO A N 1
ATOM 1430 C CA . PRO A 1 181 ? -1.799 10.084 25.678 1.00 75.06 181 PRO A CA 1
ATOM 1431 C C . PRO A 1 181 ? -1.949 8.843 26.559 1.00 75.06 181 PRO A C 1
ATOM 1433 O O . PRO A 1 181 ? -1.783 8.918 27.778 1.00 75.06 181 PRO A O 1
ATOM 1436 N N . ASP A 1 182 ? -2.230 7.695 25.943 1.00 81.12 182 ASP A N 1
ATOM 1437 C CA . ASP A 1 182 ? -2.153 6.415 26.641 1.00 81.12 182 ASP A CA 1
ATOM 1438 C C . ASP A 1 182 ? -0.678 6.079 26.885 1.00 81.12 182 ASP A C 1
ATOM 1440 O O . ASP A 1 182 ? 0.071 5.760 25.960 1.00 81.12 182 ASP A O 1
ATOM 1444 N N . LEU A 1 183 ? -0.255 6.183 28.145 1.00 87.19 183 LEU A N 1
ATOM 1445 C CA . LEU A 1 183 ? 1.109 5.869 28.577 1.00 87.19 183 LEU A CA 1
ATOM 1446 C C . LEU A 1 183 ? 1.333 4.360 28.766 1.00 87.19 183 LEU A C 1
ATOM 1448 O O . LEU A 1 183 ? 2.450 3.930 29.047 1.00 87.19 183 LEU A O 1
ATOM 1452 N N . THR A 1 184 ? 0.282 3.552 28.620 1.00 90.56 184 THR A N 1
ATOM 1453 C CA . THR A 1 184 ? 0.291 2.097 28.807 1.00 90.56 184 THR A CA 1
ATOM 1454 C C . THR A 1 184 ? -0.402 1.364 27.650 1.00 90.56 184 THR A C 1
ATOM 1456 O O . THR A 1 184 ? -1.283 0.530 27.891 1.00 90.56 184 THR A O 1
ATOM 1459 N N . PRO A 1 185 ? -0.006 1.629 26.388 1.00 90.38 185 PRO A N 1
ATOM 1460 C CA . PRO A 1 185 ? -0.704 1.094 25.232 1.00 90.38 185 PRO A CA 1
ATOM 1461 C C . PRO A 1 185 ? -0.626 -0.433 25.194 1.00 90.38 185 PRO A C 1
ATOM 1463 O O . PRO A 1 185 ? 0.437 -1.033 25.377 1.00 90.38 185 PRO A O 1
ATOM 1466 N N . LYS A 1 186 ? -1.765 -1.071 24.916 1.00 94.12 186 LYS A N 1
ATOM 1467 C CA . LYS A 1 186 ? -1.870 -2.526 24.751 1.00 94.12 186 LYS A CA 1
ATOM 1468 C C . LYS A 1 186 ? -1.997 -2.884 23.277 1.00 94.12 186 LYS A C 1
ATOM 1470 O O . LYS A 1 186 ? -2.717 -2.227 22.535 1.00 94.12 186 LYS A O 1
ATOM 1475 N N . ARG A 1 187 ? -1.319 -3.959 22.868 1.00 96.25 187 ARG A N 1
ATOM 1476 C CA . ARG A 1 187 ? -1.451 -4.506 21.513 1.00 96.25 187 ARG A CA 1
ATOM 1477 C C . ARG A 1 187 ? -2.841 -5.116 21.352 1.00 96.25 187 ARG A C 1
ATOM 1479 O O . ARG A 1 187 ? -3.260 -5.912 22.191 1.00 96.25 187 ARG A O 1
ATOM 1486 N N . ASN A 1 188 ? -3.511 -4.766 20.265 1.00 98.12 188 ASN A N 1
ATOM 1487 C CA . ASN A 1 188 ? -4.736 -5.406 19.819 1.00 98.12 188 ASN A CA 1
ATOM 1488 C C . ASN A 1 188 ? -4.422 -6.673 19.032 1.00 98.12 188 ASN A C 1
ATOM 1490 O O . ASN A 1 188 ? -3.333 -6.831 18.477 1.00 98.12 188 ASN A O 1
ATOM 1494 N N . THR A 1 189 ? -5.388 -7.580 18.982 1.00 98.00 189 THR A N 1
ATOM 1495 C CA . THR A 1 189 ? -5.292 -8.785 18.159 1.00 98.00 189 THR A CA 1
ATOM 1496 C C . THR A 1 189 ? -5.304 -8.429 16.671 1.00 98.00 189 THR A C 1
ATOM 1498 O O . THR A 1 189 ? -5.852 -7.404 16.264 1.00 98.00 189 THR A O 1
ATOM 1501 N N . ILE A 1 190 ? -4.748 -9.313 15.837 1.00 97.69 190 ILE A N 1
ATOM 1502 C CA . ILE A 1 190 ? -4.834 -9.192 14.374 1.00 97.69 190 ILE A CA 1
ATOM 1503 C C . ILE A 1 190 ? -6.294 -9.040 13.926 1.00 97.69 190 ILE A C 1
ATOM 1505 O O . ILE A 1 190 ? -6.604 -8.141 13.151 1.00 97.69 190 ILE A O 1
ATOM 1509 N N . ALA A 1 191 ? -7.210 -9.843 14.472 1.00 98.12 191 ALA A N 1
ATOM 1510 C CA . ALA A 1 191 ? -8.629 -9.784 14.127 1.00 98.12 191 ALA A CA 1
ATOM 1511 C C . ALA A 1 191 ? -9.265 -8.408 14.415 1.00 98.12 191 ALA A C 1
ATOM 1513 O O . ALA A 1 191 ? -10.006 -7.889 13.580 1.00 98.12 191 ALA A O 1
ATOM 1514 N N . GLU A 1 192 ? -8.953 -7.784 15.556 1.00 98.38 192 GLU A N 1
ATOM 1515 C CA . GLU A 1 192 ? -9.442 -6.438 15.898 1.00 98.38 192 GLU A CA 1
ATOM 1516 C C . GLU A 1 192 ? -8.910 -5.374 14.929 1.00 98.38 192 GLU A C 1
ATOM 1518 O O . GLU A 1 192 ? -9.665 -4.518 14.466 1.00 98.38 192 GLU A O 1
ATOM 1523 N N . ILE A 1 193 ? -7.623 -5.453 14.577 1.00 98.44 193 ILE A N 1
ATOM 1524 C CA . ILE A 1 193 ? -6.991 -4.515 13.642 1.00 98.44 193 ILE A CA 1
ATOM 1525 C C . ILE A 1 193 ? -7.622 -4.648 12.254 1.00 98.44 193 ILE A C 1
ATOM 1527 O O . ILE A 1 193 ? -8.034 -3.648 11.667 1.00 98.44 193 ILE A O 1
ATOM 1531 N N . TYR A 1 194 ? -7.777 -5.875 11.749 1.00 98.62 194 TYR A N 1
ATOM 1532 C CA . TYR A 1 194 ? -8.432 -6.117 10.464 1.00 98.62 194 TYR A CA 1
ATOM 1533 C C . TYR A 1 194 ? -9.901 -5.698 10.469 1.00 98.62 194 TYR A C 1
ATOM 1535 O O . TYR A 1 194 ? -10.356 -5.122 9.488 1.00 98.62 194 TYR A O 1
ATOM 1543 N N . THR A 1 195 ? -10.637 -5.902 11.565 1.00 98.56 195 THR A N 1
ATOM 1544 C CA . THR A 1 195 ? -12.020 -5.406 11.688 1.00 98.56 195 THR A CA 1
ATOM 1545 C C . THR A 1 195 ? -12.080 -3.893 11.463 1.00 98.56 195 THR A C 1
ATOM 1547 O O . THR A 1 195 ? -12.923 -3.405 10.709 1.00 98.56 195 THR A O 1
ATOM 1550 N N . GLN A 1 196 ? -11.146 -3.142 12.053 1.00 98.75 196 GLN A N 1
ATOM 1551 C CA . GLN A 1 196 ? -11.073 -1.696 11.865 1.00 98.75 196 GLN A CA 1
ATOM 1552 C C . GLN A 1 196 ? -10.626 -1.300 10.447 1.00 98.75 196 GLN A C 1
ATOM 1554 O O . GLN A 1 196 ? -11.215 -0.388 9.867 1.00 98.75 196 GLN A O 1
ATOM 1559 N N . ILE A 1 197 ? -9.641 -1.997 9.864 1.00 98.81 197 ILE A N 1
ATOM 1560 C CA . ILE A 1 197 ? -9.193 -1.777 8.476 1.00 98.81 197 ILE A CA 1
ATOM 1561 C C . ILE A 1 197 ? -10.360 -1.959 7.497 1.00 98.81 197 ILE A C 1
ATOM 1563 O O . ILE A 1 197 ? -10.619 -1.085 6.670 1.00 98.81 197 ILE A O 1
ATOM 1567 N N . ILE A 1 198 ? -11.085 -3.074 7.605 1.00 98.81 198 ILE A N 1
ATOM 1568 C CA . ILE A 1 198 ? -12.214 -3.403 6.728 1.00 98.81 198 ILE A CA 1
ATOM 1569 C C . ILE A 1 198 ? -13.340 -2.381 6.885 1.00 98.81 198 ILE A C 1
ATOM 1571 O O . ILE A 1 198 ? -13.875 -1.901 5.883 1.00 98.81 198 ILE A O 1
ATOM 1575 N N . LYS A 1 199 ? -13.662 -1.985 8.123 1.00 98.81 199 LYS A N 1
ATOM 1576 C CA . LYS A 1 199 ? -14.651 -0.937 8.397 1.00 98.81 199 LYS A CA 1
ATOM 1577 C C . LYS A 1 199 ? -14.284 0.374 7.704 1.00 98.81 199 LYS A C 1
ATOM 1579 O O . LYS A 1 199 ? -15.114 0.938 6.994 1.00 98.81 199 LYS A O 1
ATOM 1584 N N . ASP A 1 200 ? -13.051 0.842 7.877 1.00 98.88 200 ASP A N 1
ATOM 1585 C CA . ASP A 1 200 ? -12.602 2.105 7.294 1.00 98.88 200 ASP A CA 1
ATOM 1586 C C . ASP A 1 200 ? -12.602 2.072 5.763 1.00 98.88 200 ASP A C 1
ATOM 1588 O O . ASP A 1 200 ? -13.122 2.992 5.135 1.00 98.88 200 ASP A O 1
ATOM 1592 N N . LEU A 1 201 ? -12.080 1.005 5.153 1.00 98.88 201 LEU A N 1
ATOM 1593 C CA . LEU A 1 201 ? -12.017 0.872 3.695 1.00 98.88 201 LEU A CA 1
ATOM 1594 C C . LEU A 1 201 ? -13.409 0.685 3.060 1.00 98.88 201 LEU A C 1
ATOM 1596 O O . LEU A 1 201 ? -13.669 1.232 1.988 1.00 98.88 201 LEU A O 1
ATOM 1600 N N . SER A 1 202 ? -14.328 -0.022 3.728 1.00 98.75 202 SER A N 1
ATOM 1601 C CA . SER A 1 202 ? -15.725 -0.192 3.288 1.00 98.75 202 SER A CA 1
ATOM 1602 C C . SER A 1 202 ? -16.545 1.096 3.412 1.00 98.75 202 SER A C 1
ATOM 1604 O O . SER A 1 202 ? -17.369 1.410 2.554 1.00 98.75 202 SER A O 1
ATOM 1606 N N . GLU A 1 203 ? -16.338 1.874 4.475 1.00 98.75 203 GLU A N 1
ATOM 1607 C CA . GLU A 1 203 ? -16.966 3.190 4.618 1.00 98.75 203 GLU A CA 1
ATOM 1608 C C . GLU A 1 203 ? -16.376 4.197 3.619 1.00 98.75 203 GLU A C 1
ATOM 1610 O O . GLU A 1 203 ? -17.124 4.967 3.015 1.00 98.75 203 GLU A O 1
ATOM 1615 N N . ALA A 1 204 ? -15.061 4.154 3.387 1.00 98.81 204 ALA A N 1
ATOM 1616 C CA . ALA A 1 204 ? -14.390 4.984 2.394 1.00 98.81 204 ALA A CA 1
ATOM 1617 C C . ALA A 1 204 ? -14.891 4.702 0.972 1.00 98.81 204 ALA A C 1
ATOM 1619 O O . ALA A 1 204 ? -15.247 5.636 0.258 1.00 98.81 204 ALA A O 1
ATOM 1620 N N . SER A 1 205 ? -15.003 3.435 0.562 1.00 98.50 205 SER A N 1
ATOM 1621 C CA . SER A 1 205 ? -15.468 3.088 -0.790 1.00 98.50 205 SER A CA 1
ATOM 1622 C C . SER A 1 205 ? -16.892 3.575 -1.085 1.00 98.50 205 SER A C 1
ATOM 1624 O O . SER A 1 205 ? -17.231 3.833 -2.239 1.00 98.50 205 SER A O 1
ATOM 1626 N N . LYS A 1 206 ? -17.729 3.754 -0.056 1.00 98.31 206 LYS A N 1
ATOM 1627 C CA . LYS A 1 206 ? -19.083 4.314 -0.191 1.00 98.31 206 LYS A CA 1
ATOM 1628 C C . LYS A 1 206 ? -19.082 5.838 -0.293 1.00 98.31 206 LYS A C 1
ATOM 1630 O O . LYS A 1 206 ? -19.930 6.384 -0.993 1.00 98.31 206 LYS A O 1
ATOM 1635 N N . ALA A 1 207 ? -18.159 6.503 0.400 1.00 98.06 207 ALA A N 1
ATOM 1636 C CA . ALA A 1 207 ? -18.101 7.959 0.495 1.00 98.06 207 ALA A CA 1
ATOM 1637 C C . ALA A 1 207 ? -17.309 8.627 -0.641 1.00 98.06 207 ALA A C 1
ATOM 1639 O O . ALA A 1 207 ? -17.628 9.751 -1.015 1.00 98.06 207 ALA A O 1
ATOM 1640 N N . LEU A 1 208 ? -16.290 7.953 -1.179 1.00 98.25 208 LEU A N 1
ATOM 1641 C CA . LEU A 1 208 ? -15.390 8.519 -2.185 1.00 98.25 208 LEU A CA 1
ATOM 1642 C C . LEU A 1 208 ? -16.025 8.598 -3.579 1.00 98.25 208 LEU A C 1
ATOM 1644 O O . LEU A 1 208 ? -16.710 7.669 -4.030 1.00 98.25 208 LEU A O 1
ATOM 1648 N N . GLY A 1 209 ? -15.708 9.677 -4.297 1.00 96.88 209 GLY A N 1
ATOM 1649 C CA . GLY A 1 209 ? -15.981 9.828 -5.717 1.00 96.88 209 GLY A CA 1
ATOM 1650 C C . GLY A 1 209 ? -15.150 8.889 -6.598 1.00 96.88 209 GLY A C 1
ATOM 1651 O O . GLY A 1 209 ? -14.197 8.232 -6.168 1.00 96.88 209 GLY A O 1
ATOM 1652 N N . VAL A 1 210 ? -15.533 8.807 -7.873 1.00 96.25 210 VAL A N 1
ATOM 1653 C CA . VAL A 1 210 ? -14.831 8.013 -8.907 1.00 96.25 210 VAL A CA 1
ATOM 1654 C C . VAL A 1 210 ? -13.732 8.813 -9.615 1.00 96.25 210 VAL A C 1
ATOM 1656 O O . VAL A 1 210 ? -12.899 8.258 -10.331 1.00 96.25 210 VAL A O 1
ATOM 1659 N N . THR A 1 211 ? -13.714 10.124 -9.393 1.00 93.25 211 THR A N 1
ATOM 1660 C CA . THR A 1 211 ? -12.657 11.044 -9.806 1.00 93.25 211 THR A CA 1
ATOM 1661 C C . THR A 1 211 ? -12.014 11.643 -8.563 1.00 93.25 211 THR A C 1
ATOM 1663 O O . THR A 1 211 ? -12.730 11.876 -7.590 1.00 93.25 211 THR A O 1
ATOM 1666 N N . PRO A 1 212 ? -10.703 11.923 -8.575 1.00 90.31 212 PRO A N 1
ATOM 1667 C CA . PRO A 1 212 ? -10.058 12.568 -7.442 1.00 90.31 212 PRO A CA 1
ATOM 1668 C C . PRO A 1 212 ? -10.667 13.943 -7.158 1.00 90.31 212 PRO A C 1
ATOM 1670 O O . PRO A 1 212 ? -10.922 14.717 -8.087 1.00 90.31 212 PRO A O 1
ATOM 1673 N N . TYR A 1 213 ? -10.873 14.255 -5.879 1.00 88.44 213 TYR A N 1
ATOM 1674 C CA . TYR A 1 213 ? -11.350 15.569 -5.455 1.00 88.44 213 TYR A CA 1
ATOM 1675 C C . TYR A 1 213 ? -10.387 16.676 -5.923 1.00 88.44 213 TYR A C 1
ATOM 1677 O O . TYR A 1 213 ? -9.164 16.504 -5.884 1.00 88.44 213 TYR A O 1
ATOM 1685 N N . ASP A 1 214 ? -10.938 17.800 -6.390 1.00 85.12 214 ASP A N 1
ATOM 1686 C CA . ASP A 1 214 ? -10.222 18.920 -7.031 1.00 85.12 214 ASP A CA 1
ATOM 1687 C C . ASP A 1 214 ? -9.325 18.524 -8.221 1.00 85.12 214 ASP A C 1
ATOM 1689 O O . ASP A 1 214 ? -8.442 19.277 -8.626 1.00 85.12 214 ASP A O 1
ATOM 1693 N N . GLY A 1 215 ? -9.516 17.331 -8.795 1.00 83.88 215 GLY A N 1
ATOM 1694 C CA . GLY A 1 215 ? -8.678 16.837 -9.886 1.00 83.88 215 GLY A CA 1
ATOM 1695 C C . GLY A 1 215 ? -7.236 16.523 -9.477 1.00 83.88 215 GLY A C 1
ATOM 1696 O O . GLY A 1 215 ? -6.407 16.303 -10.356 1.00 83.88 215 GLY A O 1
ATOM 1697 N N . ASN A 1 216 ? -6.917 16.470 -8.177 1.00 84.69 216 ASN A N 1
ATOM 1698 C CA . ASN A 1 216 ? -5.578 16.111 -7.712 1.00 84.69 216 ASN A CA 1
ATOM 1699 C C . ASN A 1 216 ? -5.364 14.591 -7.845 1.00 84.69 216 ASN A C 1
ATOM 1701 O O . ASN A 1 216 ? -5.919 13.834 -7.044 1.00 84.69 216 ASN A O 1
ATOM 1705 N N . PRO A 1 217 ? -4.520 14.116 -8.779 1.00 83.19 217 PRO A N 1
ATOM 1706 C CA . PRO A 1 217 ? -4.365 12.686 -9.055 1.00 83.19 217 PRO A CA 1
ATOM 1707 C C . PRO A 1 217 ? -3.768 11.876 -7.895 1.00 83.19 217 PRO A C 1
ATOM 1709 O O . PRO A 1 217 ? -3.792 10.648 -7.931 1.00 83.19 217 PRO A O 1
ATOM 1712 N N . SER A 1 218 ? -3.245 12.549 -6.865 1.00 83.50 218 SER A N 1
ATOM 1713 C CA . SER A 1 218 ? -2.663 11.916 -5.677 1.00 83.50 218 SER A CA 1
ATOM 1714 C C . SER A 1 218 ? -3.680 11.610 -4.583 1.00 83.50 218 SER A C 1
ATOM 1716 O O . SER A 1 218 ? -3.289 11.132 -3.518 1.00 83.50 218 SER A O 1
ATOM 1718 N N . ARG A 1 219 ? -4.964 11.923 -4.792 1.00 90.25 219 ARG A N 1
ATOM 1719 C CA . ARG A 1 219 ? -6.026 11.640 -3.821 1.00 90.25 219 ARG A CA 1
ATOM 1720 C C . ARG A 1 219 ? -6.656 10.282 -4.087 1.00 90.25 219 ARG A C 1
ATOM 1722 O O . ARG A 1 219 ? -6.842 9.872 -5.233 1.00 90.25 219 ARG A O 1
ATOM 1729 N N . VAL A 1 220 ? -6.975 9.574 -3.009 1.00 95.19 220 VAL A N 1
ATOM 1730 C CA . VAL A 1 220 ? -7.668 8.289 -3.095 1.00 95.19 220 VAL A CA 1
ATOM 1731 C C . VAL A 1 220 ? -9.079 8.490 -3.638 1.00 95.19 220 VAL A C 1
ATOM 1733 O O . VAL A 1 220 ? -9.747 9.482 -3.365 1.00 95.19 220 VAL A O 1
ATOM 1736 N N . THR A 1 221 ? -9.537 7.516 -4.410 1.00 96.56 221 THR A N 1
ATOM 1737 C CA . THR A 1 221 ? -10.880 7.471 -4.996 1.00 96.56 221 THR A CA 1
ATOM 1738 C C . THR A 1 221 ? -11.563 6.169 -4.603 1.00 96.56 221 THR A C 1
ATOM 1740 O O . THR A 1 221 ? -10.963 5.296 -3.966 1.00 96.56 221 THR A O 1
ATOM 1743 N N . LYS A 1 222 ? -12.815 5.985 -5.027 1.00 98.06 222 LYS A N 1
ATOM 1744 C CA . LYS A 1 222 ? -13.558 4.739 -4.819 1.00 98.06 222 LYS A CA 1
ATOM 1745 C C . LYS A 1 222 ? -12.765 3.497 -5.235 1.00 98.06 222 LYS A C 1
ATOM 1747 O O . LYS A 1 222 ? -12.685 2.544 -4.461 1.00 98.06 222 LYS A O 1
ATOM 1752 N N . LYS A 1 223 ? -12.119 3.520 -6.409 1.00 97.31 223 LYS A N 1
ATOM 1753 C CA . LYS A 1 223 ? -11.299 2.391 -6.884 1.00 97.31 223 LYS A CA 1
ATOM 1754 C C . LYS A 1 223 ? -10.063 2.144 -6.011 1.00 97.31 223 LYS A C 1
ATOM 1756 O O . LYS A 1 223 ? -9.687 0.991 -5.817 1.00 97.31 223 LYS A O 1
ATOM 1761 N N . SER A 1 224 ? -9.478 3.193 -5.425 1.00 97.62 224 SER A N 1
ATOM 1762 C CA . SER A 1 224 ? -8.375 3.071 -4.463 1.00 97.62 224 SER A CA 1
ATOM 1763 C C . SER A 1 224 ? -8.828 2.319 -3.209 1.00 97.62 224 SER A C 1
ATOM 1765 O O . SER A 1 224 ? -8.178 1.359 -2.798 1.00 97.62 224 SER A O 1
ATOM 1767 N N . ALA A 1 225 ? -9.972 2.714 -2.637 1.00 98.69 225 ALA A N 1
ATOM 1768 C CA . ALA A 1 225 ? -10.528 2.077 -1.445 1.00 98.69 225 ALA A CA 1
ATOM 1769 C C . ALA A 1 225 ? -10.946 0.621 -1.704 1.00 98.69 225 ALA A C 1
ATOM 1771 O O . ALA A 1 225 ? -10.642 -0.242 -0.887 1.00 98.69 225 ALA A O 1
ATOM 1772 N N . LEU A 1 226 ? -11.577 0.325 -2.847 1.00 98.69 226 LEU A N 1
ATOM 1773 C CA . LEU A 1 226 ? -11.948 -1.046 -3.227 1.00 98.69 226 LEU A CA 1
ATOM 1774 C C . LEU A 1 226 ? -10.722 -1.943 -3.441 1.00 98.69 226 LEU A C 1
ATOM 1776 O O . LEU A 1 226 ? -10.694 -3.064 -2.940 1.00 98.69 226 LEU A O 1
ATOM 1780 N N . GLY A 1 227 ? -9.684 -1.448 -4.122 1.00 98.38 227 GLY A N 1
ATOM 1781 C CA . GLY A 1 227 ? -8.440 -2.197 -4.314 1.00 98.38 227 GLY A CA 1
ATOM 1782 C C . GLY A 1 227 ? -7.728 -2.509 -2.996 1.00 98.38 227 GLY A C 1
ATOM 1783 O O . GLY A 1 227 ? -7.279 -3.634 -2.772 1.00 98.38 227 GLY A O 1
ATOM 1784 N N . LEU A 1 228 ? -7.665 -1.530 -2.089 1.00 98.69 228 LEU A N 1
ATOM 1785 C CA . LEU A 1 228 ? -7.124 -1.733 -0.745 1.00 98.69 228 LEU A CA 1
ATOM 1786 C C . LEU A 1 228 ? -7.991 -2.681 0.089 1.00 98.69 228 LEU A C 1
ATOM 1788 O O . LEU A 1 228 ? -7.445 -3.500 0.822 1.00 98.69 228 LEU A O 1
ATOM 1792 N N . LEU A 1 229 ? -9.319 -2.610 -0.039 1.00 98.88 229 LEU A N 1
ATOM 1793 C CA . LEU A 1 229 ? -10.248 -3.499 0.656 1.00 98.88 229 LEU A CA 1
ATOM 1794 C C . LEU A 1 229 ? -10.071 -4.952 0.199 1.00 98.88 229 LEU A C 1
ATOM 1796 O O . LEU A 1 229 ? -9.966 -5.846 1.036 1.00 98.88 229 LEU A O 1
ATOM 1800 N N . ALA A 1 230 ? -9.962 -5.183 -1.112 1.00 98.69 230 ALA A N 1
ATOM 1801 C CA . ALA A 1 230 ? -9.664 -6.499 -1.670 1.00 98.69 230 ALA A CA 1
ATOM 1802 C C . ALA A 1 230 ? -8.322 -7.042 -1.149 1.00 98.69 230 ALA A C 1
ATOM 1804 O O . ALA A 1 230 ? -8.252 -8.193 -0.713 1.00 98.69 230 ALA A O 1
ATOM 1805 N N . ARG A 1 231 ? -7.275 -6.201 -1.116 1.00 98.56 231 ARG A N 1
ATOM 1806 C CA . ARG A 1 231 ? -5.967 -6.560 -0.544 1.00 98.56 231 ARG A CA 1
ATOM 1807 C C . ARG A 1 231 ? -6.067 -6.914 0.940 1.00 98.56 231 ARG A C 1
ATOM 1809 O O . ARG A 1 231 ? -5.516 -7.931 1.347 1.00 98.56 231 ARG A O 1
ATOM 1816 N N . ALA A 1 232 ? -6.766 -6.104 1.733 1.00 98.69 232 ALA A N 1
ATOM 1817 C CA . ALA A 1 232 ? -6.934 -6.333 3.164 1.00 98.69 232 ALA A CA 1
ATOM 1818 C C . ALA A 1 232 ? -7.683 -7.641 3.442 1.00 98.69 232 ALA A C 1
ATOM 1820 O O . ALA A 1 232 ? -7.260 -8.421 4.292 1.00 98.69 232 ALA A O 1
ATOM 1821 N N . TYR A 1 233 ? -8.745 -7.936 2.691 1.00 98.81 233 TYR A N 1
ATOM 1822 C CA . TYR A 1 233 ? -9.402 -9.234 2.796 1.00 98.81 233 TYR A CA 1
ATOM 1823 C C . TYR A 1 233 ? -8.446 -10.376 2.418 1.00 98.81 233 TYR A C 1
ATOM 1825 O O . TYR A 1 233 ? -8.311 -11.315 3.191 1.00 98.81 233 TYR A O 1
ATOM 1833 N N . ALA A 1 234 ? -7.715 -10.292 1.303 1.00 98.62 234 ALA A N 1
ATOM 1834 C CA . ALA A 1 234 ? -6.787 -11.355 0.901 1.00 98.62 234 ALA A CA 1
ATOM 1835 C C . ALA A 1 234 ? -5.680 -11.609 1.944 1.00 98.62 234 ALA A C 1
ATOM 1837 O O . ALA A 1 234 ? -5.409 -12.757 2.291 1.00 98.62 234 ALA A O 1
ATOM 1838 N N . GLN A 1 235 ? -5.077 -10.551 2.496 1.00 98.12 235 GLN A N 1
ATOM 1839 C CA . GLN A 1 235 ? -4.051 -10.677 3.537 1.00 98.12 235 GLN A CA 1
ATOM 1840 C C . GLN A 1 235 ? -4.630 -11.243 4.841 1.00 98.12 235 GLN A C 1
ATOM 1842 O O . GLN A 1 235 ? -4.088 -12.200 5.386 1.00 98.12 235 GLN A O 1
ATOM 1847 N N . GLY A 1 236 ? -5.780 -10.736 5.298 1.00 98.31 236 GLY A N 1
ATOM 1848 C CA . GLY A 1 236 ? -6.443 -11.263 6.493 1.00 98.31 236 GLY A CA 1
ATOM 1849 C C . GLY A 1 236 ? -6.943 -12.703 6.319 1.00 98.31 236 GLY A C 1
ATOM 1850 O O . GLY A 1 236 ? -7.041 -13.448 7.289 1.00 98.31 236 GLY A O 1
ATOM 1851 N N . ALA A 1 237 ? -7.210 -13.139 5.089 1.00 98.06 237 ALA A N 1
ATOM 1852 C CA . ALA A 1 237 ? -7.530 -14.529 4.794 1.00 98.06 237 ALA A CA 1
ATOM 1853 C C . ALA A 1 237 ? -6.322 -15.464 4.958 1.00 98.06 237 ALA A C 1
ATOM 1855 O O . ALA A 1 237 ? -6.496 -16.603 5.395 1.00 98.06 237 ALA A O 1
ATOM 1856 N N . GLY A 1 238 ? -5.108 -14.978 4.671 1.00 96.69 238 GLY A N 1
ATOM 1857 C CA . GLY A 1 238 ? -3.854 -15.669 4.996 1.00 96.69 238 GLY A CA 1
ATOM 1858 C C . GLY A 1 238 ? -3.671 -15.894 6.502 1.00 96.69 238 GLY A C 1
ATOM 1859 O O . GLY A 1 238 ? -3.129 -16.917 6.906 1.00 96.69 238 GLY A O 1
ATOM 1860 N N . GLU A 1 239 ? -4.227 -15.001 7.324 1.00 96.00 239 GLU A N 1
ATOM 1861 C CA . GLU A 1 239 ? -4.295 -15.116 8.791 1.00 96.00 239 GLU A CA 1
ATOM 1862 C C . GLU A 1 239 ? -5.483 -15.976 9.282 1.00 96.00 239 GLU A C 1
ATOM 1864 O O . GLU A 1 239 ? -5.726 -16.097 10.483 1.00 96.00 239 GLU A O 1
ATOM 1869 N N . GLY A 1 240 ? -6.269 -16.562 8.369 1.00 97.56 240 GLY A N 1
ATOM 1870 C CA . GLY A 1 240 ? -7.430 -17.394 8.701 1.00 97.56 240 GLY A CA 1
ATOM 1871 C C . GLY A 1 240 ? -8.661 -16.621 9.191 1.00 97.56 240 GLY A C 1
ATOM 1872 O O . GLY A 1 240 ? -9.543 -17.213 9.816 1.00 97.56 240 GLY A O 1
ATOM 1873 N N . LEU A 1 241 ? -8.747 -15.311 8.932 1.00 98.38 241 LEU A N 1
ATOM 1874 C CA . LEU A 1 241 ? -9.850 -14.478 9.414 1.00 98.38 241 LEU A CA 1
ATOM 1875 C C . LEU A 1 241 ? -11.169 -14.716 8.661 1.00 98.38 241 LEU A C 1
ATOM 1877 O O . LEU A 1 241 ? -11.220 -15.095 7.484 1.00 98.38 241 LEU A O 1
ATOM 1881 N N . THR A 1 242 ? -12.264 -14.448 9.373 1.00 98.12 242 THR A N 1
ATOM 1882 C CA . THR A 1 242 ? -13.639 -14.538 8.870 1.00 98.12 242 THR A CA 1
ATOM 1883 C C . THR A 1 242 ? -14.460 -13.343 9.355 1.00 98.12 242 THR A C 1
ATOM 1885 O O . THR A 1 242 ? -14.180 -12.782 10.413 1.00 98.12 242 THR A O 1
ATOM 1888 N N . GLU A 1 243 ? -15.485 -12.951 8.598 1.00 94.75 243 GLU A N 1
ATOM 1889 C CA . GLU A 1 243 ? -16.467 -11.929 8.989 1.00 94.75 243 GLU A CA 1
ATOM 1890 C C . GLU A 1 243 ? -17.854 -12.548 8.870 1.00 94.75 243 GLU A C 1
ATOM 1892 O O . GLU A 1 243 ? -18.265 -12.979 7.791 1.00 94.75 243 GLU A O 1
ATOM 1897 N N . ASN A 1 244 ? -18.580 -12.605 9.990 1.00 94.69 244 ASN A N 1
ATOM 1898 C CA . ASN A 1 244 ? -19.907 -13.222 10.067 1.00 94.69 244 ASN A CA 1
ATOM 1899 C C . ASN A 1 244 ? -19.927 -14.676 9.550 1.00 94.69 244 ASN A C 1
ATOM 1901 O O . ASN A 1 244 ? -20.858 -15.089 8.863 1.00 94.69 244 ASN A O 1
ATOM 1905 N N . GLY A 1 245 ? -18.871 -15.443 9.844 1.00 95.88 245 GLY A N 1
ATOM 1906 C CA . GLY A 1 245 ? -18.722 -16.834 9.402 1.00 95.88 245 GLY A CA 1
ATOM 1907 C C . GLY A 1 245 ? -18.302 -17.008 7.937 1.00 95.88 245 GLY A C 1
ATOM 1908 O O . GLY A 1 245 ? -18.130 -18.139 7.493 1.00 95.88 245 GLY A O 1
ATOM 1909 N N . VAL A 1 246 ? -18.099 -15.920 7.189 1.00 98.12 246 VAL A N 1
ATOM 1910 C CA . VAL A 1 246 ? -17.621 -15.957 5.801 1.00 98.12 246 VAL A CA 1
ATOM 1911 C C . VAL A 1 246 ? -16.110 -15.753 5.776 1.00 98.12 246 VAL A C 1
ATOM 1913 O O . VAL A 1 246 ? -15.596 -14.812 6.380 1.00 98.12 246 VAL A O 1
ATOM 1916 N N . SER A 1 247 ? -15.390 -16.627 5.069 1.00 98.31 247 SER A N 1
ATOM 1917 C CA . SER A 1 247 ? -13.939 -16.500 4.902 1.00 98.31 247 SER A CA 1
ATOM 1918 C C . SER A 1 247 ? -13.572 -15.189 4.218 1.00 98.31 247 SER A C 1
ATOM 1920 O O . SER A 1 247 ? -14.200 -14.785 3.235 1.00 98.31 247 SER A O 1
ATOM 1922 N N . TYR A 1 248 ? -12.494 -14.561 4.678 1.00 98.62 248 TYR A N 1
ATOM 1923 C CA . TYR A 1 248 ? -11.957 -13.389 4.001 1.00 98.62 248 TYR A CA 1
ATOM 1924 C C . TYR A 1 248 ? -11.497 -13.688 2.562 1.00 98.62 248 TYR A C 1
ATOM 1926 O O . TYR A 1 248 ? -11.527 -12.781 1.740 1.00 98.62 248 TYR A O 1
ATOM 1934 N N . TRP A 1 249 ? -11.179 -14.941 2.196 1.00 98.62 249 TRP A N 1
ATOM 1935 C CA . TRP A 1 249 ? -10.920 -15.302 0.792 1.00 98.62 249 TRP A CA 1
ATOM 1936 C C . TRP A 1 249 ? -12.146 -15.062 -0.090 1.00 98.62 249 TRP A C 1
ATOM 1938 O O . TRP A 1 249 ? -12.035 -14.528 -1.193 1.00 98.62 249 TRP A O 1
ATOM 1948 N N . GLN A 1 250 ? -13.329 -15.413 0.418 1.00 98.69 250 GLN A N 1
ATOM 1949 C CA . GLN A 1 250 ? -14.579 -15.164 -0.285 1.00 98.69 250 GLN A CA 1
ATOM 1950 C C . GLN A 1 250 ? -14.872 -13.660 -0.362 1.00 98.69 250 GLN A C 1
ATOM 1952 O O . GLN A 1 250 ? -15.225 -13.172 -1.430 1.00 98.69 250 GLN A O 1
ATOM 1957 N N . ARG A 1 251 ? -14.646 -12.904 0.720 1.00 98.69 251 ARG A N 1
ATOM 1958 C CA . ARG A 1 251 ? -14.803 -11.439 0.708 1.00 98.69 251 ARG A CA 1
ATOM 1959 C C . ARG A 1 251 ? -13.850 -10.743 -0.265 1.00 98.69 251 ARG A C 1
ATOM 1961 O O . ARG A 1 251 ? -14.266 -9.847 -0.992 1.00 98.69 251 ARG A O 1
ATOM 1968 N N . ALA A 1 252 ? -12.592 -11.182 -0.323 1.00 98.75 252 ALA A N 1
ATOM 1969 C CA . ALA A 1 252 ? -11.603 -10.668 -1.266 1.00 98.75 252 ALA A CA 1
ATOM 1970 C C . ALA A 1 252 ? -12.064 -10.873 -2.713 1.00 98.75 252 ALA A C 1
ATOM 1972 O O . ALA A 1 252 ? -11.979 -9.950 -3.527 1.00 98.75 252 ALA A O 1
ATOM 1973 N N . LYS A 1 253 ? -12.601 -12.063 -3.014 1.00 98.69 253 LYS A N 1
ATOM 1974 C CA . LYS A 1 253 ? -13.199 -12.377 -4.312 1.00 98.69 253 LYS A CA 1
ATOM 1975 C C . LYS A 1 253 ? -14.391 -11.466 -4.615 1.00 98.69 253 LYS A C 1
ATOM 1977 O O . LYS A 1 253 ? -14.379 -10.830 -5.658 1.00 98.69 253 LYS A O 1
ATOM 1982 N N . GLU A 1 254 ? -15.363 -11.359 -3.708 1.00 98.62 254 GLU A N 1
ATOM 1983 C CA . GLU A 1 254 ? -16.575 -10.541 -3.891 1.00 98.62 254 GLU A CA 1
ATOM 1984 C C . GLU A 1 254 ? -16.238 -9.075 -4.215 1.00 98.62 254 GLU A C 1
ATOM 1986 O O . GLU A 1 254 ? -16.759 -8.511 -5.176 1.00 98.62 254 GLU A O 1
ATOM 1991 N N . VAL A 1 255 ? -15.316 -8.466 -3.459 1.00 98.56 255 VAL A N 1
ATOM 1992 C CA . VAL A 1 255 ? -14.882 -7.077 -3.696 1.00 98.56 255 VAL A CA 1
ATOM 1993 C C . VAL A 1 255 ? -14.131 -6.938 -5.022 1.00 98.56 255 VAL A C 1
ATOM 1995 O O . VAL A 1 255 ? -14.311 -5.950 -5.734 1.00 98.56 255 VAL A O 1
ATOM 1998 N N . SER A 1 256 ? -13.296 -7.919 -5.373 1.00 98.56 256 SER A N 1
ATOM 1999 C CA . SER A 1 256 ? -12.554 -7.904 -6.640 1.00 98.56 256 SER A CA 1
ATOM 2000 C C . SER A 1 256 ? -13.487 -8.065 -7.843 1.00 98.56 256 SER A C 1
ATOM 2002 O O . SER A 1 256 ? -13.333 -7.353 -8.831 1.00 98.56 256 SER A O 1
ATOM 2004 N N . GLU A 1 257 ? -14.475 -8.960 -7.760 1.00 98.56 257 GLU A N 1
ATOM 2005 C CA . GLU A 1 257 ? -15.484 -9.168 -8.805 1.00 98.56 257 GLU A CA 1
ATOM 2006 C C . GLU A 1 257 ? -16.352 -7.924 -9.008 1.00 98.56 257 GLU A C 1
ATOM 2008 O O . GLU A 1 257 ? -16.613 -7.567 -10.157 1.00 98.56 257 GLU A O 1
ATOM 2013 N N . ASP A 1 258 ? -16.741 -7.226 -7.934 1.00 98.38 258 ASP A N 1
ATOM 2014 C CA . ASP A 1 258 ? -17.443 -5.940 -8.040 1.00 98.38 258 ASP A CA 1
ATOM 2015 C C . ASP A 1 258 ? -16.594 -4.893 -8.773 1.00 98.38 258 ASP A C 1
ATOM 2017 O O . ASP A 1 258 ? -17.058 -4.290 -9.742 1.00 98.38 258 ASP A O 1
ATOM 2021 N N . LEU A 1 259 ? -15.332 -4.716 -8.364 1.00 97.88 259 LEU A N 1
ATOM 2022 C CA . LEU A 1 259 ? -14.422 -3.755 -8.991 1.00 97.88 259 LEU A CA 1
ATOM 2023 C C . LEU A 1 259 ? -14.198 -4.058 -10.479 1.00 97.88 259 LEU A C 1
ATOM 2025 O O . LEU A 1 259 ? -14.203 -3.136 -11.290 1.00 97.88 259 LEU A O 1
ATOM 2029 N N . ILE A 1 260 ? -14.015 -5.330 -10.843 1.00 97.88 260 ILE A N 1
ATOM 2030 C CA . ILE A 1 260 ? -13.776 -5.751 -12.231 1.00 97.88 260 ILE A CA 1
ATOM 2031 C C . ILE A 1 260 ? -15.046 -5.593 -13.075 1.00 97.88 260 ILE A C 1
ATOM 2033 O O . ILE A 1 260 ? -14.991 -5.030 -14.168 1.00 97.88 260 ILE A O 1
ATOM 2037 N N . THR A 1 261 ? -16.194 -6.049 -12.570 1.00 98.25 261 THR A N 1
ATOM 2038 C CA . THR A 1 261 ? -17.473 -5.991 -13.297 1.00 98.25 261 THR A CA 1
ATOM 2039 C C . THR A 1 261 ? -17.919 -4.549 -13.527 1.00 98.25 261 THR A C 1
ATOM 2041 O O . THR A 1 261 ? -18.427 -4.218 -14.596 1.00 98.25 261 THR A O 1
ATOM 2044 N N . ASN A 1 262 ? -17.680 -3.674 -12.547 1.00 97.69 262 ASN A N 1
ATOM 2045 C CA . ASN A 1 262 ? -18.079 -2.269 -12.577 1.00 97.69 262 ASN A CA 1
ATOM 2046 C C . ASN A 1 262 ? -16.907 -1.320 -12.887 1.00 97.69 262 ASN A C 1
ATOM 2048 O O . ASN A 1 262 ? -16.986 -0.124 -12.597 1.00 97.69 262 ASN A O 1
ATOM 2052 N N . ALA A 1 263 ? -15.826 -1.822 -13.497 1.00 96.56 263 ALA A N 1
ATOM 2053 C CA . ALA A 1 263 ? -14.579 -1.076 -13.681 1.00 96.56 263 ALA A CA 1
ATOM 2054 C C . ALA A 1 263 ? -14.797 0.295 -14.342 1.00 96.56 263 ALA A C 1
ATOM 2056 O O . ALA A 1 263 ? -14.358 1.316 -13.810 1.00 96.56 263 ALA A O 1
ATOM 2057 N N . SER A 1 264 ? -15.567 0.352 -15.436 1.00 95.62 264 SER A N 1
ATOM 2058 C CA . SER A 1 264 ? -15.875 1.613 -16.125 1.00 95.62 264 SER A CA 1
ATOM 2059 C C . SER A 1 264 ? -16.624 2.610 -15.235 1.00 95.62 264 SER A C 1
ATOM 2061 O O . SER A 1 264 ? -16.316 3.799 -15.255 1.00 95.62 264 SER A O 1
ATOM 2063 N N . SER A 1 265 ? -17.565 2.138 -14.413 1.00 96.50 265 SER A N 1
ATOM 2064 C CA . SER A 1 265 ? -18.322 2.971 -13.468 1.00 96.50 265 SER A CA 1
ATOM 2065 C C . SER A 1 265 ? -17.448 3.516 -12.339 1.00 96.50 265 SER A C 1
ATOM 2067 O O . SER A 1 265 ? -17.762 4.564 -11.782 1.00 96.50 265 SER A O 1
ATOM 2069 N N . TYR A 1 266 ? -16.348 2.835 -12.011 1.00 95.88 266 TYR A N 1
ATOM 2070 C CA . TYR A 1 266 ? -15.378 3.251 -10.998 1.00 95.88 266 TYR A CA 1
ATOM 2071 C C . TYR A 1 266 ? -14.141 3.948 -11.577 1.00 95.88 266 TYR A C 1
ATOM 2073 O O . TYR A 1 266 ? -13.199 4.225 -10.832 1.00 95.88 266 TYR A O 1
ATOM 2081 N N . ASN A 1 267 ? -14.134 4.242 -12.883 1.00 94.88 267 ASN A N 1
ATOM 2082 C CA . ASN A 1 267 ? -12.986 4.808 -13.597 1.00 94.88 267 ASN A CA 1
ATOM 2083 C C . ASN A 1 267 ? -11.700 3.963 -13.434 1.00 94.88 267 ASN A C 1
ATOM 2085 O O . ASN A 1 267 ? -10.583 4.480 -13.316 1.00 94.88 267 ASN A O 1
ATOM 2089 N N . ALA A 1 268 ? -11.878 2.644 -13.372 1.00 95.44 268 ALA A N 1
ATOM 2090 C CA . ALA A 1 268 ? -10.828 1.638 -13.395 1.00 95.44 268 ALA A CA 1
ATOM 2091 C C . ALA A 1 268 ? -10.777 0.981 -14.781 1.00 95.44 268 ALA A C 1
ATOM 2093 O O . ALA A 1 268 ? -11.794 0.843 -15.463 1.00 95.44 268 ALA A O 1
ATOM 2094 N N . MET A 1 269 ? -9.585 0.580 -15.204 1.00 94.94 269 MET A N 1
ATOM 2095 C CA . MET A 1 269 ? -9.375 -0.151 -16.451 1.00 94.94 269 MET A CA 1
ATOM 2096 C C . MET A 1 269 ? -8.059 -0.923 -16.395 1.00 94.94 269 MET A C 1
ATOM 2098 O O . MET A 1 269 ? -7.258 -0.702 -15.496 1.00 94.94 269 MET A O 1
ATOM 2102 N N . LEU A 1 270 ? -7.840 -1.789 -17.378 1.00 95.56 270 LEU A N 1
ATOM 2103 C CA . LEU A 1 270 ? -6.532 -2.351 -17.691 1.00 95.56 270 LEU A CA 1
ATOM 2104 C C . LEU A 1 270 ? -6.082 -1.748 -19.023 1.00 95.56 270 LEU A C 1
ATOM 2106 O O . LEU A 1 270 ? -6.896 -1.639 -19.948 1.00 95.56 270 LEU A O 1
ATOM 2110 N N . TYR A 1 271 ? -4.825 -1.334 -19.133 1.00 95.31 271 TYR A N 1
ATOM 2111 C CA . TYR A 1 271 ? -4.278 -0.966 -20.426 1.00 95.31 271 TYR A CA 1
ATOM 2112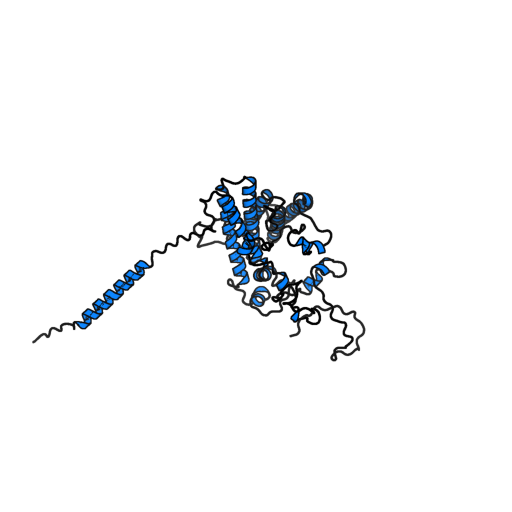 C C . TYR A 1 271 ? -4.159 -2.209 -21.320 1.00 95.31 271 TYR A C 1
ATOM 2114 O O . TYR A 1 271 ? -3.815 -3.291 -20.841 1.00 95.31 271 TYR A O 1
ATOM 2122 N N . PRO A 1 272 ? -4.426 -2.082 -22.632 1.00 94.38 272 PRO A N 1
ATOM 2123 C CA . PRO A 1 272 ? -4.166 -3.168 -23.573 1.00 94.38 272 PRO A CA 1
ATOM 2124 C C . PRO A 1 272 ? -2.677 -3.511 -23.687 1.00 94.38 272 PRO A C 1
ATOM 2126 O O . PRO A 1 272 ? -2.337 -4.656 -23.980 1.00 94.38 272 PRO A O 1
ATOM 2129 N N . ASP A 1 273 ? -1.803 -2.522 -23.481 1.00 93.69 273 ASP A N 1
ATOM 2130 C CA . ASP A 1 273 ? -0.355 -2.689 -23.496 1.00 93.69 273 ASP A CA 1
ATOM 2131 C C . ASP A 1 273 ? 0.250 -2.252 -22.159 1.00 93.69 273 ASP A C 1
ATOM 2133 O O . ASP A 1 273 ? -0.019 -1.162 -21.656 1.00 93.69 273 ASP A O 1
ATOM 2137 N N . VAL A 1 274 ? 1.106 -3.096 -21.586 1.00 92.62 274 VAL A N 1
ATOM 2138 C CA . VAL A 1 274 ? 1.777 -2.796 -20.318 1.00 92.62 274 VAL A CA 1
ATOM 2139 C C . VAL A 1 274 ? 2.753 -1.624 -20.436 1.00 92.62 274 VAL A C 1
ATOM 2141 O O . VAL A 1 274 ? 3.019 -0.956 -19.439 1.00 92.62 274 VAL A O 1
ATOM 2144 N N . ALA A 1 275 ? 3.236 -1.310 -21.642 1.00 91.88 275 ALA A N 1
ATOM 2145 C CA . ALA A 1 275 ? 4.033 -0.108 -21.876 1.00 91.88 275 ALA A CA 1
ATOM 2146 C C . ALA A 1 275 ? 3.281 1.178 -21.488 1.00 91.88 275 ALA A C 1
ATOM 2148 O O . ALA A 1 275 ? 3.890 2.136 -21.009 1.00 91.88 275 ALA A O 1
ATOM 2149 N N . ASP A 1 276 ? 1.949 1.194 -21.612 1.00 94.19 276 ASP A N 1
ATOM 2150 C CA . ASP A 1 276 ? 1.137 2.344 -21.214 1.00 94.19 276 ASP A CA 1
ATOM 2151 C C . ASP A 1 276 ? 1.088 2.521 -19.689 1.00 94.19 276 ASP A C 1
ATOM 2153 O O . ASP A 1 276 ? 0.964 3.651 -19.210 1.00 94.19 276 ASP A O 1
ATOM 2157 N N . VAL A 1 277 ? 1.240 1.444 -18.910 1.00 92.12 277 VAL A N 1
ATOM 2158 C CA . VAL A 1 277 ? 1.308 1.515 -17.440 1.00 92.12 277 VAL A CA 1
ATOM 2159 C C . VAL A 1 277 ? 2.537 2.314 -17.001 1.00 92.12 277 VAL A C 1
ATOM 2161 O O . VAL A 1 277 ? 2.464 3.121 -16.073 1.00 92.12 277 VAL A O 1
ATOM 2164 N N . TRP A 1 278 ? 3.659 2.118 -17.689 1.00 86.56 278 TRP A N 1
ATOM 2165 C CA . TRP A 1 278 ? 4.954 2.699 -17.327 1.00 86.56 278 TRP A CA 1
ATOM 2166 C C . TRP A 1 278 ? 5.334 3.920 -18.173 1.00 86.56 278 TRP A C 1
ATOM 2168 O O . TRP A 1 278 ? 6.422 4.464 -18.013 1.00 86.56 278 TRP A O 1
ATOM 2178 N N . SER A 1 279 ? 4.439 4.378 -19.052 1.00 88.69 279 SER A N 1
ATOM 2179 C CA . SER A 1 279 ? 4.659 5.558 -19.886 1.00 88.69 279 SER A CA 1
ATOM 2180 C C . SER A 1 279 ? 4.749 6.837 -19.048 1.00 88.69 279 SER A C 1
ATOM 2182 O O . SER A 1 279 ? 3.857 7.133 -18.248 1.00 88.69 279 SER A O 1
ATOM 2184 N N . ASP A 1 280 ? 5.766 7.663 -19.309 1.00 83.50 280 ASP A N 1
ATOM 2185 C CA . ASP A 1 280 ? 5.949 8.969 -18.658 1.00 83.50 280 ASP A CA 1
ATOM 2186 C C . ASP A 1 280 ? 4.715 9.873 -18.791 1.00 83.50 280 ASP A C 1
ATOM 2188 O O . ASP A 1 280 ? 4.329 10.559 -17.840 1.00 83.50 280 ASP A O 1
ATOM 2192 N N . ASN A 1 281 ? 4.041 9.816 -19.945 1.00 88.00 281 ASN A N 1
ATOM 2193 C CA . ASN A 1 281 ? 2.815 10.573 -20.211 1.00 88.00 281 ASN A CA 1
ATOM 2194 C C . ASN A 1 281 ? 1.665 10.182 -19.268 1.00 88.00 281 ASN A C 1
ATOM 2196 O O . ASN A 1 281 ? 0.766 10.987 -19.017 1.00 88.00 281 ASN A O 1
ATOM 2200 N N . ASN A 1 282 ? 1.706 8.965 -18.722 1.00 89.12 282 ASN A N 1
ATOM 2201 C CA . ASN A 1 282 ? 0.694 8.427 -17.827 1.00 89.12 282 ASN A CA 1
ATOM 2202 C C . ASN A 1 282 ? 1.098 8.512 -16.347 1.00 89.12 282 ASN A C 1
ATOM 2204 O O . ASN A 1 282 ? 0.254 8.255 -15.501 1.00 89.12 282 ASN A O 1
ATOM 2208 N N . ASN A 1 283 ? 2.309 8.945 -15.978 1.00 81.75 283 ASN A N 1
ATOM 2209 C CA . ASN A 1 283 ? 2.810 8.893 -14.590 1.00 81.75 283 ASN A CA 1
ATOM 2210 C C . ASN A 1 283 ? 1.847 9.492 -13.531 1.00 81.75 283 ASN A C 1
ATOM 2212 O O . ASN A 1 283 ? 1.684 8.946 -12.443 1.00 81.75 283 ASN A O 1
ATOM 2216 N N . ARG A 1 284 ? 1.148 10.591 -13.855 1.00 84.88 284 ARG A N 1
ATOM 2217 C CA . ARG A 1 284 ? 0.140 11.213 -12.966 1.00 84.88 284 ARG A CA 1
ATOM 2218 C C . ARG A 1 284 ? -1.310 10.910 -13.332 1.00 84.88 284 ARG A C 1
ATOM 2220 O O . ARG A 1 284 ? -2.195 11.245 -12.565 1.00 84.88 284 ARG A O 1
ATOM 2227 N N . ASN A 1 285 ? -1.566 10.297 -14.482 1.00 87.50 285 ASN A N 1
ATOM 2228 C CA . ASN A 1 285 ? -2.917 10.055 -14.999 1.00 87.50 285 ASN A CA 1
ATOM 2229 C C . ASN A 1 285 ? -3.125 8.585 -15.384 1.00 87.50 285 ASN A C 1
ATOM 2231 O O . ASN A 1 285 ? -3.974 8.274 -16.221 1.00 87.50 285 ASN A O 1
ATOM 2235 N N . ASN A 1 286 ? -2.328 7.689 -14.799 1.00 91.94 286 ASN A N 1
ATOM 2236 C CA . ASN A 1 286 ? -2.352 6.268 -15.088 1.00 91.94 286 ASN A CA 1
ATOM 2237 C C . ASN A 1 286 ? -3.737 5.726 -14.722 1.00 91.94 286 ASN A C 1
ATOM 2239 O O . ASN A 1 286 ? -4.160 5.765 -13.565 1.00 91.94 286 ASN A O 1
ATOM 2243 N N . LYS A 1 287 ? -4.468 5.261 -15.735 1.00 90.25 287 LYS A N 1
ATOM 2244 C CA . LYS A 1 287 ? -5.860 4.836 -15.573 1.00 90.25 287 LYS A CA 1
ATOM 2245 C C . LYS A 1 287 ? -5.983 3.433 -14.982 1.00 90.25 287 LYS A C 1
ATOM 2247 O O . LYS A 1 287 ? -7.001 3.140 -14.352 1.00 90.25 287 LYS A O 1
ATOM 2252 N N . GLU A 1 288 ? -4.948 2.614 -15.143 1.00 94.94 288 GLU A N 1
ATOM 2253 C CA . GLU A 1 288 ? -4.848 1.278 -14.554 1.00 94.94 288 GLU A CA 1
ATOM 2254 C C . GLU A 1 288 ? -4.476 1.318 -13.071 1.00 94.94 288 GLU A C 1
ATOM 2256 O O . GLU A 1 288 ? -4.988 0.533 -12.273 1.00 94.94 288 GLU A O 1
ATOM 2261 N N . ALA A 1 289 ? -3.671 2.297 -12.659 1.00 93.69 289 ALA A N 1
ATOM 2262 C CA . ALA A 1 289 ? -3.365 2.522 -11.260 1.00 93.69 289 ALA A CA 1
ATOM 2263 C C . ALA A 1 289 ? -4.654 2.803 -10.470 1.00 93.69 289 ALA A C 1
ATOM 2265 O O . ALA A 1 289 ? -5.405 3.753 -10.729 1.00 93.69 289 ALA A O 1
ATOM 2266 N N . LEU A 1 290 ? -4.907 1.970 -9.459 1.00 95.06 290 LEU A N 1
ATOM 2267 C CA . LEU A 1 290 ? -6.011 2.190 -8.524 1.00 95.06 290 LEU A CA 1
ATOM 2268 C C . LEU A 1 290 ? -5.718 3.365 -7.590 1.00 95.06 290 LEU A C 1
ATOM 2270 O O . LEU A 1 290 ? -6.645 4.024 -7.127 1.00 95.06 290 LEU A O 1
ATOM 2274 N N . PHE A 1 291 ? -4.441 3.640 -7.329 1.00 92.38 291 PHE A N 1
ATOM 2275 C CA . PHE A 1 291 ? -3.969 4.784 -6.564 1.00 92.38 291 PHE A CA 1
ATOM 2276 C C . PHE A 1 291 ? -2.578 5.200 -7.048 1.00 92.38 291 PHE A C 1
ATOM 2278 O O . PHE A 1 291 ? -1.731 4.341 -7.290 1.00 92.38 291 PHE A O 1
ATOM 2285 N N . ILE A 1 292 ? -2.339 6.507 -7.158 1.00 88.44 292 ILE A N 1
ATOM 2286 C CA . ILE A 1 292 ? -1.044 7.068 -7.538 1.00 88.44 292 ILE A CA 1
ATOM 2287 C C . ILE A 1 292 ? -0.520 7.878 -6.354 1.00 88.44 292 ILE A C 1
ATOM 2289 O O . ILE A 1 292 ? -1.005 8.967 -6.063 1.00 88.44 292 ILE A O 1
ATOM 2293 N N . ALA A 1 293 ? 0.516 7.375 -5.687 1.00 83.88 293 ALA A N 1
ATOM 2294 C CA . ALA A 1 293 ? 1.249 8.142 -4.684 1.00 83.88 293 ALA A CA 1
ATOM 2295 C C . ALA A 1 293 ? 2.223 9.109 -5.375 1.00 83.88 293 ALA A C 1
ATOM 2297 O O . ALA A 1 293 ? 3.440 8.906 -5.363 1.00 83.88 293 ALA A O 1
ATOM 2298 N N . SER A 1 294 ? 1.689 10.132 -6.047 1.00 74.75 294 SER A N 1
ATOM 2299 C CA . SER A 1 294 ? 2.530 11.117 -6.725 1.00 74.75 294 SER A CA 1
ATOM 2300 C C . SER A 1 294 ? 3.045 12.164 -5.736 1.00 74.75 294 SER A C 1
ATOM 2302 O O . SER A 1 294 ? 2.348 12.561 -4.805 1.00 74.75 294 SER A O 1
ATOM 2304 N N . GLY A 1 295 ? 4.298 12.588 -5.918 1.00 65.50 295 GLY A N 1
ATOM 2305 C CA . GLY A 1 295 ? 4.839 13.742 -5.201 1.00 65.50 295 GLY A CA 1
ATOM 2306 C C . GLY A 1 295 ? 4.189 15.056 -5.662 1.00 65.50 295 GLY A C 1
ATOM 2307 O O . GLY A 1 295 ? 3.386 15.053 -6.601 1.00 65.50 295 GLY A O 1
ATOM 2308 N N . PRO A 1 296 ? 4.564 16.199 -5.072 1.00 61.34 296 PRO A N 1
ATOM 2309 C CA . PRO A 1 296 ? 4.031 17.517 -5.435 1.00 61.34 296 PRO A CA 1
ATOM 2310 C C . PRO A 1 296 ? 4.157 17.801 -6.936 1.00 61.34 296 PRO A C 1
ATOM 2312 O O . PRO A 1 296 ? 5.089 17.328 -7.597 1.00 61.34 296 PRO A O 1
ATOM 2315 N N . VAL A 1 297 ? 3.212 18.560 -7.492 1.00 62.84 297 VAL A N 1
ATOM 2316 C CA . VAL A 1 297 ? 3.259 19.005 -8.893 1.00 62.84 297 VAL A CA 1
ATOM 2317 C C . VAL A 1 297 ? 4.321 20.101 -9.030 1.00 62.84 297 VAL A C 1
ATOM 2319 O O . VAL A 1 297 ? 4.358 21.053 -8.252 1.00 62.84 297 VAL A O 1
ATOM 2322 N N . SER A 1 298 ? 5.225 19.961 -10.003 1.00 53.53 298 SER A N 1
ATOM 2323 C CA . SER A 1 298 ? 6.255 20.973 -10.262 1.00 53.53 298 SER A CA 1
ATOM 2324 C C . SER A 1 298 ? 5.612 22.245 -10.819 1.00 53.53 298 SER A C 1
ATOM 2326 O O . SER A 1 298 ? 4.831 22.167 -11.762 1.00 53.53 298 SER A O 1
ATOM 2328 N N . GLY A 1 299 ? 5.941 23.405 -10.244 1.00 52.31 299 GLY A N 1
ATOM 2329 C CA . GLY A 1 299 ? 5.412 24.702 -10.683 1.00 52.31 299 GLY A CA 1
ATOM 2330 C C . GLY A 1 299 ? 4.132 25.162 -9.976 1.00 52.31 299 GLY A C 1
ATOM 2331 O O . GLY A 1 299 ? 3.748 26.314 -10.149 1.00 52.31 299 GLY A O 1
ATOM 2332 N N . GLU A 1 300 ? 3.516 24.329 -9.131 1.00 56.38 300 GLU A N 1
ATOM 2333 C CA . GLU A 1 300 ? 2.445 24.766 -8.229 1.00 56.38 300 GLU A CA 1
ATOM 2334 C C . GLU A 1 300 ? 3.045 25.247 -6.899 1.00 56.38 300 GLU A C 1
ATOM 2336 O O . GLU A 1 300 ? 3.632 24.468 -6.140 1.00 56.38 300 GLU A O 1
ATOM 2341 N N . SER A 1 301 ? 2.923 26.552 -6.626 1.00 47.31 301 SER A N 1
ATOM 2342 C CA . SER A 1 301 ? 3.571 27.236 -5.492 1.00 47.31 301 SER A CA 1
ATOM 2343 C C . SER A 1 301 ? 3.184 26.673 -4.125 1.00 47.31 301 SER A C 1
ATOM 2345 O O . SER A 1 301 ? 3.992 26.712 -3.197 1.00 47.31 301 SER A O 1
ATOM 2347 N N . ASP A 1 302 ? 1.982 26.115 -4.005 1.00 50.19 302 ASP A N 1
ATOM 2348 C CA . ASP A 1 302 ? 1.448 25.649 -2.724 1.00 50.19 302 ASP A CA 1
ATOM 2349 C C . ASP A 1 302 ? 1.894 24.216 -2.399 1.00 50.19 302 ASP A C 1
ATOM 2351 O O . ASP A 1 302 ? 2.060 23.868 -1.235 1.00 50.19 302 ASP A O 1
ATOM 2355 N N . SER A 1 303 ? 2.184 23.396 -3.416 1.00 45.41 303 SER A N 1
ATOM 2356 C CA . SER A 1 303 ? 2.702 22.028 -3.250 1.00 45.41 303 SER A CA 1
ATOM 2357 C C . SER A 1 303 ? 4.232 21.997 -3.123 1.00 45.41 303 SER A C 1
ATOM 2359 O O . SER A 1 303 ? 4.787 21.210 -2.354 1.00 45.41 303 SER A O 1
ATOM 2361 N N . TRP A 1 304 ? 4.927 22.889 -3.835 1.00 38.47 304 TRP A N 1
ATOM 2362 C CA . TRP A 1 304 ? 6.393 22.951 -3.867 1.00 38.47 304 TRP A CA 1
ATOM 2363 C C . TRP A 1 304 ? 7.024 23.462 -2.560 1.00 38.47 304 TRP A C 1
ATOM 2365 O O . TRP A 1 304 ? 8.155 23.103 -2.234 1.00 38.47 304 TRP A O 1
ATOM 2375 N N . ASN A 1 305 ? 6.301 24.281 -1.789 1.00 40.91 305 ASN A N 1
ATOM 2376 C CA . ASN A 1 305 ? 6.805 24.841 -0.529 1.00 40.91 305 ASN A CA 1
ATOM 2377 C C . ASN A 1 305 ? 6.737 23.864 0.659 1.00 40.91 305 ASN A C 1
ATOM 2379 O O . ASN A 1 305 ? 7.459 24.056 1.636 1.00 40.91 305 ASN A O 1
ATOM 2383 N N . TYR A 1 306 ? 5.917 22.810 0.576 1.00 42.50 306 TYR A N 1
ATOM 2384 C CA . TYR A 1 306 ? 5.711 21.852 1.673 1.00 42.50 306 TYR A CA 1
ATOM 2385 C C . TYR A 1 306 ? 6.210 20.437 1.370 1.00 42.50 306 TYR A C 1
ATOM 2387 O O . TYR A 1 306 ? 6.436 19.666 2.298 1.00 42.50 306 TYR A O 1
ATOM 2395 N N . ALA A 1 307 ? 6.444 20.104 0.100 1.00 50.22 307 ALA A N 1
ATOM 2396 C CA . ALA A 1 307 ? 6.985 18.821 -0.314 1.00 50.22 307 ALA A CA 1
ATOM 2397 C C . ALA A 1 307 ? 8.111 19.046 -1.333 1.00 50.22 307 ALA A C 1
ATOM 2399 O O . ALA A 1 307 ? 7.942 19.712 -2.349 1.00 50.22 307 ALA A O 1
ATOM 2400 N N . SER A 1 308 ? 9.294 18.500 -1.054 1.00 51.66 308 SER A N 1
ATOM 2401 C CA . SER A 1 308 ? 10.491 18.647 -1.908 1.00 51.66 308 SER A CA 1
ATOM 2402 C C . SER A 1 308 ? 10.968 17.320 -2.502 1.00 51.66 308 SER A C 1
ATOM 2404 O O . SER A 1 308 ? 12.012 17.255 -3.157 1.00 51.66 308 SER A O 1
ATOM 2406 N N . LYS A 1 309 ? 10.230 16.232 -2.252 1.00 64.56 309 LYS A N 1
ATOM 2407 C CA . LYS A 1 309 ? 10.657 14.872 -2.570 1.00 64.56 309 LYS A CA 1
ATOM 2408 C C . LYS A 1 309 ? 9.706 14.218 -3.563 1.00 64.56 309 LYS A C 1
ATOM 2410 O O . LYS A 1 309 ? 8.554 13.933 -3.259 1.00 64.56 309 LYS A O 1
ATOM 2415 N N . SER A 1 310 ? 10.221 13.960 -4.758 1.00 69.06 310 SER A N 1
ATOM 2416 C CA . SER A 1 310 ? 9.597 13.065 -5.732 1.00 69.06 310 SER A CA 1
ATOM 2417 C C . SER A 1 310 ? 9.809 11.605 -5.332 1.00 69.06 310 SER A C 1
ATOM 2419 O O . SER A 1 310 ? 10.699 11.310 -4.532 1.00 69.06 310 SER A O 1
ATOM 2421 N N . ASN A 1 311 ? 9.041 10.689 -5.926 1.00 78.38 311 ASN A N 1
ATOM 2422 C CA . ASN A 1 311 ? 9.316 9.256 -5.826 1.00 78.38 311 ASN A CA 1
ATOM 2423 C C . ASN A 1 311 ? 10.755 8.966 -6.297 1.00 78.38 311 ASN A C 1
ATOM 2425 O O . ASN A 1 311 ? 11.200 9.504 -7.313 1.00 78.38 311 ASN A O 1
ATOM 2429 N N . LYS A 1 312 ? 11.492 8.155 -5.530 1.00 79.44 312 LYS A N 1
ATOM 2430 C CA . LYS A 1 312 ? 12.896 7.801 -5.811 1.00 79.44 312 LYS A CA 1
ATOM 2431 C C . LYS A 1 312 ? 13.138 6.301 -5.878 1.00 79.44 312 LYS A C 1
ATOM 2433 O O . LYS A 1 312 ? 14.300 5.908 -5.983 1.00 79.44 312 LYS A O 1
ATOM 2438 N N . LEU A 1 313 ? 12.094 5.473 -5.830 1.00 84.88 313 LEU A N 1
ATOM 2439 C CA . LEU A 1 313 ? 12.243 4.017 -5.799 1.00 84.88 313 LEU A CA 1
ATOM 2440 C C . LEU A 1 313 ? 13.094 3.503 -6.962 1.00 84.88 313 LEU A C 1
ATOM 2442 O O . LEU A 1 313 ? 14.038 2.753 -6.730 1.00 84.88 313 LEU A O 1
ATOM 2446 N N . PHE A 1 314 ? 12.870 4.033 -8.168 1.00 83.38 314 PHE A N 1
ATOM 2447 C CA . PHE A 1 314 ? 13.676 3.721 -9.351 1.00 83.38 314 PHE A CA 1
ATOM 2448 C C . PHE A 1 314 ? 15.188 3.912 -9.129 1.00 83.38 314 PHE A C 1
ATOM 2450 O O . PHE A 1 314 ? 15.992 3.073 -9.516 1.00 83.38 314 PHE A O 1
ATOM 2457 N N . SER A 1 315 ? 15.608 4.978 -8.439 1.00 84.06 315 SER A N 1
ATOM 2458 C CA . SER A 1 315 ? 17.037 5.239 -8.195 1.00 84.06 315 SER A CA 1
ATOM 2459 C C . SER A 1 315 ? 17.715 4.206 -7.290 1.00 84.06 315 SER A C 1
ATOM 2461 O O . SER A 1 315 ? 18.945 4.130 -7.274 1.00 84.06 315 SER A O 1
ATOM 2463 N N . TYR A 1 316 ? 16.929 3.452 -6.516 1.00 87.06 316 TYR A N 1
ATOM 2464 C CA . TYR A 1 316 ? 17.413 2.383 -5.648 1.00 87.06 316 TYR A CA 1
ATOM 2465 C C . TYR A 1 316 ? 17.451 1.028 -6.356 1.00 87.06 316 TYR A C 1
ATOM 2467 O O . TYR A 1 316 ? 18.259 0.200 -5.953 1.00 87.06 316 TYR A O 1
ATOM 2475 N N . THR A 1 317 ? 16.625 0.813 -7.383 1.00 86.94 317 THR A N 1
ATOM 2476 C CA . THR A 1 317 ? 16.520 -0.455 -8.131 1.00 86.94 317 THR A CA 1
ATOM 2477 C C . THR A 1 317 ? 17.234 -0.435 -9.486 1.00 86.94 317 THR A C 1
ATOM 2479 O O . THR A 1 317 ? 17.391 -1.476 -10.119 1.00 86.94 317 THR A O 1
ATOM 2482 N N . TYR A 1 318 ? 17.682 0.735 -9.945 1.00 81.19 318 TYR A N 1
ATOM 2483 C CA . TYR A 1 318 ? 18.489 0.874 -11.155 1.00 81.19 318 TYR A CA 1
ATOM 2484 C C . TYR A 1 318 ? 19.974 0.594 -10.872 1.00 81.19 318 TYR A C 1
ATOM 2486 O O . TYR A 1 318 ? 20.461 0.849 -9.770 1.00 81.19 318 TYR A O 1
ATOM 2494 N N . CYS A 1 319 ? 20.724 0.110 -11.864 1.00 75.62 319 CYS A N 1
ATOM 2495 C CA . CYS A 1 319 ? 22.177 -0.102 -11.760 1.00 75.62 319 CYS A CA 1
ATOM 2496 C C . CYS A 1 319 ? 22.960 1.226 -11.829 1.00 75.62 319 CYS A C 1
ATOM 2498 O O . CYS A 1 319 ? 22.465 2.183 -12.414 1.00 75.62 319 CYS A O 1
ATOM 2500 N N . ASP A 1 320 ? 24.166 1.328 -11.249 1.00 76.56 320 ASP A N 1
ATOM 2501 C CA . ASP A 1 320 ? 24.986 2.550 -11.398 1.00 76.56 320 ASP A CA 1
ATOM 2502 C C . ASP A 1 320 ? 25.565 2.627 -12.827 1.00 76.56 320 ASP A C 1
ATOM 2504 O O . ASP A 1 320 ? 26.411 1.799 -13.180 1.00 76.56 320 ASP A O 1
ATOM 2508 N N . PRO A 1 321 ? 25.194 3.640 -13.641 1.00 72.75 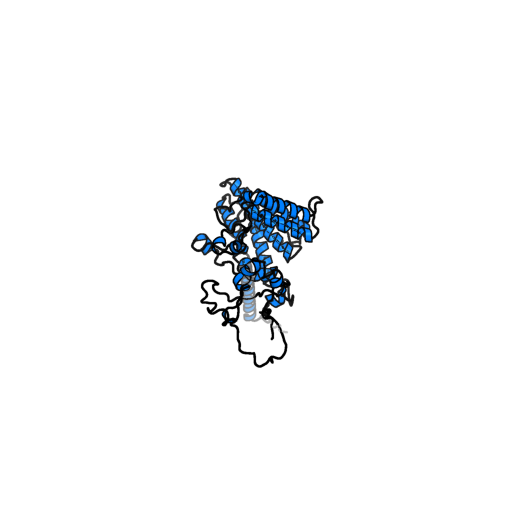321 PRO A N 1
ATOM 2509 C CA . PRO A 1 321 ? 25.769 3.865 -14.966 1.00 72.75 321 PRO A CA 1
ATOM 2510 C C . PRO A 1 321 ? 27.294 3.888 -14.997 1.00 72.75 321 PRO A C 1
ATOM 2512 O O . PRO A 1 321 ? 27.905 3.439 -15.961 1.00 72.75 321 PRO A O 1
ATOM 2515 N N . ASN A 1 322 ? 27.928 4.423 -13.949 1.00 74.44 322 ASN A N 1
ATOM 2516 C CA . ASN A 1 322 ? 29.381 4.559 -13.923 1.00 74.44 322 ASN A CA 1
ATOM 2517 C C . ASN A 1 322 ? 30.093 3.221 -13.690 1.00 74.44 322 ASN A C 1
ATOM 2519 O O . ASN A 1 322 ? 31.264 3.098 -14.042 1.00 74.44 322 ASN A O 1
ATOM 2523 N N . ALA A 1 323 ? 29.407 2.239 -13.098 1.00 74.19 323 ALA A N 1
ATOM 2524 C CA . ALA A 1 323 ? 29.926 0.886 -12.918 1.00 74.19 323 ALA A CA 1
ATOM 2525 C C . ALA A 1 323 ? 29.821 0.050 -14.204 1.00 74.19 323 ALA A C 1
ATOM 2527 O O . ALA A 1 323 ? 30.481 -0.979 -14.321 1.00 74.19 323 ALA A O 1
ATOM 2528 N N . LEU A 1 324 ? 29.030 0.510 -15.180 1.00 71.12 324 LEU A N 1
ATOM 2529 C CA . LEU A 1 324 ? 28.809 -0.146 -16.466 1.00 71.12 324 LEU A CA 1
ATOM 2530 C C . LEU A 1 324 ? 29.170 0.790 -17.639 1.00 71.12 324 LEU A C 1
ATOM 2532 O O . LEU A 1 324 ? 28.324 1.043 -18.497 1.00 71.12 324 LEU A O 1
ATOM 2536 N N . PRO A 1 325 ? 30.412 1.309 -17.719 1.00 64.25 325 PRO A N 1
ATOM 2537 C CA . PRO A 1 325 ? 30.799 2.318 -18.713 1.00 64.25 325 PRO A CA 1
ATOM 2538 C C . PRO A 1 325 ? 30.752 1.804 -20.160 1.00 64.25 325 PRO A C 1
ATOM 2540 O O . PRO A 1 325 ? 30.679 2.596 -21.095 1.00 64.25 325 PRO A O 1
ATOM 2543 N N . GLU A 1 326 ? 30.786 0.484 -20.346 1.00 64.81 326 GLU A N 1
ATOM 2544 C CA . GLU A 1 326 ? 30.639 -0.173 -21.650 1.00 64.81 326 GLU A CA 1
ATOM 2545 C C . GLU A 1 326 ? 29.181 -0.213 -22.134 1.00 64.81 326 GLU A C 1
ATOM 2547 O O . GLU A 1 326 ? 28.934 -0.360 -23.328 1.00 64.81 326 GLU A O 1
ATOM 2552 N N . LEU A 1 327 ? 28.223 -0.078 -21.211 1.00 61.69 327 LEU A N 1
ATOM 2553 C CA . LEU A 1 327 ? 26.784 -0.188 -21.462 1.00 61.69 327 LEU A CA 1
ATOM 2554 C C . LEU A 1 327 ? 26.094 1.176 -21.374 1.00 61.69 327 LEU A C 1
ATOM 2556 O O . LEU A 1 327 ? 25.179 1.465 -22.142 1.00 61.69 327 LEU A O 1
ATOM 2560 N N . VAL A 1 328 ? 26.540 2.035 -20.454 1.00 66.06 328 VAL A N 1
ATOM 2561 C CA . VAL A 1 328 ? 25.973 3.364 -20.238 1.00 66.06 328 VAL A CA 1
ATOM 2562 C C . VAL A 1 328 ? 27.010 4.429 -20.575 1.00 66.06 328 VAL A C 1
ATOM 2564 O O . VAL A 1 328 ? 27.884 4.777 -19.787 1.00 66.06 328 VAL A O 1
ATOM 2567 N N . ILE A 1 329 ? 26.875 4.977 -21.783 1.00 65.81 329 ILE A N 1
ATOM 2568 C CA . ILE A 1 329 ? 27.815 5.948 -22.368 1.00 65.81 329 ILE A CA 1
ATOM 2569 C C . ILE A 1 329 ? 27.700 7.324 -21.679 1.00 65.81 329 ILE A C 1
ATOM 2571 O O . ILE A 1 329 ? 28.619 8.143 -21.715 1.00 65.81 329 ILE A O 1
ATOM 2575 N N . THR A 1 330 ? 26.573 7.594 -21.013 1.00 69.19 330 THR A N 1
ATOM 2576 C CA . THR A 1 330 ? 26.333 8.845 -20.286 1.00 69.19 330 THR A CA 1
ATOM 2577 C C . THR A 1 330 ? 26.497 8.647 -18.784 1.00 69.19 330 THR A C 1
ATOM 2579 O O . THR A 1 330 ? 25.789 7.852 -18.168 1.00 69.19 330 THR A O 1
ATOM 2582 N N . LYS A 1 331 ? 27.388 9.431 -18.168 1.00 70.44 331 LYS A N 1
ATOM 2583 C CA . LYS A 1 331 ? 27.604 9.416 -16.713 1.00 70.44 331 LYS A CA 1
ATOM 2584 C C . LYS A 1 331 ? 26.314 9.710 -15.950 1.00 70.44 331 LYS A C 1
ATOM 2586 O O . LYS A 1 331 ? 25.499 10.527 -16.379 1.00 70.44 331 LYS A O 1
ATOM 2591 N N . ASN A 1 332 ? 26.183 9.143 -14.752 1.00 70.69 332 ASN A N 1
ATOM 2592 C CA . ASN A 1 332 ? 24.957 9.246 -13.948 1.00 70.69 332 ASN A CA 1
ATOM 2593 C C . ASN A 1 332 ? 24.493 10.690 -13.645 1.00 70.69 332 ASN A C 1
ATOM 2595 O O . ASN A 1 332 ? 23.300 10.952 -13.607 1.00 70.69 332 ASN A O 1
ATOM 2599 N N . LYS A 1 333 ? 25.400 11.659 -13.464 1.00 71.31 333 LYS A N 1
ATOM 2600 C CA . LYS A 1 333 ? 25.044 13.077 -13.220 1.00 71.31 333 LYS A CA 1
ATOM 2601 C C . LYS A 1 333 ? 24.642 13.849 -14.482 1.00 71.31 333 LYS A C 1
ATOM 2603 O O . LYS A 1 333 ? 24.249 15.004 -14.373 1.00 71.31 333 LYS A O 1
ATOM 2608 N N . GLN A 1 334 ? 24.809 13.250 -15.655 1.00 69.94 334 GLN A N 1
ATOM 2609 C CA . GLN A 1 334 ? 24.591 13.874 -16.962 1.00 69.94 334 GLN A CA 1
ATOM 2610 C C . GLN A 1 334 ? 23.450 13.201 -17.736 1.00 69.94 334 GLN A C 1
ATOM 2612 O O . GLN A 1 334 ? 23.145 13.610 -18.853 1.00 69.94 334 GLN A O 1
ATOM 2617 N N . ASN A 1 335 ? 22.821 12.174 -17.158 1.00 68.19 335 ASN A N 1
ATOM 2618 C CA . ASN A 1 335 ? 21.723 11.467 -17.791 1.00 68.19 335 ASN A CA 1
ATOM 2619 C C . ASN A 1 335 ? 20.413 12.244 -17.584 1.00 68.19 335 ASN A C 1
ATOM 2621 O O . ASN A 1 335 ? 19.876 12.279 -16.480 1.00 68.19 335 ASN A O 1
ATOM 2625 N N . TYR A 1 336 ? 19.925 12.896 -18.642 1.00 67.25 336 TYR A N 1
ATOM 2626 C CA . TYR A 1 336 ? 18.677 13.666 -18.600 1.00 67.25 336 TYR A CA 1
ATOM 2627 C C . TYR A 1 336 ? 17.437 12.771 -18.472 1.00 67.25 336 TYR A C 1
ATOM 2629 O O . TYR A 1 336 ? 16.459 13.177 -17.856 1.00 67.25 336 TYR A O 1
ATOM 2637 N N . PHE A 1 337 ? 17.495 11.554 -19.017 1.00 63.91 337 PHE A N 1
ATOM 2638 C CA . PHE A 1 337 ? 16.364 10.632 -19.052 1.00 63.91 337 PHE A CA 1
ATOM 2639 C C . PHE A 1 337 ? 16.141 9.951 -17.693 1.00 63.91 337 PHE A C 1
ATOM 2641 O O . PHE A 1 337 ? 15.064 10.040 -17.121 1.00 63.91 337 PHE A O 1
ATOM 2648 N N . TYR A 1 338 ? 17.186 9.347 -17.122 1.00 68.12 338 TYR A N 1
ATOM 2649 C CA . TYR A 1 338 ? 17.102 8.642 -15.833 1.00 68.12 338 TYR A CA 1
ATOM 2650 C C . TYR A 1 338 ? 17.378 9.536 -14.617 1.00 68.12 338 TYR A C 1
ATOM 2652 O O . TYR A 1 338 ? 17.183 9.126 -13.471 1.00 68.12 338 TYR A O 1
ATOM 2660 N N . GLY A 1 339 ? 17.872 10.755 -14.841 1.00 70.06 339 GLY A N 1
ATOM 2661 C CA . GLY A 1 339 ? 18.331 11.630 -13.774 1.00 70.06 339 GLY A CA 1
ATOM 2662 C C . GLY A 1 339 ? 19.516 11.044 -13.000 1.00 70.06 339 GLY A C 1
ATOM 2663 O O . GLY A 1 339 ? 20.279 10.201 -13.479 1.00 70.06 339 GLY A O 1
ATOM 2664 N N . ARG A 1 340 ? 19.693 11.515 -11.762 1.00 73.38 340 ARG A N 1
ATOM 2665 C CA . ARG A 1 340 ? 20.803 11.097 -10.901 1.00 73.38 340 ARG A CA 1
ATOM 2666 C C . ARG A 1 340 ? 20.462 9.803 -10.152 1.00 73.38 340 ARG A C 1
ATOM 2668 O O . ARG A 1 340 ? 19.777 9.833 -9.135 1.00 73.38 340 ARG A O 1
ATOM 2675 N N . VAL A 1 341 ? 21.025 8.692 -10.618 1.00 76.44 341 VAL A N 1
ATOM 2676 C CA . VAL A 1 341 ? 20.866 7.337 -10.056 1.00 76.44 341 VAL A CA 1
ATOM 2677 C C . VAL A 1 341 ? 22.096 6.921 -9.241 1.00 76.44 341 VAL A C 1
ATOM 2679 O O . VAL A 1 341 ? 22.934 6.178 -9.727 1.00 76.44 341 VAL A O 1
ATOM 2682 N N . ASN A 1 342 ? 22.266 7.465 -8.032 1.00 75.31 342 ASN A N 1
ATOM 2683 C CA . ASN A 1 342 ? 23.455 7.222 -7.193 1.00 75.31 342 ASN A CA 1
ATOM 2684 C C . ASN A 1 342 ? 23.180 6.420 -5.910 1.00 75.31 342 ASN A C 1
ATOM 2686 O O . ASN A 1 342 ? 23.996 6.487 -4.990 1.00 75.31 342 ASN A O 1
ATOM 2690 N N . ASN A 1 343 ? 22.012 5.779 -5.807 1.00 80.62 343 ASN A N 1
ATOM 2691 C CA . ASN A 1 343 ? 21.623 5.033 -4.613 1.00 80.62 343 ASN A CA 1
ATOM 2692 C C . ASN A 1 343 ? 21.740 3.514 -4.810 1.00 80.62 343 ASN A C 1
ATOM 2694 O O . ASN A 1 343 ? 22.265 2.870 -3.918 1.00 80.62 343 ASN A O 1
ATOM 2698 N N . ASN A 1 344 ? 21.268 2.968 -5.943 1.00 81.25 344 ASN A N 1
ATOM 2699 C CA . ASN A 1 344 ? 21.583 1.632 -6.490 1.00 81.25 344 ASN A CA 1
ATOM 2700 C C . ASN A 1 344 ? 21.780 0.531 -5.420 1.00 81.25 344 ASN A C 1
ATOM 2702 O O . ASN A 1 344 ? 22.860 -0.040 -5.282 1.00 81.25 344 ASN A O 1
ATOM 2706 N N . ASN A 1 345 ? 20.744 0.271 -4.624 1.00 84.75 345 ASN A N 1
ATOM 2707 C CA . ASN A 1 345 ? 20.802 -0.618 -3.460 1.00 84.75 345 ASN A CA 1
ATOM 2708 C C . ASN A 1 345 ? 20.232 -2.017 -3.734 1.00 84.75 345 ASN A C 1
ATOM 2710 O O . ASN A 1 345 ? 20.565 -2.954 -3.017 1.00 84.75 345 ASN A O 1
ATOM 2714 N N . PHE A 1 346 ? 19.361 -2.142 -4.733 1.00 87.31 346 PHE A N 1
ATOM 2715 C CA . PHE A 1 346 ? 18.604 -3.346 -5.050 1.00 87.31 346 PHE A CA 1
ATOM 2716 C C . PHE A 1 346 ? 18.919 -3.761 -6.485 1.00 87.31 346 PHE A C 1
ATOM 2718 O O . PHE A 1 346 ? 18.852 -2.943 -7.402 1.00 87.31 346 PHE A O 1
ATOM 2725 N N . ALA A 1 347 ? 19.229 -5.036 -6.680 1.00 86.81 347 ALA A N 1
ATOM 2726 C CA . ALA A 1 347 ? 19.337 -5.673 -7.983 1.00 86.81 347 ALA A CA 1
ATOM 2727 C C . ALA A 1 347 ? 18.320 -6.818 -8.064 1.00 86.81 347 ALA A C 1
ATOM 2729 O O . ALA A 1 347 ? 18.121 -7.511 -7.065 1.00 86.81 347 ALA A O 1
ATOM 2730 N N . PRO A 1 348 ? 17.666 -7.046 -9.211 1.00 89.12 348 PRO A N 1
ATOM 2731 C CA . PRO A 1 348 ? 16.742 -8.162 -9.342 1.00 89.12 348 PRO A CA 1
ATOM 2732 C C . PRO A 1 348 ? 17.492 -9.491 -9.204 1.00 89.12 348 PRO A C 1
ATOM 2734 O O . PRO A 1 348 ? 18.568 -9.681 -9.778 1.00 89.12 348 PRO A O 1
ATOM 2737 N N . SER A 1 349 ? 16.929 -10.425 -8.441 1.00 90.38 349 SER A N 1
ATOM 2738 C CA . SER A 1 349 ? 17.468 -11.777 -8.344 1.00 90.38 349 SER A CA 1
ATOM 2739 C C . SER A 1 349 ? 17.209 -12.563 -9.635 1.00 90.38 349 SER A C 1
ATOM 2741 O O . SER A 1 349 ? 16.354 -12.213 -10.453 1.00 90.38 349 SER A O 1
ATOM 2743 N N . LYS A 1 350 ? 17.895 -13.700 -9.800 1.00 89.62 350 LYS A N 1
ATOM 2744 C CA . LYS A 1 350 ? 17.580 -14.639 -10.888 1.00 89.62 350 LYS A CA 1
ATOM 2745 C C . LYS A 1 350 ? 16.126 -15.123 -10.818 1.00 89.62 350 LYS A C 1
ATOM 2747 O O . LYS A 1 350 ? 15.522 -15.360 -11.858 1.00 89.62 350 LYS A O 1
ATOM 2752 N N . TYR A 1 351 ? 15.578 -15.274 -9.613 1.00 92.44 351 TYR A N 1
ATOM 2753 C CA . TYR A 1 351 ? 14.191 -15.682 -9.431 1.00 92.44 351 TYR A CA 1
ATOM 2754 C C . TYR A 1 351 ? 13.227 -14.609 -9.949 1.00 92.44 351 TYR A C 1
ATOM 2756 O O . TYR A 1 351 ? 12.400 -14.927 -10.797 1.00 92.44 351 TYR A O 1
ATOM 2764 N N . LEU A 1 352 ? 13.404 -13.338 -9.561 1.00 91.69 352 LEU A N 1
ATOM 2765 C CA . LEU A 1 352 ? 12.567 -12.236 -10.052 1.00 91.69 352 LEU A CA 1
ATOM 2766 C C . LEU A 1 352 ? 12.619 -12.102 -11.578 1.00 91.69 352 LEU A C 1
ATOM 2768 O O . LEU A 1 352 ? 11.582 -11.914 -12.208 1.00 91.69 352 LEU A O 1
ATOM 2772 N N . ILE A 1 353 ? 13.804 -12.234 -12.181 1.00 90.06 353 ILE A N 1
ATOM 2773 C CA . ILE A 1 353 ? 13.942 -12.205 -13.645 1.00 90.06 353 ILE A CA 1
ATOM 2774 C C . ILE A 1 353 ? 13.155 -13.359 -14.280 1.00 90.06 353 ILE A C 1
ATOM 2776 O O . ILE A 1 353 ? 12.449 -13.150 -15.259 1.00 90.06 353 ILE A O 1
ATOM 2780 N N . ASN A 1 354 ? 13.231 -14.561 -13.703 1.00 90.81 354 ASN A N 1
ATOM 2781 C CA . ASN A 1 354 ? 12.564 -15.756 -14.220 1.00 90.81 354 ASN A CA 1
ATOM 2782 C C . ASN A 1 354 ? 11.043 -15.783 -13.988 1.00 90.81 354 ASN A C 1
ATOM 2784 O O . ASN A 1 354 ? 10.369 -16.626 -14.577 1.00 90.81 354 ASN A O 1
ATOM 2788 N N . CYS A 1 355 ? 10.490 -14.887 -13.164 1.00 92.06 355 CYS A N 1
ATOM 2789 C CA . CYS A 1 355 ? 9.039 -14.714 -13.043 1.00 92.06 355 CYS A CA 1
ATOM 2790 C C . CYS A 1 355 ? 8.395 -14.195 -14.341 1.00 92.06 355 CYS A C 1
ATOM 2792 O O . CYS A 1 355 ? 7.178 -14.305 -14.496 1.00 92.06 355 CYS A O 1
ATOM 2794 N N . TYR A 1 356 ? 9.194 -13.640 -15.259 1.00 90.06 356 TYR A N 1
ATOM 2795 C CA . TYR A 1 356 ? 8.747 -13.093 -16.536 1.00 90.06 356 TYR A CA 1
ATOM 2796 C C . TYR A 1 356 ? 9.531 -13.739 -17.681 1.00 90.06 356 TYR A C 1
ATOM 2798 O O . TYR A 1 356 ? 10.762 -13.739 -17.688 1.00 90.06 356 TYR A O 1
ATOM 2806 N N . ASP A 1 357 ? 8.827 -14.283 -18.669 1.00 87.75 357 ASP A N 1
ATOM 2807 C CA . ASP A 1 357 ? 9.461 -14.935 -19.814 1.00 87.75 357 ASP A CA 1
ATOM 2808 C C . ASP A 1 357 ? 9.737 -13.919 -20.929 1.00 87.75 357 ASP A C 1
ATOM 2810 O O . ASP A 1 357 ? 8.820 -13.431 -21.588 1.00 87.75 357 ASP A O 1
ATOM 2814 N N . ALA A 1 358 ? 11.015 -13.637 -21.180 1.00 87.25 358 ALA A N 1
ATOM 2815 C CA . ALA A 1 358 ? 11.445 -12.668 -22.187 1.00 87.25 358 ALA A CA 1
ATOM 2816 C C . ALA A 1 358 ? 10.999 -13.000 -23.627 1.00 87.25 358 ALA A C 1
ATOM 2818 O O . ALA A 1 358 ? 11.074 -12.135 -24.497 1.00 87.25 358 ALA A O 1
ATOM 2819 N N . SER A 1 359 ? 10.576 -14.238 -23.915 1.00 87.44 359 SER A N 1
ATOM 2820 C CA . SER A 1 359 ? 10.188 -14.650 -25.270 1.00 87.44 359 SER A CA 1
ATOM 2821 C C . SER A 1 359 ? 8.759 -14.264 -25.660 1.00 87.44 359 SER A C 1
ATOM 2823 O O . SER A 1 359 ? 8.471 -14.161 -26.854 1.00 87.44 359 SER A O 1
ATOM 2825 N N . TRP A 1 360 ? 7.866 -14.037 -24.690 1.00 87.06 360 TRP A N 1
ATOM 2826 C CA . TRP A 1 360 ? 6.459 -13.709 -24.961 1.00 87.06 360 TRP A CA 1
ATOM 2827 C C . TRP A 1 360 ? 5.829 -12.718 -23.975 1.00 87.06 360 TRP A C 1
ATOM 2829 O O . TRP A 1 360 ? 4.777 -12.151 -24.276 1.00 87.06 360 TRP A O 1
ATOM 2839 N N . ASP A 1 361 ? 6.434 -12.481 -22.812 1.00 91.25 361 ASP A N 1
ATOM 2840 C CA . ASP A 1 361 ? 5.897 -11.584 -21.797 1.00 91.25 361 ASP A CA 1
ATOM 2841 C C . ASP A 1 361 ? 6.423 -10.154 -21.974 1.00 91.25 361 ASP A C 1
ATOM 2843 O O . ASP A 1 361 ? 7.538 -9.822 -21.569 1.00 91.25 361 ASP A O 1
ATOM 2847 N N . LYS A 1 362 ? 5.577 -9.268 -22.512 1.00 90.00 362 LYS A N 1
ATOM 2848 C CA . LYS A 1 362 ? 5.886 -7.835 -22.664 1.00 90.00 362 LYS A CA 1
ATOM 2849 C C . LYS A 1 362 ? 6.241 -7.133 -21.350 1.00 90.00 362 LYS A C 1
ATOM 2851 O O . LYS A 1 362 ? 6.852 -6.068 -21.360 1.00 90.00 362 LYS A O 1
ATOM 2856 N N . ARG A 1 363 ? 5.873 -7.682 -20.189 1.00 90.50 363 ARG A N 1
ATOM 2857 C CA . ARG A 1 363 ? 6.268 -7.093 -18.900 1.00 90.50 363 ARG A CA 1
ATOM 2858 C C . ARG A 1 363 ? 7.775 -7.152 -18.712 1.00 90.50 363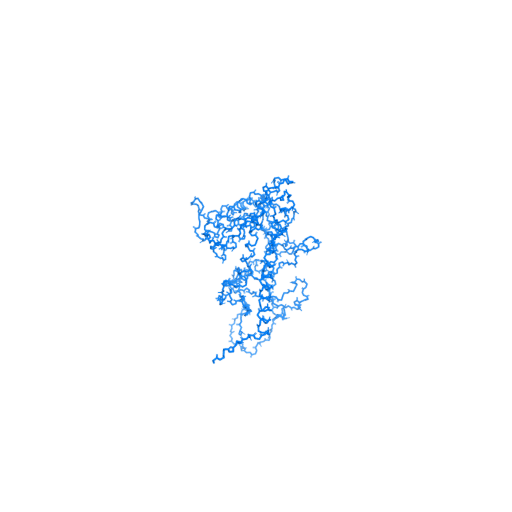 ARG A C 1
ATOM 2860 O O . ARG A 1 363 ? 8.332 -6.246 -18.108 1.00 90.50 363 ARG A O 1
ATOM 2867 N N . TRP A 1 364 ? 8.435 -8.166 -19.268 1.00 90.00 364 TRP A N 1
ATOM 2868 C CA . TRP A 1 364 ? 9.877 -8.314 -19.152 1.00 90.00 364 TRP A CA 1
ATOM 2869 C C . TRP A 1 364 ? 10.620 -7.101 -19.738 1.00 90.00 364 TRP A C 1
ATOM 2871 O O . TRP A 1 364 ? 11.443 -6.504 -19.049 1.00 90.00 364 TRP A O 1
ATOM 2881 N N . GLU A 1 365 ? 10.267 -6.674 -20.956 1.00 84.81 365 GLU A N 1
ATOM 2882 C CA . GLU A 1 365 ? 10.902 -5.530 -21.643 1.00 84.81 365 GLU A CA 1
ATOM 2883 C C . GLU A 1 365 ? 10.541 -4.167 -21.029 1.00 84.81 365 GLU A C 1
ATOM 2885 O O . GLU A 1 365 ? 11.281 -3.201 -21.196 1.00 84.81 365 GLU A O 1
ATOM 2890 N N . ASN A 1 366 ? 9.421 -4.088 -20.303 1.00 86.12 366 ASN A N 1
ATOM 2891 C CA . ASN A 1 366 ? 8.946 -2.854 -19.673 1.00 86.12 366 ASN A CA 1
ATOM 2892 C C . ASN A 1 366 ? 9.383 -2.707 -18.202 1.00 86.12 366 ASN A C 1
ATOM 2894 O O . ASN A 1 366 ? 9.351 -1.603 -17.665 1.00 86.12 366 ASN A O 1
ATOM 2898 N N . ILE A 1 367 ? 9.785 -3.799 -17.541 1.00 84.69 367 ILE A N 1
ATOM 2899 C CA . ILE A 1 367 ? 10.234 -3.805 -16.137 1.00 84.69 367 ILE A CA 1
ATOM 2900 C C . ILE A 1 367 ? 11.762 -3.833 -16.046 1.00 84.69 367 ILE A C 1
ATOM 2902 O O . ILE A 1 367 ? 12.341 -3.156 -15.193 1.00 84.69 367 ILE A O 1
ATOM 2906 N N . PHE A 1 368 ? 12.428 -4.617 -16.898 1.00 84.75 368 PHE A N 1
ATOM 2907 C CA . PHE A 1 368 ? 13.873 -4.803 -16.838 1.00 84.75 368 PHE A CA 1
ATOM 2908 C C . PHE A 1 368 ? 14.584 -3.990 -17.912 1.00 84.75 368 PHE A C 1
ATOM 2910 O O . PHE A 1 368 ? 14.220 -3.995 -19.083 1.00 84.75 368 PHE A O 1
ATOM 2917 N N . THR A 1 369 ? 15.674 -3.334 -17.523 1.00 75.56 369 THR A N 1
ATOM 2918 C CA . THR A 1 369 ? 16.601 -2.741 -18.486 1.00 75.56 369 THR A CA 1
ATOM 2919 C C . THR A 1 369 ? 17.648 -3.774 -18.872 1.00 75.56 369 THR A C 1
ATOM 2921 O O . THR A 1 369 ? 18.397 -4.254 -18.020 1.00 75.56 369 THR A O 1
ATOM 2924 N N . THR A 1 370 ? 17.742 -4.088 -20.161 1.00 67.06 370 THR A N 1
ATOM 2925 C CA . THR A 1 370 ? 18.823 -4.920 -20.695 1.00 67.06 370 THR A CA 1
ATOM 2926 C C . THR A 1 370 ? 19.821 -4.095 -21.465 1.00 67.06 370 THR A C 1
ATOM 2928 O O . THR A 1 370 ? 19.447 -3.247 -22.272 1.00 67.06 370 THR A O 1
ATOM 2931 N N . ALA A 1 371 ? 21.098 -4.390 -21.264 1.00 57.19 371 ALA A N 1
ATOM 2932 C CA . ALA A 1 371 ? 22.157 -3.828 -22.071 1.00 57.19 371 ALA A CA 1
ATOM 2933 C C . ALA A 1 371 ? 23.049 -4.962 -22.577 1.00 57.19 371 ALA A C 1
ATOM 2935 O O . ALA A 1 371 ? 23.467 -5.838 -21.819 1.00 57.19 371 ALA A O 1
ATOM 2936 N N . PHE A 1 372 ? 23.301 -4.953 -23.882 1.00 47.72 372 PHE A N 1
ATOM 2937 C CA . PHE A 1 372 ? 24.189 -5.900 -24.535 1.00 47.72 372 PHE A CA 1
ATOM 2938 C C . PHE A 1 372 ? 25.590 -5.294 -24.548 1.00 47.72 372 PHE A C 1
ATOM 2940 O O . PHE A 1 372 ? 25.783 -4.197 -25.070 1.00 47.72 372 PHE A O 1
ATOM 2947 N N . ALA A 1 373 ? 26.568 -5.989 -23.968 1.00 43.59 373 ALA A N 1
ATOM 2948 C CA . ALA A 1 373 ? 27.964 -5.635 -24.190 1.00 43.59 373 ALA A CA 1
ATOM 2949 C C . ALA A 1 373 ? 28.309 -5.897 -25.663 1.00 43.59 373 ALA A C 1
ATOM 2951 O O . ALA A 1 373 ? 27.765 -6.820 -26.279 1.00 43.59 373 ALA A O 1
ATOM 2952 N N . ASN A 1 374 ? 29.214 -5.096 -26.230 1.00 39.88 374 ASN A N 1
ATOM 2953 C CA . ASN A 1 374 ? 29.732 -5.354 -27.570 1.00 39.88 374 ASN A CA 1
ATOM 2954 C C . ASN A 1 374 ? 30.242 -6.798 -27.655 1.00 39.88 374 ASN A C 1
ATOM 2956 O O . ASN A 1 374 ? 30.970 -7.260 -26.776 1.00 39.88 374 ASN A O 1
ATOM 2960 N N . PHE A 1 375 ? 29.877 -7.503 -28.727 1.00 37.44 375 PHE A N 1
ATOM 2961 C CA . PHE A 1 375 ? 30.396 -8.836 -29.005 1.00 37.44 375 PHE A CA 1
ATOM 2962 C C . PHE A 1 375 ? 31.920 -8.751 -29.151 1.00 37.44 375 PHE A C 1
ATOM 2964 O O . PHE A 1 375 ? 32.446 -8.300 -30.168 1.00 37.44 375 PHE A O 1
ATOM 2971 N N . SER A 1 376 ? 32.644 -9.153 -28.112 1.00 41.16 376 SER A N 1
ATOM 2972 C CA . SER A 1 376 ? 34.089 -9.287 -28.177 1.00 41.16 376 SER A CA 1
ATOM 2973 C C . SER A 1 376 ? 34.407 -10.607 -28.871 1.00 41.16 376 SER A C 1
ATOM 2975 O O . SER A 1 376 ? 34.289 -11.673 -28.276 1.00 41.16 376 SER A O 1
ATOM 2977 N N . MET A 1 377 ? 34.881 -10.544 -30.118 1.00 41.31 377 MET A N 1
ATOM 2978 C CA . MET A 1 377 ? 35.601 -11.670 -30.734 1.00 41.31 377 MET A CA 1
ATOM 2979 C C . MET A 1 377 ? 36.940 -11.962 -30.026 1.00 41.31 377 MET A C 1
ATOM 2981 O O . MET A 1 377 ? 37.649 -12.890 -30.409 1.00 41.31 377 MET A O 1
ATOM 2985 N N . VAL A 1 378 ? 37.315 -11.179 -29.007 1.00 48.22 378 VAL A N 1
ATOM 2986 C CA . VAL A 1 378 ? 38.506 -11.426 -28.197 1.00 48.22 378 VAL A CA 1
ATOM 2987 C C . VAL A 1 378 ? 38.164 -12.464 -27.136 1.00 48.22 378 VAL A C 1
ATOM 2989 O O . VAL A 1 378 ? 37.466 -12.187 -26.159 1.00 48.22 378 VAL A O 1
ATOM 2992 N N . GLN A 1 379 ? 38.679 -13.670 -27.359 1.00 46.97 379 GLN A N 1
ATOM 2993 C CA . GLN A 1 379 ? 38.731 -14.758 -26.393 1.00 46.97 379 GLN A CA 1
ATOM 2994 C C . GLN A 1 379 ? 39.395 -14.254 -25.096 1.00 46.97 379 GLN A C 1
ATOM 2996 O O . GLN A 1 379 ? 40.534 -13.779 -25.144 1.00 46.97 379 GLN A O 1
ATOM 3001 N N . PRO A 1 380 ? 38.738 -14.353 -23.927 1.00 52.69 380 PRO A N 1
ATOM 3002 C CA . PRO A 1 380 ? 39.422 -14.129 -22.666 1.00 52.69 380 PRO A CA 1
ATOM 3003 C C . PRO A 1 380 ? 40.559 -15.151 -22.554 1.00 52.69 380 PRO A C 1
ATOM 3005 O O . PRO A 1 380 ? 40.312 -16.354 -22.613 1.00 52.69 380 PRO A O 1
ATOM 3008 N N . GLY A 1 381 ? 41.803 -14.686 -22.397 1.00 53.91 381 GLY A N 1
ATOM 3009 C CA . GLY A 1 381 ? 43.017 -15.520 -22.462 1.00 53.91 381 GLY A CA 1
ATOM 3010 C C . GLY A 1 381 ? 43.135 -16.640 -21.414 1.00 53.91 381 GLY A C 1
ATOM 3011 O O . GLY A 1 381 ? 44.153 -17.320 -21.365 1.00 53.91 381 GLY A O 1
ATOM 3012 N N . TRP A 1 382 ? 42.115 -16.833 -20.576 1.00 61.59 382 TRP A N 1
ATOM 3013 C CA . TRP A 1 382 ? 42.023 -17.870 -19.550 1.00 61.59 382 TRP A CA 1
ATOM 3014 C C . TRP A 1 382 ? 41.052 -19.020 -19.900 1.00 61.59 382 TRP A C 1
ATOM 3016 O O . TRP A 1 382 ? 40.939 -19.948 -19.104 1.00 61.59 382 TRP A O 1
ATOM 3026 N N . MET A 1 383 ? 40.384 -19.016 -21.067 1.00 43.47 383 MET A N 1
ATOM 3027 C CA . MET A 1 383 ? 39.578 -20.158 -21.552 1.00 43.47 383 MET A CA 1
ATOM 3028 C C . MET A 1 383 ? 40.060 -20.661 -22.912 1.00 43.47 383 MET A C 1
ATOM 3030 O O . MET A 1 383 ? 40.207 -19.864 -23.832 1.00 43.47 383 MET A O 1
ATOM 3034 N N . ALA A 1 384 ? 40.269 -21.972 -23.068 1.00 41.59 384 ALA A N 1
ATOM 3035 C CA . ALA A 1 384 ? 40.649 -22.609 -24.334 1.00 41.59 384 ALA A CA 1
ATOM 3036 C C . ALA A 1 384 ? 39.419 -23.069 -25.148 1.00 41.59 384 ALA A C 1
ATOM 3038 O O . ALA A 1 384 ? 38.397 -23.437 -24.580 1.00 41.59 384 ALA A O 1
ATOM 3039 N N . TYR A 1 385 ? 39.535 -23.078 -26.481 1.00 44.06 385 TYR A N 1
ATOM 3040 C CA . TYR A 1 385 ? 38.444 -23.232 -27.467 1.00 44.06 385 TYR A CA 1
ATOM 3041 C C . TYR A 1 385 ? 37.818 -24.648 -27.571 1.00 44.06 385 TYR A C 1
ATOM 3043 O O . TYR A 1 385 ? 37.123 -24.944 -28.536 1.00 44.06 385 TYR A O 1
ATOM 3051 N N . LEU A 1 386 ? 38.093 -25.567 -26.643 1.00 40.25 386 LEU A N 1
ATOM 3052 C CA . LEU A 1 386 ? 37.929 -27.008 -26.893 1.00 40.25 386 LEU A CA 1
ATOM 3053 C C . LEU A 1 386 ? 36.656 -27.681 -26.361 1.00 40.25 386 LEU A C 1
ATOM 3055 O O . LEU A 1 386 ? 36.598 -28.906 -26.378 1.00 40.25 386 LEU A O 1
ATOM 3059 N N . GLU A 1 387 ? 35.604 -26.952 -25.993 1.00 34.25 387 GLU A N 1
ATOM 3060 C CA . GLU A 1 387 ? 34.316 -27.599 -25.702 1.00 34.25 387 GLU A CA 1
ATOM 3061 C C . GLU A 1 387 ? 33.193 -27.054 -26.592 1.00 34.25 387 GLU A C 1
ATOM 3063 O O . GLU A 1 387 ? 32.897 -25.862 -26.638 1.00 34.25 387 GLU A O 1
ATOM 3068 N N . HIS A 1 388 ? 32.617 -27.962 -27.378 1.00 32.50 388 HIS A N 1
ATOM 3069 C CA . HIS A 1 388 ? 31.577 -27.718 -28.365 1.00 32.50 388 HIS A CA 1
ATOM 3070 C C . HIS A 1 388 ? 30.259 -27.219 -27.729 1.00 32.50 388 HIS A C 1
ATOM 3072 O O . HIS A 1 388 ? 29.737 -27.851 -26.819 1.00 32.50 388 HIS A O 1
ATOM 3078 N N . VAL A 1 389 ? 29.672 -26.184 -28.355 1.00 32.03 389 VAL A N 1
ATOM 3079 C CA . VAL A 1 389 ? 28.280 -25.678 -28.245 1.00 32.03 389 VAL A CA 1
ATOM 3080 C C . VAL A 1 389 ? 27.885 -24.977 -26.935 1.00 32.03 389 VAL A C 1
ATOM 3082 O O . VAL A 1 389 ? 27.712 -25.618 -25.911 1.00 32.03 389 VAL A O 1
ATOM 3085 N N . ALA A 1 390 ? 27.551 -23.682 -27.025 1.00 27.28 390 ALA A N 1
ATOM 3086 C CA . ALA A 1 390 ? 26.315 -23.123 -26.457 1.00 27.28 390 ALA A CA 1
ATOM 3087 C C . ALA A 1 390 ? 26.131 -21.661 -26.895 1.00 27.28 390 ALA A C 1
ATOM 3089 O O . ALA A 1 390 ? 26.997 -20.813 -26.693 1.00 27.28 390 ALA A O 1
ATOM 3090 N N . SER A 1 391 ? 24.964 -21.363 -27.463 1.00 28.98 391 SER A N 1
ATOM 3091 C CA . SER A 1 391 ? 24.315 -20.056 -27.359 1.00 28.98 391 SER A CA 1
ATOM 3092 C C . SER A 1 391 ? 24.574 -19.446 -25.978 1.00 28.98 391 SER A C 1
ATOM 3094 O O . SER A 1 391 ? 24.236 -20.062 -24.966 1.00 28.98 391 SER A O 1
ATOM 3096 N N . PHE A 1 392 ? 25.184 -18.260 -25.933 1.00 28.39 392 PHE A N 1
ATOM 3097 C CA . PHE A 1 392 ? 25.407 -17.531 -24.688 1.00 28.39 392 PHE A CA 1
ATOM 3098 C C . PHE A 1 392 ? 24.052 -17.163 -24.080 1.00 28.39 392 PHE A C 1
ATOM 3100 O O . PHE A 1 392 ? 23.417 -16.182 -24.458 1.00 28.39 392 PHE A O 1
ATOM 3107 N N . GLN A 1 393 ? 23.603 -17.974 -23.127 1.00 26.62 393 GLN A N 1
ATOM 3108 C CA . GLN A 1 393 ? 22.624 -17.561 -22.141 1.00 26.62 393 GLN A CA 1
ATOM 3109 C C . GLN A 1 393 ? 23.313 -16.470 -21.314 1.00 26.62 393 GLN A C 1
ATOM 3111 O O . GLN A 1 393 ? 24.314 -16.729 -20.644 1.00 26.62 393 GLN A O 1
ATOM 3116 N N . ILE A 1 394 ? 22.845 -15.230 -21.452 1.00 32.25 394 ILE A N 1
ATOM 3117 C CA . ILE A 1 394 ? 23.365 -14.078 -20.717 1.00 32.25 394 ILE A CA 1
ATOM 3118 C C . ILE A 1 394 ? 23.123 -14.357 -19.233 1.00 32.25 394 ILE A C 1
ATOM 3120 O O . ILE A 1 394 ? 21.993 -14.307 -18.752 1.00 32.25 394 ILE A O 1
ATOM 3124 N N . TYR A 1 395 ? 24.186 -14.703 -18.512 1.00 26.34 395 TYR A N 1
ATOM 3125 C CA . TYR A 1 395 ? 24.154 -14.741 -17.060 1.00 26.34 395 TYR A CA 1
ATOM 3126 C C . TYR A 1 395 ? 24.108 -13.291 -16.562 1.00 26.34 395 TYR A C 1
ATOM 3128 O O . TYR A 1 395 ? 25.028 -12.530 -16.875 1.00 26.34 395 TYR A O 1
ATOM 3136 N N . PRO A 1 396 ? 23.089 -12.880 -15.784 1.00 35.31 396 PRO A N 1
ATOM 3137 C CA . PRO A 1 396 ? 23.196 -11.651 -15.017 1.00 35.31 396 PRO A CA 1
ATOM 3138 C C . PRO A 1 396 ? 24.378 -11.827 -14.060 1.00 35.31 396 PRO A C 1
ATOM 3140 O O . PRO A 1 396 ? 24.498 -12.858 -13.396 1.00 35.31 396 PRO A O 1
ATOM 3143 N N . TYR A 1 397 ? 25.289 -10.855 -14.077 1.00 28.41 397 TYR A N 1
ATOM 3144 C CA . TYR A 1 397 ? 26.517 -10.818 -13.285 1.00 28.41 397 TYR A CA 1
ATOM 3145 C C . TYR A 1 397 ? 26.211 -11.152 -11.811 1.00 28.41 397 TYR A C 1
ATOM 3147 O O . TYR A 1 397 ? 25.729 -10.311 -11.058 1.00 28.41 397 TYR A O 1
ATOM 3155 N N . LEU A 1 398 ? 26.477 -12.396 -11.402 1.00 32.81 398 LEU A N 1
ATOM 3156 C CA . LEU A 1 398 ? 26.528 -12.804 -10.001 1.00 32.81 398 LEU A CA 1
ATOM 3157 C C . LEU A 1 398 ? 27.978 -12.715 -9.534 1.00 32.81 398 LEU A C 1
ATOM 3159 O O . LEU A 1 398 ? 28.916 -13.054 -10.259 1.00 32.81 398 LEU A O 1
ATOM 3163 N N . SER A 1 399 ? 28.129 -12.200 -8.322 1.00 27.91 399 SER A N 1
ATOM 3164 C CA . SER A 1 399 ? 29.381 -11.845 -7.675 1.00 27.91 399 SER A CA 1
ATOM 3165 C C . SER A 1 399 ? 30.475 -12.916 -7.775 1.00 27.91 399 SER A C 1
ATOM 3167 O O . SER A 1 399 ? 30.293 -14.096 -7.477 1.00 27.91 399 SER A O 1
ATOM 3169 N N . LYS A 1 400 ? 31.683 -12.452 -8.099 1.00 27.03 400 LYS A N 1
ATOM 3170 C CA . LYS A 1 400 ? 32.913 -12.970 -7.500 1.00 27.03 400 LYS A CA 1
ATOM 3171 C C . LYS A 1 400 ? 33.722 -11.792 -6.980 1.00 27.03 400 LYS A C 1
ATOM 3173 O O . LYS A 1 400 ? 34.491 -11.193 -7.732 1.00 27.03 400 LYS A O 1
ATOM 3178 N N . ARG A 1 401 ? 33.544 -11.493 -5.698 1.00 29.12 401 ARG A N 1
ATOM 3179 C CA . ARG A 1 401 ? 34.620 -11.358 -4.713 1.00 29.12 401 ARG A CA 1
ATOM 3180 C C . ARG A 1 401 ? 34.038 -11.381 -3.316 1.00 29.12 401 ARG A C 1
ATOM 3182 O O . ARG A 1 401 ? 32.955 -10.785 -3.155 1.00 29.12 401 ARG A O 1
#

Organism: NCBI:txid496057